Protein AF-0000000084736249 (afdb_homodimer)

InterPro domains:
  IPR002509 NodB homology domain [PF01522] (35-154)
  IPR002509 NodB homology domain [PS51677] (38-233)
  IPR011330 Glycoside hydrolase/deacetylase, beta/alpha-barrel [SSF88713] (31-237)
  IPR050248 Polysaccharide deacetylase, ArnD subfamily [PTHR10587] (30-236)

Radius of gyration: 28.41 Å; Cα contacts (8 Å, |Δi|>4): 1088; chains: 2; bounding box: 61×86×62 Å

Solvent-accessible surface area (backbone atoms only — not comparable to full-atom values): 31658 Å² total; per-residue (Å²): 128,85,69,84,57,65,87,73,36,82,48,26,33,22,77,74,68,65,40,52,62,52,82,54,86,94,37,59,51,51,41,36,56,25,66,42,48,33,29,42,23,35,38,32,32,61,16,36,43,86,83,40,59,64,59,52,50,51,32,56,76,67,72,46,36,32,25,37,22,25,19,18,55,32,31,70,74,26,40,67,44,41,36,47,39,55,74,69,59,30,45,65,26,33,20,32,32,78,58,52,59,45,74,79,45,52,73,67,52,43,47,48,28,49,50,52,16,39,48,40,43,23,70,63,58,71,45,34,46,31,36,28,32,53,36,90,53,30,42,25,41,70,55,37,41,56,34,32,77,67,55,28,34,45,46,63,49,74,41,75,37,56,44,83,32,39,78,72,37,91,91,35,35,65,65,56,25,51,48,43,48,50,52,54,33,47,36,40,66,68,51,75,23,61,76,21,24,35,19,39,46,41,36,38,74,48,72,65,36,43,43,56,51,66,75,42,43,73,57,38,60,72,27,18,89,35,70,33,19,49,49,27,43,63,48,36,35,65,56,37,71,57,64,53,69,70,44,50,38,45,65,62,67,73,46,75,74,74,69,72,62,79,62,77,60,74,68,74,73,72,74,76,71,73,73,78,69,76,70,73,71,64,77,67,66,71,57,54,73,64,44,68,70,53,63,86,106,128,85,69,84,58,66,86,74,35,81,46,28,34,22,76,74,68,66,40,51,61,53,80,54,85,94,36,59,51,50,43,36,56,24,66,42,48,33,30,42,21,36,38,31,33,61,16,37,44,87,82,41,60,67,58,54,50,51,33,56,76,68,72,46,38,31,25,37,22,25,19,17,54,32,31,70,74,26,40,69,42,40,34,47,39,55,74,69,60,30,45,64,27,32,20,30,32,79,59,53,59,45,74,80,45,54,74,69,52,43,49,47,28,49,50,53,17,39,50,40,43,22,71,63,59,71,43,34,47,30,35,28,31,52,36,91,52,29,41,27,40,71,56,38,41,56,35,31,76,68,55,30,33,43,47,63,50,73,41,75,36,58,43,81,32,40,79,72,38,91,90,36,35,66,65,53,26,51,49,42,50,51,52,56,34,48,35,40,65,68,52,76,25,61,76,22,25,35,19,41,46,40,39,37,74,49,68,66,36,43,42,56,52,65,74,42,43,73,58,38,60,72,27,17,88,35,71,33,19,50,48,27,42,61,50,36,35,64,57,38,71,60,64,53,68,68,44,48,38,44,68,62,68,72,50,78,76,76,67,72,62,79,60,78,60,75,68,75,73,72,76,74,73,77,71,79,69,76,72,74,72,66,80,67,66,71,56,55,73,64,47,68,73,57,61,84,108

Secondary structure (DSSP, 8-state):
-----TTT-TT--HHHH---S-SSTTSPPPB-S-SSTTEEEEEEEEE--TTTHHHHHHHHHTT---EEEE-HHHHHH-HHHHHHHHHTT-EEEE--SS---GGGS-HHHHHHHHHHHHHHHHHHHS--BSEE--GGG---HHHHHHHHHTT-EEB--SEE--GGGTTTSTT--HHHHHHHHHHHHHHHHTTTTSS--EEEE-B-SSHHHHHHHHHHHHHHHHH-SEEE-HHHHTT-S--BS--------HHHHHS-S-S-----------------------TTTHHHHHHTTTTT-/-----TTT-TT--HHHH---S-SSTTSPPPB-S-SSTTEEEEEEEEE--TTTHHHHHHHHHTT---EEEE-HHHHHH-HHHHHHHHHTT-EEEE--SS---GGGS-HHHHHHHHHHHHHHHHHHHS--BSEE--GGG---HHHHHHHHHTT-EEB--SEE--GGGTTTSTT--HHHHHHHHHHHHHHHHTTTTSS--EEEE-B-SSHHHHHHHHHHHHHHHHH-SEEE-HHHHTT-S--BS--------HHHHHS-S-S-----------------------TTTHHHHHHTTTTT-

Organism: Rhizopus delemar (strain RA 99-880 / ATCC MYA-4621 / FGSC 9543 / NRRL 43880) (NCBI:txid246409)

Foldseek 3Di:
DDDQPLPPQQFQWCVRPVRFQGPDPLFAGAAAFFQAFLEAAAEAEADDDPVCPVLLVVCLVVVAAAEYAYAQCRCVVCLVSLQSNVVSPHHYAYAFHPQDQLVVDDLVRLLCRRVSSQVSSCVSHVWGFLEHEHRVNGDTNSSRVSSVVVNYHYYHWDAELCQVCAPPPPPHHLVSSLVSLVVVLVCLQPCVRRRTGTYYYFHDPDPRRSVSCVVCVVSNVVSGVYYHYRCVSNVPPDRTDDDDDDDDDPCRVVDDPPPPPPCPVPPPPPPPPPPPPPPPPPPPPVVVVVCVVPVVD/DDPQPLPPQQFQWCVRPVRFQGPDPLFATAAAFFQAFLEAAAEAEADDDPVCPVLLVVCLVVVAAAEYAYAQCRCVVCLVSLQSNVVSPHHYAYAFHPQDQLVVDDLVRLLCRRVSSQVSSCVSHVWGFLEHEHRVNGDTNSSRVSSVVVNYHYYHWDAELCQVCAPPPPPHHLVSSLVSLVVVLVCLQPCVRRRTGTYYYFHDDDPRRSVSCVVCVVSNVVSGVYYHYRCVSNVPPDRTDDDDDDDDDPCRVPPDPPPPPPCPVPPPPPPPPPPPPPPPPPPPPVPVVVCVVPPVD

pLDDT: mean 85.17, std 24.24, range [20.92, 98.88]

Structure (mmCIF, N/CA/C/O backbone):
data_AF-0000000084736249-model_v1
#
loop_
_entity.id
_entity.type
_entity.pdbx_description
1 polymer 'chitin deacetylase'
#
loop_
_atom_site.group_PDB
_atom_site.id
_atom_site.type_symbol
_atom_site.label_atom_id
_atom_site.label_alt_id
_atom_site.label_comp_id
_atom_site.label_asym_id
_atom_site.label_entity_id
_atom_site.label_seq_id
_atom_site.pdbx_PDB_ins_code
_atom_site.Cartn_x
_atom_site.Cartn_y
_atom_site.Cartn_z
_atom_site.occupancy
_atom_site.B_iso_or_equiv
_atom_site.auth_seq_id
_atom_site.auth_comp_id
_atom_site.auth_asym_id
_atom_site.auth_atom_id
_atom_site.pdbx_PDB_model_num
ATOM 1 N N . MET A 1 1 ? -14.055 -45.406 11.875 1 39.44 1 MET A N 1
ATOM 2 C CA . MET A 1 1 ? -13.664 -44.062 11.477 1 39.44 1 MET A CA 1
ATOM 3 C C . MET A 1 1 ? -14.023 -43.781 10.016 1 39.44 1 MET A C 1
ATOM 5 O O . MET A 1 1 ? -13.492 -44.438 9.117 1 39.44 1 MET A O 1
ATOM 9 N N . THR A 1 2 ? -15.234 -43.625 9.719 1 53.84 2 THR A N 1
ATOM 10 C CA . THR A 1 2 ? -15.758 -43.688 8.359 1 53.84 2 THR A CA 1
ATOM 11 C C . THR A 1 2 ? -15 -42.75 7.434 1 53.84 2 THR A C 1
ATOM 13 O O . THR A 1 2 ? -14.773 -41.594 7.777 1 53.84 2 THR A O 1
ATOM 16 N N . GLY A 1 3 ? -14.141 -43.281 6.531 1 75 3 GLY A N 1
ATOM 17 C CA . GLY A 1 3 ? -13.32 -42.594 5.539 1 75 3 GLY A CA 1
ATOM 18 C C . GLY A 1 3 ? -14.07 -41.5 4.781 1 75 3 GLY A C 1
ATOM 19 O O . GLY A 1 3 ? -15.297 -41.406 4.902 1 75 3 GLY A O 1
ATOM 20 N N . TYR A 1 4 ? -13.477 -40.531 4.258 1 81.44 4 TYR A N 1
ATOM 21 C CA . TYR A 1 4 ? -14.078 -39.5 3.445 1 81.44 4 TYR A CA 1
ATOM 22 C C . TYR A 1 4 ? -14.906 -40.094 2.312 1 81.44 4 TYR A C 1
ATOM 24 O O . TYR A 1 4 ? -14.484 -41.031 1.659 1 81.44 4 TYR A O 1
ATOM 32 N N . ASP A 1 5 ? -16.203 -39.625 2.213 1 86.38 5 ASP A N 1
ATOM 33 C CA . ASP A 1 5 ? -17.094 -40.094 1.147 1 86.38 5 ASP A CA 1
ATOM 34 C C . ASP A 1 5 ? -16.703 -39.469 -0.194 1 86.38 5 ASP A C 1
ATOM 36 O O . ASP A 1 5 ? -17.219 -38.438 -0.574 1 86.38 5 ASP A O 1
ATOM 40 N N . THR A 1 6 ? -15.898 -40.125 -0.994 1 87.19 6 THR A N 1
ATOM 41 C CA . THR A 1 6 ? -15.375 -39.625 -2.262 1 87.19 6 THR A CA 1
ATOM 42 C C . THR A 1 6 ? -16.484 -39.562 -3.311 1 87.19 6 THR A C 1
ATOM 44 O O . THR A 1 6 ? -16.422 -38.719 -4.219 1 87.19 6 THR A O 1
ATOM 47 N N . ALA A 1 7 ? -17.453 -40.406 -3.162 1 87.69 7 ALA A N 1
ATOM 48 C CA . ALA A 1 7 ? -18.531 -40.469 -4.145 1 87.69 7 ALA A CA 1
ATOM 49 C C . ALA A 1 7 ? -19.391 -39.188 -4.094 1 87.69 7 ALA A C 1
ATOM 51 O O . ALA A 1 7 ? -19.641 -38.562 -5.121 1 87.69 7 ALA A O 1
ATOM 52 N N . SER A 1 8 ? -19.75 -38.812 -2.975 1 87.56 8 SER A N 1
ATOM 53 C CA . SER A 1 8 ? -20.578 -37.625 -2.822 1 87.56 8 SER A CA 1
ATOM 54 C C . SER A 1 8 ? -19.719 -36.375 -2.674 1 87.56 8 SER A C 1
ATOM 56 O O . SER A 1 8 ? -20.203 -35.25 -2.896 1 87.56 8 SER A O 1
ATOM 58 N N . ASP A 1 9 ? -18.516 -36.5 -2.283 1 89.62 9 ASP A N 1
ATOM 59 C CA . ASP A 1 9 ? -17.531 -35.438 -2.094 1 89.62 9 ASP A CA 1
ATOM 60 C C . ASP A 1 9 ? -18.172 -34.219 -1.431 1 89.62 9 ASP A C 1
ATOM 62 O O . ASP A 1 9 ? -18.156 -33.125 -1.985 1 89.62 9 ASP A O 1
ATOM 66 N N . PRO A 1 10 ? -18.688 -34.406 -0.274 1 87.5 10 PRO A N 1
ATOM 67 C CA . PRO A 1 10 ? -19.5 -33.344 0.33 1 87.5 10 PRO A CA 1
ATOM 68 C C . PRO A 1 10 ? -18.703 -32.062 0.622 1 87.5 10 PRO A C 1
ATOM 70 O O . PRO A 1 10 ? -19.266 -30.984 0.725 1 87.5 10 PRO A O 1
ATOM 73 N N . ALA A 1 11 ? -17.391 -32.156 0.7 1 90.12 11 ALA A N 1
ATOM 74 C CA . ALA A 1 11 ? -16.594 -31.016 1.095 1 90.12 11 ALA A CA 1
ATOM 75 C C . ALA A 1 11 ? -15.789 -30.469 -0.085 1 90.12 11 ALA A C 1
ATOM 77 O O . ALA A 1 11 ? -14.93 -29.609 0.086 1 90.12 11 ALA A O 1
ATOM 78 N N . CYS A 1 12 ? -16.047 -31.062 -1.237 1 92.25 12 CYS A N 1
ATOM 79 C CA . CYS A 1 12 ? -15.297 -30.656 -2.416 1 92.25 12 CYS A CA 1
ATOM 80 C C . CYS A 1 12 ? -13.797 -30.734 -2.15 1 92.25 12 CYS A C 1
ATOM 82 O O . CYS A 1 12 ? -13.102 -29.719 -2.18 1 92.25 12 CYS A O 1
ATOM 84 N N . TRP A 1 13 ? -13.336 -31.891 -1.93 1 91.19 13 TRP A N 1
ATOM 85 C CA . TRP A 1 13 ? -11.938 -32.156 -1.641 1 91.19 13 TRP A CA 1
ATOM 86 C C . TRP A 1 13 ? -11.148 -32.406 -2.928 1 91.19 13 TRP A C 1
ATOM 88 O O . TRP A 1 13 ? -11.266 -33.438 -3.559 1 91.19 13 TRP A O 1
ATOM 98 N N . TRP A 1 14 ? -10.297 -31.5 -3.23 1 92.38 14 TRP A N 1
ATOM 99 C CA . TRP A 1 14 ? -9.594 -31.5 -4.504 1 92.38 14 TRP A CA 1
ATOM 100 C C . TRP A 1 14 ? -8.75 -32.781 -4.652 1 92.38 14 TRP A C 1
ATOM 102 O O . TRP A 1 14 ? -8.766 -33.406 -5.703 1 92.38 14 TRP A O 1
ATOM 112 N N . SER A 1 15 ? -8.125 -33.188 -3.576 1 89.62 15 SER A N 1
ATOM 113 C CA . SER A 1 15 ? -7.234 -34.344 -3.645 1 89.62 15 SER A CA 1
ATOM 114 C C . SER A 1 15 ? -8.008 -35.625 -3.914 1 89.62 15 SER A C 1
ATOM 116 O O . SER A 1 15 ? -7.441 -36.594 -4.387 1 89.62 15 SER A O 1
ATOM 118 N N . SER A 1 16 ? -9.281 -35.531 -3.627 1 88.38 16 SER A N 1
ATOM 119 C CA . SER A 1 16 ? -10.109 -36.719 -3.801 1 88.38 16 SER A CA 1
ATOM 120 C C . SER A 1 16 ? -10.781 -36.719 -5.168 1 88.38 16 SER A C 1
ATOM 122 O O . SER A 1 16 ? -10.805 -37.75 -5.852 1 88.38 16 SER A O 1
ATOM 124 N N . THR A 1 17 ? -11.367 -35.562 -5.605 1 90.62 17 THR A N 1
ATOM 125 C CA . THR A 1 17 ? -12.242 -35.594 -6.77 1 90.62 17 THR A CA 1
ATOM 126 C C . THR A 1 17 ? -11.852 -34.5 -7.762 1 90.62 17 THR A C 1
ATOM 128 O O . THR A 1 17 ? -12.5 -34.312 -8.789 1 90.62 17 THR A O 1
ATOM 131 N N . ASN A 1 18 ? -10.789 -33.719 -7.492 1 91.81 18 ASN A N 1
ATOM 132 C CA . ASN A 1 18 ? -10.383 -32.562 -8.273 1 91.81 18 ASN A CA 1
ATOM 133 C C . ASN A 1 18 ? -11.484 -31.516 -8.328 1 91.81 18 ASN A C 1
ATOM 135 O O . ASN A 1 18 ? -11.641 -30.828 -9.336 1 91.81 18 ASN A O 1
ATOM 139 N N . CYS A 1 19 ? -12.281 -31.594 -7.242 1 91.56 19 CYS A N 1
ATOM 140 C CA . CYS A 1 19 ? -13.344 -30.609 -7.129 1 91.56 19 CYS A CA 1
ATOM 141 C C . CYS A 1 19 ? -12.766 -29.203 -7 1 91.56 19 CYS A C 1
ATOM 143 O O . CYS A 1 19 ? -11.836 -28.969 -6.227 1 91.56 19 CYS A O 1
ATOM 145 N N . LYS A 1 20 ? -13.352 -28.219 -7.82 1 89.5 20 LYS A N 1
ATOM 146 C CA . LYS A 1 20 ? -12.812 -26.859 -7.84 1 89.5 20 LYS A CA 1
ATOM 147 C C . LYS A 1 20 ? -13.875 -25.828 -7.465 1 89.5 20 LYS A C 1
ATOM 149 O O . LYS A 1 20 ? -13.57 -24.656 -7.254 1 89.5 20 LYS A O 1
ATOM 154 N N . THR A 1 21 ? -15.094 -26.203 -7.48 1 91.88 21 THR A N 1
ATOM 155 C CA . THR A 1 21 ? -16.203 -25.328 -7.148 1 91.88 21 THR A CA 1
ATOM 156 C C . THR A 1 21 ? -16.812 -25.719 -5.801 1 91.88 21 THR A C 1
ATOM 158 O O . THR A 1 21 ? -17.375 -26.797 -5.652 1 91.88 21 THR A O 1
ATOM 161 N N . PRO A 1 22 ? -16.781 -24.781 -4.953 1 93.94 22 PRO A N 1
ATOM 162 C CA . PRO A 1 22 ? -17.312 -25.109 -3.621 1 93.94 22 PRO A CA 1
ATOM 163 C C . PRO A 1 22 ? -18.781 -25.484 -3.643 1 93.94 22 PRO A C 1
ATOM 165 O O . PRO A 1 22 ? -19.547 -24.969 -4.477 1 93.94 22 PRO A O 1
ATOM 168 N N . LYS A 1 23 ? -19.141 -26.281 -2.746 1 92.12 23 LYS A N 1
ATOM 169 C CA . LYS A 1 23 ? -20.531 -26.734 -2.611 1 92.12 23 LYS A CA 1
ATOM 170 C C . LYS A 1 23 ? -21.344 -25.781 -1.742 1 92.12 23 LYS A C 1
ATOM 172 O O . LYS A 1 23 ? -22.578 -25.797 -1.774 1 92.12 23 LYS A O 1
ATOM 177 N N . THR A 1 24 ? -20.656 -25.031 -0.973 1 89.12 24 THR A N 1
ATOM 178 C CA . THR A 1 24 ? -21.281 -24.047 -0.092 1 89.12 24 THR A CA 1
ATOM 179 C C . THR A 1 24 ? -21.188 -22.641 -0.68 1 89.12 24 THR A C 1
ATOM 181 O O . THR A 1 24 ? -20.141 -22.266 -1.216 1 89.12 24 THR A O 1
ATOM 184 N N . GLU A 1 25 ? -22.266 -21.875 -0.552 1 90.5 25 GLU A N 1
ATOM 185 C CA . GLU A 1 25 ? -22.281 -20.516 -1.05 1 90.5 25 GLU A CA 1
ATOM 186 C C . GLU A 1 25 ? -21.344 -19.609 -0.236 1 90.5 25 GLU A C 1
ATOM 188 O O . GLU A 1 25 ? -21.109 -19.875 0.945 1 90.5 25 GLU A O 1
ATOM 193 N N . GLY A 1 26 ? -20.844 -18.531 -0.798 1 93.44 26 GLY A N 1
ATOM 194 C CA . GLY A 1 26 ? -20.031 -17.547 -0.094 1 93.44 26 GLY A CA 1
ATOM 195 C C . GLY A 1 26 ? -18.562 -17.938 -0.019 1 93.44 26 GLY A C 1
ATOM 196 O O . GLY A 1 26 ? -17.781 -17.281 0.658 1 93.44 26 GLY A O 1
ATOM 197 N N . ILE A 1 27 ? -18.234 -19.078 -0.621 1 95.44 27 ILE A N 1
ATOM 198 C CA . ILE A 1 27 ? -16.859 -19.562 -0.687 1 95.44 27 ILE A CA 1
ATOM 199 C C . ILE A 1 27 ? -16.297 -19.312 -2.084 1 95.44 27 ILE A C 1
ATOM 201 O O . ILE A 1 27 ? -16.938 -19.625 -3.086 1 95.44 27 ILE A O 1
ATOM 205 N N . ASN A 1 28 ? -15.094 -18.609 -2.102 1 95.5 28 ASN A N 1
ATOM 206 C CA . ASN A 1 28 ? -14.469 -18.344 -3.391 1 95.5 28 ASN A CA 1
ATOM 207 C C . ASN A 1 28 ? -14.148 -19.625 -4.141 1 95.5 28 ASN A C 1
ATOM 209 O O . ASN A 1 28 ? -13.578 -20.562 -3.57 1 95.5 28 ASN A O 1
ATOM 213 N N . ALA A 1 29 ? -14.508 -19.688 -5.379 1 95.94 29 ALA A N 1
ATOM 214 C CA . ALA A 1 29 ? -14.125 -20.828 -6.223 1 95.94 29 ALA A CA 1
ATOM 215 C C . ALA A 1 29 ? -12.648 -20.75 -6.59 1 95.94 29 ALA A C 1
ATOM 217 O O . ALA A 1 29 ? -12.07 -19.672 -6.656 1 95.94 29 ALA A O 1
ATOM 218 N N . ASP A 1 30 ? -12.078 -21.953 -6.891 1 97.44 30 ASP A N 1
ATOM 219 C CA . ASP A 1 30 ? -10.664 -22.031 -7.246 1 97.44 30 ASP A CA 1
ATOM 220 C C . ASP A 1 30 ? -10.438 -21.609 -8.695 1 97.44 30 ASP A C 1
ATOM 222 O O . ASP A 1 30 ? -11.312 -21.797 -9.547 1 97.44 30 ASP A O 1
ATOM 226 N N . ILE A 1 31 ? -9.242 -21 -8.898 1 98.06 31 ILE A N 1
ATOM 227 C CA . ILE A 1 31 ? -8.711 -20.828 -10.25 1 98.06 31 ILE A CA 1
ATOM 228 C C . ILE A 1 31 ? -7.844 -22.031 -10.617 1 98.06 31 ILE A C 1
ATOM 230 O O . ILE A 1 31 ? -7.059 -22.516 -9.789 1 98.06 31 ILE A O 1
ATOM 234 N N . TYR A 1 32 ? -7.977 -22.609 -11.844 1 97.44 32 TYR A N 1
ATOM 235 C CA . TYR A 1 32 ? -7.203 -23.812 -12.125 1 97.44 32 TYR A CA 1
ATOM 236 C C . TYR A 1 32 ? -6.719 -23.828 -13.57 1 97.44 32 TYR A C 1
ATOM 238 O O . TYR A 1 32 ? -5.91 -24.688 -13.953 1 97.44 32 TYR A O 1
ATOM 246 N N . ALA A 1 33 ? -7.219 -22.891 -14.367 1 97.56 33 ALA A N 1
ATOM 247 C CA . ALA A 1 33 ? -6.812 -22.75 -15.758 1 97.56 33 ALA A CA 1
ATOM 248 C C . ALA A 1 33 ? -7.004 -21.328 -16.25 1 97.56 33 ALA A C 1
ATOM 250 O O . ALA A 1 33 ? -7.84 -20.594 -15.719 1 97.56 33 ALA A O 1
ATOM 251 N N . CYS A 1 34 ? -6.168 -21 -17.203 1 97.44 34 CYS A N 1
ATOM 252 C CA . CYS A 1 34 ? -6.34 -19.703 -17.844 1 97.44 34 CYS A CA 1
ATOM 253 C C . CYS A 1 34 ? -7.477 -19.75 -18.859 1 97.44 34 CYS A C 1
ATOM 255 O O . CYS A 1 34 ? -7.562 -20.672 -19.672 1 97.44 34 CYS A O 1
ATOM 257 N N . PRO A 1 35 ? -8.359 -18.75 -18.828 1 96.56 35 PRO A N 1
ATOM 258 C CA . PRO A 1 35 ? -9.461 -18.734 -19.797 1 96.56 35 PRO A CA 1
ATOM 259 C C . PRO A 1 35 ? -9.016 -18.297 -21.188 1 96.56 35 PRO A C 1
ATOM 261 O O . PRO A 1 35 ? -9.695 -18.594 -22.172 1 96.56 35 PRO A O 1
ATOM 264 N N . GLU A 1 36 ? -7.91 -17.594 -21.266 1 94.56 36 GLU A N 1
ATOM 265 C CA . GLU A 1 36 ? -7.422 -17.078 -22.531 1 94.56 36 GLU A CA 1
ATOM 266 C C . GLU A 1 36 ? -6.727 -18.172 -23.344 1 94.56 36 GLU A C 1
ATOM 268 O O . GLU A 1 36 ? -6.016 -19 -22.781 1 94.56 36 GLU A O 1
ATOM 273 N N . PRO A 1 37 ? -6.934 -18.141 -24.641 1 95.38 37 PRO A N 1
ATOM 274 C CA . PRO A 1 37 ? -6.395 -19.234 -25.469 1 95.38 37 PRO A CA 1
ATOM 275 C C . PRO A 1 37 ? -4.883 -19.141 -25.656 1 95.38 37 PRO A C 1
ATOM 277 O O . PRO A 1 37 ? -4.312 -18.047 -25.547 1 95.38 37 PRO A O 1
ATOM 280 N N . ASP A 1 38 ? -4.297 -20.266 -25.875 1 96.75 38 ASP A N 1
ATOM 281 C CA . ASP A 1 38 ? -2.91 -20.359 -26.328 1 96.75 38 ASP A CA 1
ATOM 282 C C . ASP A 1 38 ? -1.956 -19.75 -25.297 1 96.75 38 ASP A C 1
ATOM 284 O O . ASP A 1 38 ? -1.049 -19 -25.672 1 96.75 38 ASP A O 1
ATOM 288 N N . VAL A 1 39 ? -2.346 -20.047 -24 1 97.44 39 VAL A N 1
ATOM 289 C CA . VAL A 1 39 ? -1.54 -19.5 -22.906 1 97.44 39 VAL A CA 1
ATOM 290 C C . VAL A 1 39 ? -0.882 -20.625 -22.125 1 97.44 39 VAL A C 1
ATOM 292 O O . VAL A 1 39 ? -1.535 -21.625 -21.797 1 97.44 39 VAL A O 1
ATOM 295 N N . TRP A 1 40 ? 0.448 -20.562 -21.984 1 98.56 40 TRP A N 1
ATOM 296 C CA . TRP A 1 40 ? 1.153 -21.266 -20.922 1 98.56 40 TRP A CA 1
ATOM 297 C C . TRP A 1 40 ? 1.162 -20.438 -19.641 1 98.56 40 TRP A C 1
ATOM 299 O O . TRP A 1 40 ? 1.891 -19.453 -19.531 1 98.56 40 TRP A O 1
ATOM 309 N N . GLY A 1 41 ? 0.256 -20.797 -18.672 1 98.69 41 GLY A N 1
ATOM 310 C CA . GLY A 1 41 ? 0.277 -20.141 -17.375 1 98.69 41 GLY A CA 1
ATOM 311 C C . GLY A 1 41 ? 1.482 -20.516 -16.547 1 98.69 41 GLY A C 1
ATOM 312 O O . GLY A 1 41 ? 1.569 -21.641 -16.047 1 98.69 41 GLY A O 1
ATOM 313 N N . LEU A 1 42 ? 2.377 -19.578 -16.344 1 98.75 42 LEU A N 1
ATOM 314 C CA . LEU A 1 42 ? 3.686 -19.828 -15.758 1 98.75 42 LEU A CA 1
ATOM 315 C C . LEU A 1 42 ? 3.643 -19.625 -14.242 1 98.75 42 LEU A C 1
ATOM 317 O O . LEU A 1 42 ? 3.334 -18.531 -13.766 1 98.75 42 LEU A O 1
ATOM 321 N N . THR A 1 43 ? 3.904 -20.688 -13.5 1 98.81 43 THR A N 1
ATOM 322 C CA . THR A 1 43 ? 3.896 -20.594 -12.047 1 98.81 43 THR A CA 1
ATOM 323 C C . THR A 1 43 ? 5.094 -21.328 -11.445 1 98.81 43 THR A C 1
ATOM 325 O O . THR A 1 43 ? 5.598 -22.281 -12.039 1 98.81 43 THR A O 1
ATOM 328 N N . PHE A 1 44 ? 5.562 -20.875 -10.312 1 98.56 44 PHE A N 1
ATOM 329 C CA . PHE A 1 44 ? 6.602 -21.547 -9.539 1 98.56 44 PHE A CA 1
ATOM 330 C C . PHE A 1 44 ? 6.223 -21.594 -8.062 1 98.56 44 PHE A C 1
ATOM 332 O O . PHE A 1 44 ? 5.941 -20.562 -7.449 1 98.56 44 PHE A O 1
ATOM 339 N N . ASP A 1 45 ? 6.27 -22.828 -7.516 1 98.5 45 ASP A N 1
ATOM 340 C CA . ASP A 1 45 ? 5.977 -23.031 -6.102 1 98.5 45 ASP A CA 1
ATOM 341 C C . ASP A 1 45 ? 7.258 -23.094 -5.277 1 98.5 45 ASP A C 1
ATOM 343 O O . ASP A 1 45 ? 8.344 -23.297 -5.82 1 98.5 45 ASP A O 1
ATOM 347 N N . ASP A 1 46 ? 7.094 -22.844 -3.979 1 98 46 ASP A N 1
ATOM 348 C CA . ASP A 1 46 ? 8.031 -23.203 -2.922 1 98 46 ASP A CA 1
ATOM 349 C C . ASP A 1 46 ? 9.141 -22.172 -2.785 1 98 46 ASP A C 1
ATOM 351 O O . ASP A 1 46 ? 10.109 -22.375 -2.049 1 98 46 ASP A O 1
ATOM 355 N N . GLY A 1 47 ? 9.023 -21.109 -3.559 1 97 47 GLY A N 1
ATOM 356 C CA . GLY A 1 47 ? 9.977 -20.031 -3.355 1 97 47 GLY A CA 1
ATOM 357 C C . GLY A 1 47 ? 9.648 -19.156 -2.154 1 97 47 GLY A C 1
ATOM 358 O O . GLY A 1 47 ? 8.719 -19.453 -1.406 1 97 47 GLY A O 1
ATOM 359 N N . PRO A 1 48 ? 10.477 -18.109 -1.894 1 95.88 48 PRO A N 1
ATOM 360 C CA . PRO A 1 48 ? 11.758 -17.812 -2.543 1 95.88 48 PRO A CA 1
ATOM 361 C C . PRO A 1 48 ? 12.891 -18.719 -2.051 1 95.88 48 PRO A C 1
ATOM 363 O O . PRO A 1 48 ? 12.797 -19.297 -0.962 1 95.88 48 PRO A O 1
ATOM 366 N N . ASN A 1 49 ? 13.82 -18.859 -2.943 1 89.44 49 ASN A N 1
ATOM 367 C CA . ASN A 1 49 ? 15.023 -19.641 -2.643 1 89.44 49 ASN A CA 1
ATOM 368 C C . ASN A 1 49 ? 16.281 -18.812 -2.838 1 89.44 49 ASN A C 1
ATOM 370 O O . ASN A 1 49 ? 16.391 -18.047 -3.795 1 89.44 49 ASN A O 1
ATOM 374 N N . CYS A 1 50 ? 17.359 -18.938 -1.965 1 76.19 50 CYS A N 1
ATOM 375 C CA . CYS A 1 50 ? 18.531 -18.094 -1.892 1 76.19 50 CYS A CA 1
ATOM 376 C C . CYS A 1 50 ? 19.422 -18.281 -3.119 1 76.19 50 CYS A C 1
ATOM 378 O O . CYS A 1 50 ? 20.172 -17.375 -3.488 1 76.19 50 CYS A O 1
ATOM 380 N N . SER A 1 51 ? 19.344 -19.312 -3.711 1 77.69 51 SER A N 1
ATOM 381 C CA . SER A 1 51 ? 20.281 -19.609 -4.805 1 77.69 51 SER A CA 1
ATOM 382 C C . SER A 1 51 ? 19.688 -19.188 -6.148 1 77.69 51 SER A C 1
ATOM 384 O O . SER A 1 51 ? 20.312 -19.391 -7.191 1 77.69 51 SER A O 1
ATOM 386 N N . HIS A 1 52 ? 18.656 -18.328 -6.133 1 78.69 52 HIS A N 1
ATOM 387 C CA . HIS A 1 52 ? 17.875 -18.281 -7.367 1 78.69 52 HIS A CA 1
ATOM 388 C C . HIS A 1 52 ? 18.031 -16.922 -8.055 1 78.69 52 HIS A C 1
ATOM 390 O O . HIS A 1 52 ? 17.141 -16.5 -8.805 1 78.69 52 HIS A O 1
ATOM 396 N N . ASN A 1 53 ? 19.094 -16.281 -7.801 1 89.06 53 ASN A N 1
ATOM 397 C CA . ASN A 1 53 ? 19.266 -15.008 -8.484 1 89.06 53 ASN A CA 1
ATOM 398 C C . ASN A 1 53 ? 19.375 -15.188 -10 1 89.06 53 ASN A C 1
ATOM 400 O O . ASN A 1 53 ? 18.734 -14.469 -10.766 1 89.06 53 ASN A O 1
ATOM 404 N N . ALA A 1 54 ? 20.141 -16.203 -10.328 1 91.06 54 ALA A N 1
ATOM 405 C CA . ALA A 1 54 ? 20.312 -16.484 -11.75 1 91.06 54 ALA A CA 1
ATOM 406 C C . ALA A 1 54 ? 18.984 -16.812 -12.414 1 91.06 54 ALA A C 1
ATOM 408 O O . ALA A 1 54 ? 18.75 -16.453 -13.57 1 91.06 54 ALA A O 1
ATOM 409 N N . PHE A 1 55 ? 18.156 -17.531 -11.719 1 95.62 55 PHE A N 1
ATOM 410 C CA . PHE A 1 55 ? 16.844 -17.891 -12.242 1 95.62 55 PHE A CA 1
ATOM 411 C C . PHE A 1 55 ? 16.016 -16.641 -12.492 1 95.62 55 PHE A C 1
ATOM 413 O O . PHE A 1 55 ? 15.43 -16.484 -13.57 1 95.62 55 PHE A O 1
ATOM 420 N N . TYR A 1 56 ? 15.938 -15.656 -11.562 1 96.12 56 TYR A N 1
ATOM 421 C CA . TYR A 1 56 ? 15.195 -14.414 -11.727 1 96.12 56 TYR A CA 1
ATOM 422 C C . TYR A 1 56 ? 15.805 -13.555 -12.828 1 96.12 56 TYR A C 1
ATOM 424 O O . TYR A 1 56 ? 15.086 -12.875 -13.562 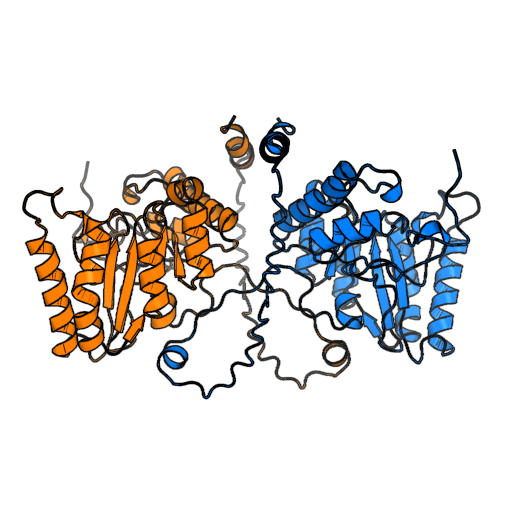1 96.12 56 TYR A O 1
ATOM 432 N N . ASP A 1 57 ? 17.141 -13.547 -12.953 1 95.88 57 ASP A N 1
ATOM 433 C CA . ASP A 1 57 ? 17.797 -12.852 -14.062 1 95.88 57 ASP A CA 1
ATOM 434 C C . ASP A 1 57 ? 17.328 -13.406 -15.406 1 95.88 57 ASP A C 1
ATOM 436 O O . ASP A 1 57 ? 17.078 -12.641 -16.344 1 95.88 57 ASP A O 1
ATOM 440 N N . TYR A 1 58 ? 17.266 -14.719 -15.484 1 96.06 58 TYR A N 1
ATOM 441 C CA . TYR A 1 58 ? 16.812 -15.359 -16.719 1 96.06 58 TYR A CA 1
ATOM 442 C C . TYR A 1 58 ? 15.391 -14.93 -17.062 1 96.06 58 TYR A C 1
ATOM 444 O O . TYR A 1 58 ? 15.109 -14.578 -18.219 1 96.06 58 TYR A O 1
ATOM 452 N N . LEU A 1 59 ? 14.484 -14.977 -16.078 1 97.06 59 LEU A N 1
ATOM 453 C CA . LEU A 1 59 ? 13.109 -14.547 -16.312 1 97.06 59 LEU A CA 1
ATOM 454 C C . LEU A 1 59 ? 13.07 -13.102 -16.781 1 97.06 59 LEU A C 1
ATOM 456 O O . LEU A 1 59 ? 12.344 -12.766 -17.719 1 97.06 59 LEU A O 1
ATOM 460 N N . GLU A 1 60 ? 13.844 -12.234 -16.125 1 94.88 60 GLU A N 1
ATOM 461 C CA . GLU A 1 60 ? 13.898 -10.812 -16.484 1 94.88 60 GLU A CA 1
ATOM 462 C C . GLU A 1 60 ? 14.422 -10.625 -17.906 1 94.88 60 GLU A C 1
ATOM 464 O O . GLU A 1 60 ? 13.836 -9.883 -18.688 1 94.88 60 GLU A O 1
ATOM 469 N N . GLN A 1 61 ? 15.461 -11.305 -18.266 1 95.69 61 GLN A N 1
ATOM 470 C CA . GLN A 1 61 ? 16.078 -11.188 -19.594 1 95.69 61 GLN A CA 1
ATOM 471 C C . GLN A 1 61 ? 15.125 -11.625 -20.688 1 95.69 61 GLN A C 1
ATOM 473 O O . GLN A 1 61 ? 15.156 -11.086 -21.797 1 95.69 61 GLN A O 1
ATOM 478 N N . ASN A 1 62 ? 14.281 -12.555 -20.375 1 96.38 62 ASN A N 1
ATOM 479 C CA . ASN A 1 62 ? 13.344 -13.078 -21.359 1 96.38 62 ASN A CA 1
ATOM 480 C C . ASN A 1 62 ? 11.977 -12.422 -21.234 1 96.38 62 ASN A C 1
ATOM 482 O O . ASN A 1 62 ? 11.008 -12.875 -21.844 1 96.38 62 ASN A O 1
ATOM 486 N N . LYS A 1 63 ? 11.898 -11.398 -20.328 1 93.94 63 LYS A N 1
ATOM 487 C CA . LYS A 1 63 ? 10.688 -10.609 -20.125 1 93.94 63 LYS A CA 1
ATOM 488 C C . LYS A 1 63 ? 9.516 -11.5 -19.703 1 93.94 63 LYS A C 1
ATOM 490 O O . LYS A 1 63 ? 8.391 -11.32 -20.172 1 93.94 63 LYS A O 1
ATOM 495 N N . LEU A 1 64 ? 9.883 -12.469 -18.891 1 96.56 64 LEU A N 1
ATOM 496 C CA . LEU A 1 64 ? 8.883 -13.391 -18.375 1 96.56 64 LEU A CA 1
ATOM 497 C C . LEU A 1 64 ? 8.391 -12.953 -17 1 96.56 64 LEU A C 1
ATOM 499 O O . LEU A 1 64 ? 9.188 -12.578 -16.141 1 96.56 64 LEU A O 1
ATOM 503 N N . LYS A 1 65 ? 7.113 -12.938 -16.844 1 96.5 65 LYS A N 1
ATOM 504 C CA . LYS A 1 65 ? 6.457 -12.773 -15.555 1 96.5 65 LYS A CA 1
ATOM 505 C C . LYS A 1 65 ? 5.715 -14.039 -15.148 1 96.5 65 LYS A C 1
ATOM 507 O O . LYS A 1 65 ? 5.004 -14.641 -15.961 1 96.5 65 LYS A O 1
ATOM 512 N N . ALA A 1 66 ? 5.926 -14.422 -13.938 1 98.5 66 ALA A N 1
ATOM 513 C CA . ALA A 1 66 ? 5.309 -15.641 -13.414 1 98.5 66 ALA A CA 1
ATOM 514 C C . ALA A 1 66 ? 4.508 -15.359 -12.156 1 98.5 66 ALA A C 1
ATOM 516 O O . ALA A 1 66 ? 4.613 -14.273 -11.578 1 98.5 66 ALA A O 1
ATOM 517 N N . SER A 1 67 ? 3.604 -16.234 -11.852 1 98.75 67 SER A N 1
ATOM 518 C CA . SER A 1 67 ? 3.041 -16.266 -10.5 1 98.75 67 SER A CA 1
ATOM 519 C C . SER A 1 67 ? 3.896 -17.109 -9.562 1 98.75 67 SER A C 1
ATOM 521 O O . SER A 1 67 ? 4.082 -18.297 -9.781 1 98.75 67 SER A O 1
ATOM 523 N N . MET A 1 68 ? 4.43 -16.391 -8.578 1 98.69 68 MET A N 1
ATOM 524 C CA . MET A 1 68 ? 5.305 -17.031 -7.594 1 98.69 68 MET A CA 1
ATOM 525 C C . MET A 1 68 ? 4.535 -17.375 -6.324 1 98.69 68 MET A C 1
ATOM 527 O O . MET A 1 68 ? 3.984 -16.484 -5.668 1 98.69 68 MET A O 1
ATOM 531 N N . PHE A 1 69 ? 4.488 -18.656 -5.996 1 98.81 69 PHE A N 1
ATOM 532 C CA . PHE A 1 69 ? 3.84 -19.109 -4.766 1 98.81 69 PHE A CA 1
ATOM 533 C C . PHE A 1 69 ? 4.867 -19.328 -3.662 1 98.81 69 PHE A C 1
ATOM 535 O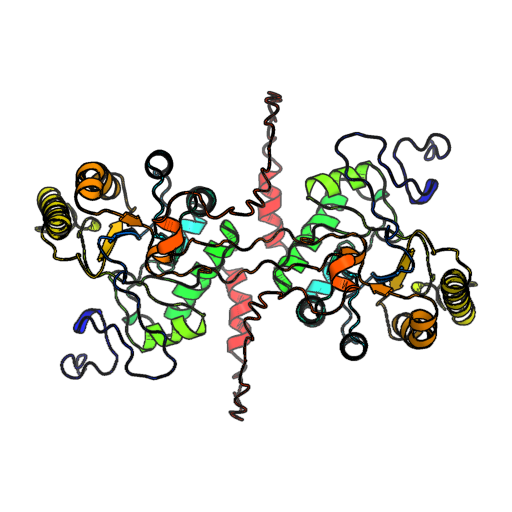 O . PHE A 1 69 ? 5.543 -20.359 -3.631 1 98.81 69 PHE A O 1
ATOM 542 N N . TYR A 1 70 ? 4.926 -18.406 -2.74 1 98.5 70 TYR A N 1
ATOM 543 C CA . TYR A 1 70 ? 5.996 -18.375 -1.75 1 98.5 70 TYR A CA 1
ATOM 544 C C . TYR A 1 70 ? 5.551 -19.016 -0.439 1 98.5 70 TYR A C 1
ATOM 546 O O . TYR A 1 70 ? 4.441 -18.75 0.036 1 98.5 70 TYR A O 1
ATOM 554 N N . ILE A 1 71 ? 6.391 -19.797 0.094 1 98.5 71 ILE A N 1
ATOM 555 C CA . ILE A 1 71 ? 6.242 -20.266 1.465 1 98.5 71 ILE A CA 1
ATOM 556 C C . ILE A 1 71 ? 6.594 -19.156 2.441 1 98.5 71 ILE A C 1
ATOM 558 O O . ILE A 1 71 ? 7.648 -18.516 2.318 1 98.5 71 ILE A O 1
ATOM 562 N N . GLY A 1 72 ? 5.695 -18.953 3.418 1 98.38 72 GLY A N 1
ATOM 563 C CA . GLY A 1 72 ? 5.879 -17.859 4.344 1 98.38 72 GLY A CA 1
ATOM 564 C C . GLY A 1 72 ? 7.207 -17.891 5.07 1 98.38 72 GLY A C 1
ATOM 565 O O . GLY A 1 72 ? 7.906 -16.891 5.156 1 98.38 72 GLY A O 1
ATOM 566 N N . SER A 1 73 ? 7.598 -19.047 5.605 1 97.25 73 SER A N 1
ATOM 567 C CA . SER A 1 73 ? 8.859 -19.172 6.324 1 97.25 73 SER A CA 1
ATOM 568 C C . SER A 1 73 ? 10.047 -18.891 5.41 1 97.25 73 SER A C 1
ATOM 570 O O . SER A 1 73 ? 11.062 -18.344 5.852 1 97.25 73 SER A O 1
ATOM 572 N N . ASN A 1 74 ? 9.938 -19.203 4.121 1 97.5 74 ASN A N 1
ATOM 573 C CA . ASN A 1 74 ? 10.992 -18.891 3.16 1 97.5 74 ASN A CA 1
ATOM 574 C C . ASN A 1 74 ? 11.125 -17.391 2.955 1 97.5 74 ASN A C 1
ATOM 576 O O . ASN A 1 74 ? 12.234 -16.875 2.809 1 97.5 74 ASN A O 1
ATOM 580 N N . VAL A 1 75 ? 10.008 -16.703 2.928 1 97.62 75 VAL A N 1
ATOM 581 C CA . VAL A 1 75 ? 10.016 -15.258 2.748 1 97.62 75 VAL A CA 1
ATOM 582 C C . VAL A 1 75 ? 10.812 -14.602 3.875 1 97.62 75 VAL A C 1
ATOM 584 O O . VAL A 1 75 ? 11.602 -13.688 3.633 1 97.62 75 VAL A O 1
ATOM 587 N N . VAL A 1 76 ? 10.672 -15.109 5.098 1 94.5 76 VAL A N 1
ATOM 588 C CA . VAL A 1 76 ? 11.367 -14.57 6.262 1 94.5 76 VAL A CA 1
ATOM 589 C C . VAL A 1 76 ? 12.852 -14.93 6.184 1 94.5 76 VAL A C 1
ATOM 591 O O . VAL A 1 76 ? 13.711 -14.102 6.496 1 94.5 76 VAL A O 1
ATOM 594 N N . ASN A 1 77 ? 13.117 -16.062 5.688 1 93.5 77 ASN A N 1
ATOM 595 C CA . ASN A 1 77 ? 14.5 -16.547 5.633 1 93.5 77 ASN A CA 1
ATOM 596 C C . ASN A 1 77 ? 15.266 -15.906 4.48 1 93.5 77 ASN A C 1
ATOM 598 O O . ASN A 1 77 ? 16.484 -15.703 4.578 1 93.5 77 ASN A O 1
ATOM 602 N N . TRP A 1 78 ? 14.562 -15.648 3.436 1 93.94 78 TRP A N 1
ATOM 603 C CA . TRP A 1 78 ? 15.203 -15.125 2.236 1 93.94 78 TRP A CA 1
ATOM 604 C C . TRP A 1 78 ? 14.445 -13.906 1.708 1 93.94 78 TRP A C 1
ATOM 606 O O . TRP A 1 78 ? 13.938 -13.922 0.583 1 93.94 78 TRP A O 1
ATOM 616 N N . PRO A 1 79 ? 14.438 -12.844 2.465 1 93.31 79 PRO A N 1
ATOM 617 C CA . PRO A 1 79 ? 13.641 -11.672 2.104 1 93.31 79 PRO A CA 1
ATOM 618 C C . PRO A 1 79 ? 14.102 -11.031 0.796 1 93.31 79 PRO A C 1
ATOM 620 O O . PRO A 1 79 ? 13.281 -10.461 0.066 1 93.31 79 PRO A O 1
ATOM 623 N N . TYR A 1 80 ? 15.375 -11.141 0.46 1 91.12 80 TYR A N 1
ATOM 624 C CA . TYR A 1 80 ? 15.875 -10.562 -0.784 1 91.12 80 TYR A CA 1
ATOM 625 C C . TYR A 1 80 ? 15.219 -11.227 -1.992 1 91.12 80 TYR A C 1
ATOM 627 O O . TYR A 1 80 ? 14.844 -10.547 -2.951 1 91.12 80 TYR A O 1
ATOM 635 N N . GLY A 1 81 ? 15.086 -12.516 -1.929 1 93.25 81 GLY A N 1
ATOM 636 C CA . GLY A 1 81 ? 14.406 -13.234 -2.998 1 93.25 81 GLY A CA 1
ATOM 637 C C . GLY A 1 81 ? 12.953 -12.805 -3.168 1 93.25 81 GLY A C 1
ATOM 638 O O . GLY A 1 81 ? 12.484 -12.633 -4.293 1 93.25 81 GLY A O 1
ATOM 639 N N . ALA A 1 82 ? 12.344 -12.664 -2.086 1 95.5 82 ALA A N 1
ATOM 640 C CA . ALA A 1 82 ? 10.961 -12.203 -2.135 1 95.5 82 ALA A CA 1
ATOM 641 C C . ALA A 1 82 ? 10.867 -10.797 -2.732 1 95.5 82 ALA A C 1
ATOM 643 O O . ALA A 1 82 ? 9.977 -10.523 -3.541 1 95.5 82 ALA A O 1
ATOM 644 N N . MET A 1 83 ? 11.773 -9.945 -2.41 1 92.94 83 MET A N 1
ATOM 645 C CA . MET A 1 83 ? 11.789 -8.586 -2.936 1 92.94 83 MET A CA 1
ATOM 646 C C . MET A 1 83 ? 12.031 -8.586 -4.441 1 92.94 83 MET A C 1
ATOM 648 O O . MET A 1 83 ? 11.461 -7.766 -5.164 1 92.94 83 MET A O 1
ATOM 652 N N . ARG A 1 84 ? 12.82 -9.477 -4.961 1 92.94 84 ARG A N 1
ATOM 653 C CA . ARG A 1 84 ? 13.047 -9.609 -6.398 1 92.94 84 ARG A CA 1
ATOM 654 C C . ARG A 1 84 ? 11.758 -9.984 -7.121 1 92.94 84 ARG A C 1
ATOM 656 O O . ARG A 1 84 ? 11.508 -9.531 -8.234 1 92.94 84 ARG A O 1
ATOM 663 N N . GLY A 1 85 ? 10.961 -10.828 -6.43 1 95.31 85 GLY A N 1
ATOM 664 C CA . GLY A 1 85 ? 9.68 -11.188 -7.02 1 95.31 85 GLY A CA 1
ATOM 665 C C . GLY A 1 85 ? 8.82 -9.992 -7.371 1 95.31 85 GLY A C 1
ATOM 666 O O . GLY A 1 85 ? 8.312 -9.891 -8.492 1 95.31 85 GLY A O 1
ATOM 667 N N . ILE A 1 86 ? 8.75 -9.102 -6.461 1 93.12 86 ILE A N 1
ATOM 668 C CA . ILE A 1 86 ? 7.895 -7.938 -6.672 1 93.12 86 ILE A CA 1
ATOM 669 C C . ILE A 1 86 ? 8.602 -6.941 -7.586 1 93.12 86 ILE A C 1
ATOM 671 O O . ILE A 1 86 ? 7.996 -6.414 -8.523 1 93.12 86 ILE A O 1
ATOM 675 N N . LYS A 1 87 ? 9.883 -6.672 -7.395 1 89.94 87 LYS A N 1
ATOM 676 C CA . LYS A 1 87 ? 10.656 -5.707 -8.172 1 89.94 87 LYS A CA 1
ATOM 677 C C . LYS A 1 87 ? 10.672 -6.078 -9.648 1 89.94 87 LYS A C 1
ATOM 679 O O . LYS A 1 87 ? 10.578 -5.207 -10.516 1 89.94 87 LYS A O 1
ATOM 684 N N . ASP A 1 88 ? 10.758 -7.352 -9.898 1 94.56 88 ASP A N 1
ATOM 685 C CA . ASP A 1 88 ? 10.867 -7.828 -11.273 1 94.56 88 ASP A CA 1
ATOM 686 C C . ASP A 1 88 ? 9.492 -7.953 -11.922 1 94.56 88 ASP A C 1
ATOM 688 O O . ASP A 1 88 ? 9.391 -8.289 -13.102 1 94.56 88 ASP A O 1
ATOM 692 N N . GLY A 1 89 ? 8.422 -7.75 -11.203 1 94.38 89 GLY A N 1
ATOM 693 C CA . GLY A 1 89 ? 7.086 -7.66 -11.781 1 94.38 89 GLY A CA 1
ATOM 694 C C . GLY A 1 89 ? 6.328 -8.969 -11.734 1 94.38 89 GLY A C 1
ATOM 695 O O . GLY A 1 89 ? 5.312 -9.133 -12.414 1 94.38 89 GLY A O 1
ATOM 696 N N . HIS A 1 90 ? 6.77 -9.898 -10.938 1 97.75 90 HIS A N 1
ATOM 697 C CA . HIS A 1 90 ? 6.066 -11.172 -10.82 1 97.75 90 HIS A CA 1
ATOM 698 C C . HIS A 1 90 ? 4.836 -11.047 -9.93 1 97.75 90 HIS A C 1
ATOM 700 O O . HIS A 1 90 ? 4.77 -10.148 -9.086 1 97.75 90 HIS A O 1
ATOM 706 N N . HIS A 1 91 ? 3.857 -11.898 -10.188 1 98.38 91 HIS A N 1
ATOM 707 C CA . HIS A 1 91 ? 2.699 -12.062 -9.32 1 98.38 91 HIS A CA 1
ATOM 708 C C . HIS A 1 91 ? 3.043 -12.922 -8.102 1 98.38 91 HIS A C 1
ATOM 710 O O . HIS A 1 91 ? 3.348 -14.102 -8.234 1 98.38 91 HIS A O 1
ATOM 716 N N . ILE A 1 92 ? 2.975 -12.281 -6.906 1 98.62 92 ILE A N 1
ATOM 717 C CA . ILE A 1 92 ? 3.311 -13.008 -5.688 1 98.62 92 ILE A CA 1
ATOM 718 C C . ILE A 1 92 ? 2.035 -13.539 -5.031 1 98.62 92 ILE A C 1
ATOM 720 O O . ILE A 1 92 ? 1.067 -12.797 -4.859 1 98.62 92 ILE A O 1
ATOM 724 N N . ALA A 1 93 ? 2.021 -14.797 -4.691 1 98.75 93 ALA A N 1
ATOM 725 C CA . ALA A 1 93 ? 0.944 -15.469 -3.975 1 98.75 93 ALA A CA 1
ATOM 726 C C . ALA A 1 93 ? 1.495 -16.328 -2.844 1 98.75 93 ALA A C 1
ATOM 728 O O . ALA A 1 93 ? 2.705 -16.562 -2.762 1 98.75 93 ALA A O 1
ATOM 729 N N . GLY A 1 94 ? 0.598 -16.719 -1.961 1 98.75 94 GLY A N 1
ATOM 730 C CA . GLY A 1 94 ? 1.023 -17.516 -0.818 1 98.75 94 GLY A CA 1
ATOM 731 C C . GLY A 1 94 ? 1.031 -19.016 -1.095 1 98.75 94 GLY A C 1
ATOM 732 O O . GLY A 1 94 ? 0.226 -19.5 -1.887 1 98.75 94 GLY A O 1
ATOM 733 N N . HIS A 1 95 ? 1.908 -19.672 -0.357 1 98.81 95 HIS A N 1
ATOM 734 C CA . HIS A 1 95 ? 2.016 -21.125 -0.451 1 98.81 95 HIS A CA 1
ATOM 735 C C . HIS A 1 95 ? 2.096 -21.766 0.933 1 98.81 95 HIS A C 1
ATOM 737 O O . HIS A 1 95 ? 2.916 -22.656 1.163 1 98.81 95 HIS A O 1
ATOM 743 N N . THR A 1 96 ? 1.345 -21.234 1.839 1 98.44 96 THR A N 1
ATOM 744 C CA . THR A 1 96 ? 1.284 -21.641 3.24 1 98.44 96 THR A CA 1
ATOM 745 C C . THR A 1 96 ? 2.588 -21.297 3.957 1 98.44 96 THR A C 1
ATOM 747 O O . THR A 1 96 ? 3.541 -20.828 3.334 1 98.44 96 THR A O 1
ATOM 750 N N . TRP A 1 97 ? 2.588 -21.5 5.293 1 98.25 97 TRP A N 1
ATOM 751 C CA . TRP A 1 97 ? 3.74 -21.125 6.109 1 98.25 97 TRP A CA 1
ATOM 752 C C . TRP A 1 97 ? 4.789 -22.234 6.109 1 98.25 97 TRP A C 1
ATOM 754 O O . TRP A 1 97 ? 5.98 -21.969 5.941 1 98.25 97 TRP A O 1
ATOM 764 N N . SER A 1 98 ? 4.328 -23.438 6.285 1 96.81 98 SER A N 1
ATOM 765 C CA . SER A 1 98 ? 5.258 -24.547 6.48 1 96.81 98 SER A CA 1
ATOM 766 C C . SER A 1 98 ? 4.977 -25.688 5.508 1 96.81 98 SER A C 1
ATOM 768 O O . SER A 1 98 ? 5.402 -26.812 5.734 1 96.81 98 SER A O 1
ATOM 770 N N . HIS A 1 99 ? 4.18 -25.453 4.484 1 97.06 99 HIS A N 1
ATOM 771 C CA . HIS A 1 99 ? 3.949 -26.391 3.389 1 97.06 99 HIS A CA 1
ATOM 772 C C . HIS A 1 99 ? 3.307 -27.672 3.889 1 97.06 99 HIS A C 1
ATOM 774 O O . HIS A 1 99 ? 3.734 -28.781 3.52 1 97.06 99 HIS A O 1
ATOM 780 N N . GLN A 1 100 ? 2.332 -27.547 4.723 1 95.56 100 GLN A N 1
ATOM 781 C CA . GLN A 1 100 ? 1.605 -28.688 5.277 1 95.56 100 GLN A CA 1
ATOM 782 C C . GLN A 1 100 ? 0.362 -29 4.453 1 95.56 100 GLN A C 1
ATOM 784 O O . GLN A 1 100 ? -0.136 -28.141 3.719 1 95.56 100 GLN A O 1
ATOM 789 N N . LEU A 1 101 ? -0.087 -30.234 4.605 1 97.06 101 LEU A N 1
ATOM 790 C CA . LEU A 1 101 ? -1.384 -30.594 4.047 1 97.06 101 LEU A CA 1
ATOM 791 C C . LEU A 1 101 ? -2.516 -29.953 4.832 1 97.06 101 LEU A C 1
ATOM 793 O O . LEU A 1 101 ? -2.775 -30.328 5.98 1 97.06 101 LEU A O 1
ATOM 797 N N . MET A 1 102 ? -3.203 -29.094 4.18 1 98.06 102 MET A N 1
ATOM 798 C CA . MET A 1 102 ? -4.09 -28.172 4.871 1 98.06 102 MET A CA 1
ATOM 799 C C . MET A 1 102 ? -5.289 -28.891 5.461 1 98.06 102 MET A C 1
ATOM 801 O O . MET A 1 102 ? -5.777 -28.531 6.535 1 98.06 102 MET A O 1
ATOM 805 N N . THR A 1 103 ? -5.797 -29.969 4.82 1 96.69 103 THR A N 1
ATOM 806 C CA . THR A 1 103 ? -7.023 -30.625 5.266 1 96.69 103 THR A CA 1
ATOM 807 C C . THR A 1 103 ? -6.77 -31.438 6.527 1 96.69 103 THR A C 1
ATOM 809 O O . THR A 1 103 ? -7.711 -31.859 7.203 1 96.69 103 THR A O 1
ATOM 812 N N . THR A 1 104 ? -5.492 -31.656 6.867 1 96.5 104 THR A N 1
ATOM 813 C CA . THR A 1 104 ? -5.152 -32.438 8.047 1 96.5 104 THR A CA 1
ATOM 814 C C . THR A 1 104 ? -5.004 -31.531 9.273 1 96.5 104 THR A C 1
ATOM 816 O O . THR A 1 104 ? -4.914 -32.031 10.398 1 96.5 104 THR A O 1
ATOM 819 N N . LEU A 1 105 ? -5.062 -30.281 9.078 1 97.56 105 LEU A N 1
ATOM 820 C CA . LEU A 1 105 ? -4.82 -29.312 10.141 1 97.56 105 LEU A CA 1
ATOM 821 C C . LEU A 1 105 ? -6.129 -28.891 10.805 1 97.56 105 LEU A C 1
ATOM 823 O O . LEU A 1 105 ? -7.199 -29 10.195 1 97.56 105 LEU A O 1
ATOM 827 N N . THR A 1 106 ? -5.992 -28.375 12.047 1 97.69 106 THR A N 1
ATOM 828 C CA . THR A 1 106 ? -7.129 -27.75 12.711 1 97.69 106 THR A CA 1
ATOM 829 C C . THR A 1 106 ? -7.457 -26.406 12.062 1 97.69 106 THR A C 1
ATOM 831 O O . THR A 1 106 ? -6.66 -25.875 11.289 1 97.69 106 THR A O 1
ATOM 834 N N . ASN A 1 107 ? -8.656 -25.938 12.359 1 97.5 107 ASN A N 1
ATOM 835 C CA . ASN A 1 107 ? -9.039 -24.625 11.844 1 97.5 107 ASN A CA 1
ATOM 836 C C . ASN A 1 107 ? -8.039 -23.547 12.242 1 97.5 107 ASN A C 1
ATOM 838 O O . ASN A 1 107 ? -7.676 -22.703 11.422 1 97.5 107 ASN A O 1
ATOM 842 N N . GLN A 1 108 ? -7.57 -23.641 13.477 1 96.94 108 GLN A N 1
ATOM 843 C CA . GLN A 1 108 ? -6.613 -22.656 13.969 1 96.94 108 GLN A CA 1
ATOM 844 C C . GLN A 1 108 ? -5.285 -22.766 13.219 1 96.94 108 GLN A C 1
ATOM 846 O O . GLN A 1 108 ? -4.664 -21.734 12.906 1 96.94 108 GLN A O 1
ATOM 851 N N . GLU A 1 109 ? -4.906 -23.906 12.953 1 97.75 109 GLU A N 1
ATOM 852 C CA . GLU A 1 109 ? -3.654 -24.109 12.234 1 97.75 109 GLU A CA 1
ATOM 853 C C . GLU A 1 109 ? -3.762 -23.641 10.781 1 97.75 109 GLU A C 1
ATOM 855 O O . GLU A 1 109 ? -2.828 -23.047 10.25 1 97.75 109 GLU A O 1
ATOM 860 N N . VAL A 1 110 ? -4.887 -23.969 10.164 1 98.56 110 VAL A N 1
ATOM 861 C CA . VAL A 1 110 ? -5.125 -23.5 8.805 1 98.56 110 VAL A CA 1
ATOM 862 C C . VAL A 1 110 ? -5.059 -21.969 8.758 1 98.56 110 VAL A C 1
ATOM 864 O O . VAL A 1 110 ? -4.387 -21.391 7.898 1 98.56 110 VAL A O 1
ATOM 867 N N . LEU A 1 111 ? -5.762 -21.359 9.695 1 98.31 111 LEU A N 1
ATOM 868 C CA . LEU A 1 111 ? -5.742 -19.906 9.789 1 98.31 111 LEU A CA 1
ATOM 869 C C . LEU A 1 111 ? -4.312 -19.391 9.938 1 98.31 111 LEU A C 1
ATOM 871 O O . LEU A 1 111 ? -3.918 -18.438 9.258 1 98.31 111 LEU A O 1
ATOM 875 N N . ALA A 1 112 ? -3.531 -19.984 10.773 1 97.75 112 ALA A N 1
ATOM 876 C CA . ALA A 1 112 ? -2.158 -19.547 11.023 1 97.75 112 ALA A CA 1
ATOM 877 C C . ALA A 1 112 ? -1.299 -19.703 9.773 1 97.75 112 ALA A C 1
ATOM 879 O O . ALA A 1 112 ? -0.53 -18.797 9.43 1 97.75 112 ALA A O 1
ATOM 880 N N . GLU A 1 113 ? -1.415 -20.844 9.102 1 98.69 113 GLU A N 1
ATOM 881 C CA . GLU A 1 113 ? -0.656 -21.094 7.879 1 98.69 113 GLU A CA 1
ATOM 882 C C . GLU A 1 113 ? -0.903 -20.016 6.84 1 98.69 113 GLU A C 1
ATOM 884 O O . GLU A 1 113 ? 0.023 -19.578 6.145 1 98.69 113 GLU A O 1
ATOM 889 N N . LEU A 1 114 ? -2.125 -19.594 6.758 1 98.81 114 LEU A N 1
ATOM 890 C CA . LEU A 1 114 ? -2.502 -18.625 5.738 1 98.81 114 LEU A CA 1
ATOM 891 C C . LEU A 1 114 ? -2.207 -17.203 6.207 1 98.81 114 LEU A C 1
ATOM 893 O O . LEU A 1 114 ? -1.603 -16.422 5.477 1 98.81 114 LEU A O 1
ATOM 897 N N . TYR A 1 115 ? -2.553 -16.922 7.449 1 97.56 115 TYR A N 1
ATOM 898 C CA . TYR A 1 115 ? -2.461 -15.578 8 1 97.56 115 TYR A CA 1
ATOM 899 C C . TYR A 1 115 ? -1.007 -15.125 8.102 1 97.56 115 TYR A C 1
ATOM 901 O O . TYR A 1 115 ? -0.649 -14.047 7.621 1 97.56 115 TYR A O 1
ATOM 909 N N . TYR A 1 116 ? -0.162 -15.891 8.664 1 96.88 116 TYR A N 1
ATOM 910 C CA . TYR A 1 116 ? 1.223 -15.492 8.891 1 96.88 116 TYR A CA 1
ATOM 911 C C . TYR A 1 116 ? 1.997 -15.438 7.578 1 96.88 116 TYR A C 1
ATOM 913 O O . TYR A 1 116 ? 2.922 -14.641 7.426 1 96.88 116 TYR A O 1
ATOM 921 N N . THR A 1 117 ? 1.574 -16.203 6.645 1 98.62 117 THR A N 1
ATOM 922 C CA . THR A 1 117 ? 2.18 -16.109 5.32 1 98.62 117 THR A CA 1
ATOM 923 C C . THR A 1 117 ? 1.858 -14.758 4.68 1 98.62 117 THR A C 1
ATOM 925 O O . THR A 1 117 ? 2.756 -14.07 4.195 1 98.62 117 THR A O 1
ATOM 928 N N . GLN A 1 118 ? 0.595 -14.383 4.715 1 97.69 118 GLN A N 1
ATOM 929 C CA . GLN A 1 118 ? 0.199 -13.078 4.195 1 97.69 118 GLN A CA 1
ATOM 930 C C . GLN A 1 118 ? 0.97 -11.953 4.879 1 97.69 118 GLN A C 1
ATOM 932 O O . GLN A 1 118 ? 1.452 -11.031 4.219 1 97.69 118 GLN A O 1
ATOM 937 N N . LYS A 1 119 ? 1.152 -12.07 6.148 1 94.44 119 LYS A N 1
ATOM 938 C CA . LYS A 1 119 ? 1.829 -11.031 6.922 1 94.44 119 LYS A CA 1
ATOM 939 C C . LYS A 1 119 ? 3.311 -10.961 6.566 1 94.44 119 LYS A C 1
ATOM 941 O O . LYS A 1 119 ? 3.867 -9.867 6.434 1 94.44 119 LYS A O 1
ATOM 946 N N . ALA A 1 120 ? 3.936 -12.078 6.43 1 95.88 120 ALA A N 1
ATOM 947 C CA . ALA A 1 120 ? 5.352 -12.109 6.078 1 95.88 120 ALA A CA 1
ATOM 948 C C . ALA A 1 120 ? 5.59 -11.5 4.699 1 95.88 120 ALA A C 1
ATOM 950 O O . ALA A 1 120 ? 6.504 -10.688 4.523 1 95.88 120 ALA A O 1
ATOM 951 N N . ILE A 1 121 ? 4.742 -11.875 3.746 1 97.5 121 ILE A N 1
ATOM 952 C CA . ILE A 1 121 ? 4.883 -11.336 2.396 1 97.5 121 ILE A CA 1
ATOM 953 C C . ILE A 1 121 ? 4.672 -9.828 2.414 1 97.5 121 ILE A C 1
ATOM 955 O O . ILE A 1 121 ? 5.441 -9.078 1.812 1 97.5 121 ILE A O 1
ATOM 959 N N . LYS A 1 122 ? 3.662 -9.414 3.133 1 93.62 122 LYS A N 1
ATOM 960 C CA . LYS A 1 122 ? 3.402 -7.98 3.26 1 93.62 122 LYS A CA 1
ATOM 961 C C . LYS A 1 122 ? 4.594 -7.258 3.883 1 93.62 122 LYS A C 1
ATOM 963 O O . LYS A 1 122 ? 5.023 -6.215 3.383 1 93.62 122 LYS A O 1
ATOM 968 N N . TYR A 1 123 ? 5.105 -7.809 4.887 1 88.5 123 TYR A N 1
ATOM 969 C CA . TYR A 1 123 ? 6.195 -7.18 5.621 1 88.5 123 TYR A CA 1
ATOM 970 C C . TYR A 1 123 ? 7.426 -7.012 4.738 1 88.5 123 TYR A C 1
ATOM 972 O O . TYR A 1 123 ? 8.078 -5.969 4.762 1 88.5 123 TYR A O 1
ATOM 980 N N . VAL A 1 124 ? 7.691 -7.949 3.979 1 90.81 124 VAL A N 1
ATOM 981 C CA . VAL A 1 124 ? 8.938 -7.973 3.219 1 90.81 124 VAL A CA 1
ATOM 982 C C . VAL A 1 124 ? 8.75 -7.23 1.897 1 90.81 124 VAL A C 1
ATOM 984 O O . VAL A 1 124 ? 9.648 -6.512 1.452 1 90.81 124 VAL A O 1
ATOM 987 N N . THR A 1 125 ? 7.566 -7.367 1.298 1 93.19 125 THR A N 1
ATOM 988 C CA . THR A 1 125 ? 7.434 -6.914 -0.082 1 93.19 125 THR A CA 1
ATOM 989 C C . THR A 1 125 ? 6.523 -5.691 -0.163 1 93.19 125 THR A C 1
ATOM 991 O O . THR A 1 125 ? 6.484 -5.008 -1.187 1 93.19 125 THR A O 1
ATOM 994 N N . GLY A 1 126 ? 5.742 -5.477 0.818 1 88.06 126 GLY A N 1
ATOM 995 C CA . GLY A 1 126 ? 4.84 -4.336 0.83 1 88.06 126 GLY A CA 1
ATOM 996 C C . GLY A 1 126 ? 3.461 -4.66 0.287 1 88.06 126 GLY A C 1
ATOM 997 O O . GLY A 1 126 ? 2.549 -3.832 0.362 1 88.06 126 GLY A O 1
ATOM 998 N N . VAL A 1 127 ? 3.24 -5.895 -0.192 1 92.88 127 VAL A N 1
ATOM 999 C CA . VAL A 1 127 ? 1.937 -6.227 -0.758 1 92.88 127 VAL A CA 1
ATOM 1000 C C . VAL A 1 127 ? 1.334 -7.414 -0.009 1 92.88 127 VAL A C 1
ATOM 1002 O O . VAL A 1 127 ? 2.062 -8.258 0.517 1 92.88 127 VAL A O 1
ATOM 1005 N N . THR A 1 128 ? 0.035 -7.438 0.058 1 95.31 128 THR A N 1
ATOM 1006 C CA . THR A 1 128 ? -0.742 -8.516 0.659 1 95.31 128 THR A CA 1
ATOM 1007 C C . THR A 1 128 ? -1.444 -9.336 -0.415 1 95.31 128 THR A C 1
ATOM 1009 O O . THR A 1 128 ? -2.416 -8.883 -1.021 1 95.31 128 THR A O 1
ATOM 1012 N N . PRO A 1 129 ? -1.005 -10.555 -0.588 1 98.25 129 PRO A N 1
ATOM 1013 C CA . PRO A 1 129 ? -1.587 -11.359 -1.662 1 98.25 129 PRO A CA 1
ATOM 1014 C C . PRO A 1 129 ? -3.059 -11.695 -1.42 1 98.25 129 PRO A C 1
ATOM 1016 O O . PRO A 1 129 ? -3.455 -11.961 -0.282 1 98.25 129 PRO A O 1
ATOM 1019 N N . LYS A 1 130 ? -3.814 -11.695 -2.492 1 98.56 130 LYS A N 1
ATOM 1020 C CA . LYS A 1 130 ? -5.203 -12.141 -2.455 1 98.56 130 LYS A CA 1
ATOM 1021 C C . LYS A 1 130 ? -5.332 -13.578 -2.951 1 98.56 130 LYS A C 1
ATOM 1023 O O . LYS A 1 130 ? -6.434 -14.141 -2.969 1 98.56 130 LYS A O 1
ATOM 1028 N N . TYR A 1 131 ? -4.211 -14.18 -3.307 1 98.88 131 TYR A N 1
ATOM 1029 C CA . TYR A 1 131 ? -4.227 -15.531 -3.863 1 98.88 131 TYR A CA 1
ATOM 1030 C C . TYR A 1 131 ? -3.205 -16.422 -3.164 1 98.88 131 TYR A C 1
ATOM 1032 O O . TYR A 1 131 ? -2.244 -15.922 -2.572 1 98.88 131 TYR A O 1
ATOM 1040 N N . TRP A 1 132 ? -3.465 -17.672 -3.242 1 98.88 132 TRP A N 1
ATOM 1041 C CA . TRP A 1 132 ? -2.629 -18.672 -2.576 1 98.88 132 TRP A CA 1
ATOM 1042 C C . TRP A 1 132 ? -2.785 -20.031 -3.232 1 98.88 132 TRP A C 1
ATOM 1044 O O . TRP A 1 132 ? -3.641 -20.219 -4.102 1 98.88 132 TRP A O 1
ATOM 1054 N N . ARG A 1 133 ? -1.825 -20.938 -2.914 1 98.88 133 ARG A N 1
ATOM 1055 C CA . ARG A 1 133 ? -1.899 -22.312 -3.375 1 98.88 133 ARG A CA 1
ATOM 1056 C C . ARG A 1 133 ? -1.604 -23.281 -2.238 1 98.88 133 ARG A C 1
ATOM 1058 O O . ARG A 1 133 ? -0.592 -23.156 -1.547 1 98.88 133 ARG A O 1
ATOM 1065 N N . PRO A 1 134 ? -2.543 -24.266 -2.049 1 98.62 134 PRO A N 1
ATOM 1066 C CA . PRO A 1 134 ? -2.266 -25.281 -1.021 1 98.62 134 PRO A CA 1
ATOM 1067 C C . PRO A 1 134 ? -1.165 -26.25 -1.432 1 98.62 134 PRO A C 1
ATOM 1069 O O . PRO A 1 134 ? -1.08 -26.641 -2.6 1 98.62 134 PRO A O 1
ATOM 1072 N N . ALA A 1 135 ? -0.382 -26.578 -0.432 1 97.12 135 ALA A N 1
ATOM 1073 C CA . ALA A 1 135 ? 0.624 -27.609 -0.682 1 97.12 135 ALA A CA 1
ATOM 1074 C C . ALA A 1 135 ? -0.02 -28.891 -1.208 1 97.12 135 ALA A C 1
ATOM 1076 O O . ALA A 1 135 ? -1.027 -29.359 -0.668 1 97.12 135 ALA A O 1
ATOM 1077 N N . GLN A 1 136 ? 0.525 -29.359 -2.359 1 94.94 136 GLN A N 1
ATOM 1078 C CA . GLN A 1 136 ? 0.088 -30.578 -3.012 1 94.94 136 GLN A CA 1
ATOM 1079 C C . GLN A 1 136 ? -1.364 -30.469 -3.469 1 94.94 136 GLN A C 1
ATOM 1081 O O . GLN A 1 136 ? -2.025 -31.5 -3.691 1 94.94 136 GLN A O 1
ATOM 1086 N N . GLY A 1 137 ? -1.874 -29.266 -3.52 1 97.06 137 GLY A N 1
ATOM 1087 C CA . GLY A 1 137 ? -3.252 -29.047 -3.93 1 97.06 137 GLY A CA 1
ATOM 1088 C C . GLY A 1 137 ? -4.258 -29.438 -2.865 1 97.06 137 GLY A C 1
ATOM 1089 O O . GLY A 1 137 ? -5.465 -29.484 -3.127 1 97.06 137 GLY A O 1
ATOM 1090 N N . ASP A 1 138 ? -3.877 -29.703 -1.641 1 96.88 138 ASP A N 1
ATOM 1091 C CA . ASP A 1 138 ? -4.73 -30.25 -0.587 1 96.88 138 ASP A CA 1
ATOM 1092 C C . ASP A 1 138 ? -5.668 -29.172 -0.036 1 96.88 138 ASP A C 1
ATOM 1094 O O . ASP A 1 138 ? -5.305 -28.438 0.884 1 96.88 138 ASP A O 1
ATOM 1098 N N . ILE A 1 139 ? -6.914 -29.203 -0.504 1 97.5 139 ILE A N 1
ATOM 1099 C CA . ILE A 1 139 ? -7.875 -28.172 -0.132 1 97.5 139 ILE A CA 1
ATOM 1100 C C . ILE A 1 139 ? -9.289 -28.734 -0.193 1 97.5 139 ILE A C 1
ATOM 1102 O O . ILE A 1 139 ? -9.617 -29.516 -1.094 1 97.5 139 ILE A O 1
ATOM 1106 N N . ASP A 1 140 ? -10.102 -28.422 0.791 1 96.38 140 ASP A N 1
ATOM 1107 C CA . ASP A 1 140 ? -11.531 -28.703 0.829 1 96.38 140 ASP A CA 1
ATOM 1108 C C . ASP A 1 140 ? -12.328 -27.469 1.212 1 96.38 140 ASP A C 1
ATOM 1110 O O . ASP A 1 140 ? -11.758 -26.391 1.387 1 96.38 140 ASP A O 1
ATOM 1114 N N . ASP A 1 141 ? -13.609 -27.562 1.259 1 96.69 141 ASP A N 1
ATOM 1115 C CA . ASP A 1 141 ? -14.453 -26.391 1.459 1 96.69 141 ASP A CA 1
ATOM 1116 C C . ASP A 1 141 ? -14.188 -25.75 2.82 1 96.69 141 ASP A C 1
ATOM 1118 O O . ASP A 1 141 ? -14.328 -24.531 2.98 1 96.69 141 ASP A O 1
ATOM 1122 N N . ARG A 1 142 ? -13.852 -26.594 3.828 1 95.75 142 ARG A N 1
ATOM 1123 C CA . ARG A 1 142 ? -13.477 -26.031 5.121 1 95.75 142 ARG A CA 1
ATOM 1124 C C . ARG A 1 142 ? -12.266 -25.109 4.988 1 95.75 142 ARG A C 1
ATOM 1126 O O . ARG A 1 142 ? -12.281 -23.984 5.488 1 95.75 142 ARG A O 1
ATOM 1133 N N . VAL A 1 143 ? -11.273 -25.578 4.301 1 98.06 143 VAL A N 1
ATOM 1134 C CA . VAL A 1 143 ? -10.047 -24.812 4.094 1 98.06 143 VAL A CA 1
ATOM 1135 C C . VAL A 1 143 ? -10.352 -23.594 3.221 1 98.06 143 VAL A C 1
ATOM 1137 O O . VAL A 1 143 ? -9.914 -22.484 3.523 1 98.06 143 VAL A O 1
ATOM 1140 N N . ARG A 1 144 ? -11.164 -23.766 2.193 1 97.88 144 ARG A N 1
ATOM 1141 C CA . ARG A 1 144 ? -11.555 -22.672 1.318 1 97.88 144 ARG A CA 1
ATOM 1142 C C . ARG A 1 144 ? -12.273 -21.578 2.104 1 97.88 144 ARG A C 1
ATOM 1144 O O . ARG A 1 144 ? -12.078 -20.391 1.848 1 97.88 144 ARG A O 1
ATOM 1151 N N . TRP A 1 145 ? -13.125 -22 2.975 1 97.31 145 TRP A N 1
ATOM 1152 C CA . TRP A 1 145 ? -13.898 -21.031 3.74 1 97.31 145 TRP A CA 1
ATOM 1153 C C . TRP A 1 145 ? -12.984 -20.141 4.574 1 97.31 145 TRP A C 1
ATOM 1155 O O . TRP A 1 145 ? -13.133 -18.906 4.578 1 97.31 145 TRP A O 1
ATOM 1165 N N . ILE A 1 146 ? -12.062 -20.75 5.23 1 97.81 146 ILE A N 1
ATOM 1166 C CA . ILE A 1 146 ? -11.125 -20 6.051 1 97.81 146 ILE A CA 1
ATOM 1167 C C . ILE A 1 146 ? -10.312 -19.047 5.164 1 97.81 146 ILE A C 1
ATOM 1169 O O . ILE A 1 146 ? -10.125 -17.875 5.5 1 97.81 146 ILE A O 1
ATOM 1173 N N . ALA A 1 147 ? -9.852 -19.531 4.031 1 98.69 147 ALA A N 1
ATOM 1174 C CA . ALA A 1 147 ? -9.117 -18.703 3.082 1 98.69 147 ALA A CA 1
ATOM 1175 C C . ALA A 1 147 ? -9.969 -17.531 2.609 1 98.69 147 ALA A C 1
ATOM 1177 O O . ALA A 1 147 ? -9.484 -16.391 2.523 1 98.69 147 ALA A O 1
ATOM 1178 N N . THR A 1 148 ? -11.227 -17.797 2.33 1 98.12 148 THR A N 1
ATOM 1179 C CA . THR A 1 148 ? -12.148 -16.766 1.866 1 98.12 148 THR A CA 1
ATOM 1180 C C . THR A 1 148 ? -12.281 -15.648 2.9 1 98.12 148 THR A C 1
ATOM 1182 O O . THR A 1 148 ? -12.297 -14.469 2.549 1 98.12 148 THR A O 1
ATOM 1185 N N . GLN A 1 149 ? -12.312 -16 4.168 1 96.12 149 GLN A N 1
ATOM 1186 C CA . GLN A 1 149 ? -12.43 -15.023 5.238 1 96.12 149 GLN A CA 1
ATOM 1187 C C . GLN A 1 149 ? -11.188 -14.133 5.305 1 96.12 149 GLN A C 1
ATOM 1189 O O . GLN A 1 149 ? -11.242 -13.008 5.805 1 96.12 149 GLN A O 1
ATOM 1194 N N . LEU A 1 150 ? -10.133 -14.648 4.836 1 96.81 150 LEU A N 1
ATOM 1195 C CA . LEU A 1 150 ? -8.891 -13.898 4.797 1 96.81 150 LEU A CA 1
ATOM 1196 C C . LEU A 1 150 ? -8.719 -13.195 3.453 1 96.81 150 LEU A C 1
ATOM 1198 O O . LEU A 1 150 ? -7.625 -12.719 3.133 1 96.81 150 LEU A O 1
ATOM 1202 N N . ASN A 1 151 ? -9.742 -13.219 2.615 1 97.12 151 ASN A N 1
ATOM 1203 C CA . ASN A 1 151 ? -9.75 -12.602 1.293 1 97.12 151 ASN A CA 1
ATOM 1204 C C . ASN A 1 151 ? -8.797 -13.32 0.338 1 97.12 151 ASN A C 1
ATOM 1206 O O . ASN A 1 151 ? -8.133 -12.68 -0.478 1 97.12 151 ASN A O 1
ATOM 1210 N N . LEU A 1 152 ? -8.711 -14.625 0.54 1 98.56 152 LEU A N 1
ATOM 1211 C CA . LEU A 1 152 ? -7.82 -15.43 -0.292 1 98.56 152 LEU A CA 1
ATOM 1212 C C . LEU A 1 152 ? -8.617 -16.328 -1.23 1 98.56 152 LEU A C 1
ATOM 1214 O O . LEU A 1 152 ? -9.641 -16.891 -0.834 1 98.56 152 LEU A O 1
ATOM 1218 N N . THR A 1 153 ? -8.109 -16.422 -2.426 1 98.69 153 THR A N 1
ATOM 1219 C CA . THR A 1 153 ? -8.602 -17.344 -3.434 1 98.69 153 THR A CA 1
ATOM 1220 C C . THR A 1 153 ? -7.504 -18.312 -3.865 1 98.69 153 THR A C 1
ATOM 1222 O O . THR A 1 153 ? -6.371 -17.906 -4.121 1 98.69 153 THR A O 1
ATOM 1225 N N . ALA A 1 154 ? -7.844 -19.594 -3.984 1 98.69 154 ALA A N 1
ATOM 1226 C CA . ALA A 1 154 ? -6.848 -20.594 -4.355 1 98.69 154 ALA A CA 1
ATOM 1227 C C . ALA A 1 154 ? -6.641 -20.641 -5.867 1 98.69 154 ALA A C 1
ATOM 1229 O O . ALA A 1 154 ? -7.605 -20.547 -6.633 1 98.69 154 ALA A O 1
ATOM 1230 N N . ILE A 1 155 ? -5.332 -20.719 -6.219 1 98.75 155 ILE A N 1
ATOM 1231 C CA . ILE A 1 155 ? -4.938 -21 -7.594 1 98.75 155 ILE A CA 1
ATOM 1232 C C . ILE A 1 155 ? -4.32 -22.391 -7.672 1 98.75 155 ILE A C 1
ATOM 1234 O O . ILE A 1 155 ? -3.258 -22.641 -7.094 1 98.75 155 ILE A O 1
ATOM 1238 N N . LEU A 1 156 ? -5 -23.234 -8.359 1 98.38 156 LEU A N 1
ATOM 1239 C CA . LEU A 1 156 ? -4.504 -24.594 -8.602 1 98.38 156 LEU A CA 1
ATOM 1240 C C . LEU A 1 156 ? -3.848 -24.688 -9.977 1 98.38 156 LEU A C 1
ATOM 1242 O O . LEU A 1 156 ? -3.043 -23.828 -10.344 1 98.38 156 LEU A O 1
ATOM 1246 N N . TRP A 1 157 ? -4.035 -25.891 -10.609 1 98.31 157 TRP A N 1
ATOM 1247 C CA . TRP A 1 157 ? -3.438 -26.125 -11.914 1 98.31 157 TRP A CA 1
ATOM 1248 C C . TRP A 1 157 ? -4.227 -27.172 -12.695 1 98.31 157 TRP A C 1
ATOM 1250 O O . TRP A 1 157 ? -5.059 -27.891 -12.125 1 98.31 157 TRP A O 1
ATOM 1260 N N . ASN A 1 158 ? -4.023 -27.172 -14.023 1 97.38 158 ASN A N 1
ATOM 1261 C CA . ASN A 1 158 ? -4.566 -28.266 -14.812 1 97.38 158 ASN A CA 1
ATOM 1262 C C . ASN A 1 158 ? -3.461 -29.078 -15.469 1 97.38 158 ASN A C 1
ATOM 1264 O O . ASN A 1 158 ? -3.725 -30.141 -16.047 1 97.38 158 ASN A O 1
ATOM 1268 N N . LEU A 1 159 ? -2.193 -28.703 -15.367 1 98.31 159 LEU A N 1
ATOM 1269 C CA . LEU A 1 159 ? -1.045 -29.5 -15.789 1 98.31 159 LEU A CA 1
ATOM 1270 C C . LEU A 1 159 ? 0.019 -29.531 -14.703 1 98.31 159 LEU A C 1
ATOM 1272 O O . LEU A 1 159 ? 0.391 -28.5 -14.148 1 98.31 159 LEU A O 1
ATOM 1276 N N . ASP A 1 160 ? 0.484 -30.75 -14.383 1 98.19 160 ASP A N 1
ATOM 1277 C CA . ASP A 1 160 ? 1.493 -30.969 -13.352 1 98.19 160 ASP A CA 1
ATOM 1278 C C . ASP A 1 160 ? 2.756 -31.594 -13.938 1 98.19 160 ASP A C 1
ATOM 1280 O O . ASP A 1 160 ? 2.732 -32.75 -14.398 1 98.19 160 ASP A O 1
ATOM 1284 N N . THR A 1 161 ? 3.893 -30.906 -13.781 1 98.5 161 THR A N 1
ATOM 1285 C CA . THR A 1 161 ? 5.133 -31.406 -14.359 1 98.5 161 THR A CA 1
ATOM 1286 C C . THR A 1 161 ? 5.738 -32.5 -13.492 1 98.5 161 THR A C 1
ATOM 1288 O O . THR A 1 161 ? 6.586 -33.281 -13.953 1 98.5 161 THR A O 1
ATOM 1291 N N . ASP A 1 162 ? 5.352 -32.531 -12.234 1 97.88 162 ASP A N 1
ATOM 1292 C CA . ASP A 1 162 ? 5.918 -33.406 -11.227 1 97.88 162 ASP A CA 1
ATOM 1293 C C . ASP A 1 162 ? 7.414 -33.156 -11.062 1 97.88 162 ASP A C 1
ATOM 1295 O O . ASP A 1 162 ? 8.164 -34.094 -10.742 1 97.88 162 ASP A O 1
ATOM 1299 N N . ASP A 1 163 ? 7.82 -31.969 -11.305 1 98.06 163 ASP A N 1
ATOM 1300 C CA . ASP A 1 163 ? 9.25 -31.672 -11.312 1 98.06 163 ASP A CA 1
ATOM 1301 C C . ASP A 1 163 ? 9.859 -31.859 -9.922 1 98.06 163 ASP A C 1
ATOM 1303 O O . ASP A 1 163 ? 11.016 -32.25 -9.789 1 98.06 163 ASP A O 1
ATOM 1307 N N . TRP A 1 164 ? 9.141 -31.656 -8.906 1 96.81 164 TRP A N 1
ATOM 1308 C CA . TRP A 1 164 ? 9.617 -31.781 -7.535 1 96.81 164 TRP A CA 1
ATOM 1309 C C . TRP A 1 164 ? 9.977 -33.219 -7.215 1 96.81 164 TRP A C 1
ATOM 1311 O O . TRP A 1 164 ? 10.797 -33.5 -6.324 1 96.81 164 TRP A O 1
ATOM 1321 N N . ALA A 1 165 ? 9.461 -34.125 -7.914 1 96.56 165 ALA A N 1
ATOM 1322 C CA . ALA A 1 165 ? 9.539 -35.531 -7.566 1 96.56 165 ALA A CA 1
ATOM 1323 C C . ALA A 1 165 ? 10.742 -36.219 -8.234 1 96.56 165 ALA A C 1
ATOM 1325 O O . ALA A 1 165 ? 11.117 -37.312 -7.883 1 96.56 165 ALA A O 1
ATOM 1326 N N . ALA A 1 166 ? 11.32 -35.5 -9.18 1 96.38 166 ALA A N 1
ATOM 1327 C CA . ALA A 1 166 ? 12.438 -36.094 -9.914 1 96.38 166 ALA A CA 1
ATOM 1328 C C . ALA A 1 166 ? 13.57 -36.5 -8.969 1 96.38 166 ALA A C 1
ATOM 1330 O O . ALA A 1 166 ? 14.078 -35.656 -8.219 1 96.38 166 ALA A O 1
ATOM 1331 N N . GLY A 1 167 ? 13.867 -37.75 -8.953 1 92.62 167 GLY A N 1
ATOM 1332 C CA . GLY A 1 167 ? 14.969 -38.25 -8.148 1 92.62 167 GLY A CA 1
ATOM 1333 C C . GLY A 1 167 ? 14.602 -38.438 -6.691 1 92.62 167 GLY A C 1
ATOM 1334 O O . GLY A 1 167 ? 15.414 -38.938 -5.906 1 92.62 167 GLY A O 1
ATOM 1335 N N . THR A 1 168 ? 13.406 -38.031 -6.246 1 92.38 168 THR A N 1
ATOM 1336 C CA . THR A 1 168 ? 13.023 -38.156 -4.844 1 92.38 168 THR A CA 1
ATOM 1337 C C . THR A 1 168 ? 11.867 -39.156 -4.68 1 92.38 168 THR A C 1
ATOM 1339 O O . THR A 1 168 ? 11.742 -39.812 -3.643 1 92.38 168 THR A O 1
ATOM 1342 N N . THR A 1 169 ? 10.992 -39.219 -5.629 1 92.69 169 THR A N 1
ATOM 1343 C CA . THR A 1 169 ? 9.891 -40.188 -5.656 1 92.69 169 THR A CA 1
ATOM 1344 C C . THR A 1 169 ? 10.227 -41.375 -6.547 1 92.69 169 THR A C 1
ATOM 1346 O O . THR A 1 169 ? 10.625 -41.188 -7.703 1 92.69 169 THR A O 1
ATOM 1349 N N . PRO A 1 170 ? 10.094 -42.531 -6.008 1 94.38 170 PRO A N 1
ATOM 1350 C CA . PRO A 1 170 ? 10.414 -43.719 -6.82 1 94.38 170 PRO A CA 1
ATOM 1351 C C . PRO A 1 170 ? 9.664 -43.719 -8.148 1 94.38 170 PRO A C 1
ATOM 1353 O O . PRO A 1 170 ? 8.445 -43.5 -8.18 1 94.38 170 PRO A O 1
ATOM 1356 N N . GLY A 1 171 ? 10.422 -43.875 -9.164 1 93.88 171 GLY A N 1
ATOM 1357 C CA . GLY A 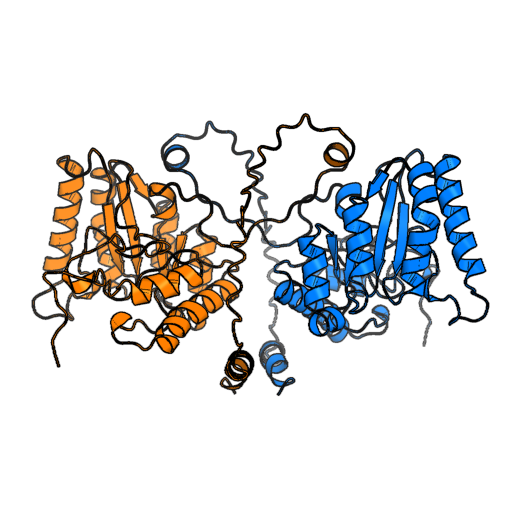1 171 ? 9.805 -44.031 -10.477 1 93.88 171 GL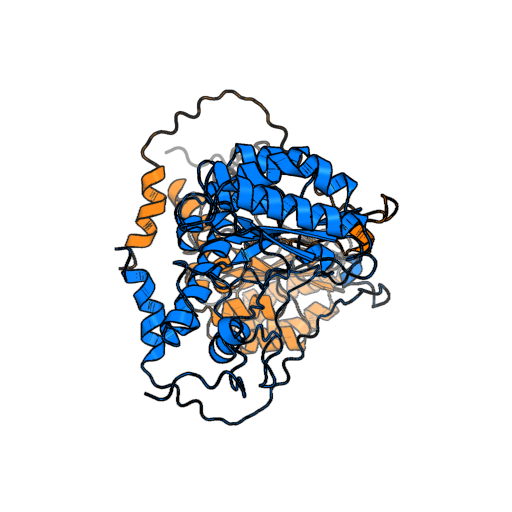Y A CA 1
ATOM 1358 C C . GLY A 1 171 ? 9.742 -42.719 -11.25 1 93.88 171 GLY A C 1
ATOM 1359 O O . GLY A 1 171 ? 9.5 -42.719 -12.453 1 93.88 171 GLY A O 1
ATOM 1360 N N . ILE A 1 172 ? 9.875 -41.656 -10.641 1 96.44 172 ILE A N 1
ATOM 1361 C CA . ILE A 1 172 ? 9.875 -40.375 -11.32 1 96.44 172 ILE A CA 1
ATOM 1362 C C . ILE A 1 172 ? 11.312 -39.875 -11.492 1 96.44 172 ILE A C 1
ATOM 1364 O O . ILE A 1 172 ? 11.984 -39.562 -10.508 1 96.44 172 ILE A O 1
ATOM 1368 N N . THR A 1 173 ? 11.805 -39.844 -12.68 1 96.94 173 THR A N 1
ATOM 1369 C CA . THR A 1 173 ? 13.164 -39.438 -13.016 1 96.94 173 THR A CA 1
ATOM 1370 C C . THR A 1 173 ? 13.156 -38.094 -13.734 1 96.94 173 THR A C 1
ATOM 1372 O O . THR A 1 173 ? 12.094 -37.562 -14.031 1 96.94 173 THR A O 1
ATOM 1375 N N . ALA A 1 174 ? 14.359 -37.594 -13.961 1 97.44 174 ALA A N 1
ATOM 1376 C CA . ALA A 1 174 ? 14.484 -36.406 -14.766 1 97.44 174 ALA A CA 1
ATOM 1377 C C . ALA A 1 174 ? 13.867 -36.594 -16.141 1 97.44 174 ALA A C 1
ATOM 1379 O O . ALA A 1 174 ? 13.25 -35.656 -16.688 1 97.44 174 ALA A O 1
ATOM 1380 N N . GLU A 1 175 ? 14.039 -37.75 -16.672 1 97.5 175 GLU A N 1
ATOM 1381 C CA . GLU A 1 175 ? 13.477 -38.062 -17.984 1 97.5 175 GLU A CA 1
ATOM 1382 C C . GLU A 1 175 ? 11.953 -38.062 -17.938 1 97.5 175 GLU A C 1
ATOM 1384 O O . GLU A 1 175 ? 11.305 -37.594 -18.891 1 97.5 175 GLU A O 1
ATOM 1389 N N . THR A 1 176 ? 11.398 -38.625 -16.875 1 98 176 THR A N 1
ATOM 1390 C CA . THR A 1 176 ? 9.945 -38.594 -16.703 1 98 176 THR A CA 1
ATOM 1391 C C . THR A 1 176 ? 9.414 -37.156 -16.719 1 98 176 THR A C 1
ATOM 1393 O O . THR A 1 176 ? 8.43 -36.875 -17.391 1 98 176 THR A O 1
ATOM 1396 N N . VAL A 1 177 ? 10.07 -36.281 -16.047 1 98.56 177 VAL A N 1
ATOM 1397 C CA . VAL A 1 177 ? 9.664 -34.906 -15.938 1 98.56 177 VAL A CA 1
ATOM 1398 C C . VAL A 1 177 ? 9.828 -34.219 -17.297 1 98.56 177 VAL A C 1
ATOM 1400 O O . VAL A 1 177 ? 8.938 -33.469 -17.734 1 98.56 177 VAL A O 1
ATOM 1403 N N . SER A 1 178 ? 10.93 -34.438 -17.938 1 98.5 178 SER A N 1
ATOM 1404 C CA . SER A 1 178 ? 11.148 -33.875 -19.266 1 98.5 178 SER A CA 1
ATOM 1405 C C . SER A 1 178 ? 10.062 -34.312 -20.234 1 98.5 178 SER A C 1
ATOM 1407 O O . SER A 1 178 ? 9.602 -33.5 -21.062 1 98.5 178 SER A O 1
ATOM 1409 N N . GLN A 1 179 ? 9.68 -35.562 -20.156 1 98.44 179 GLN A N 1
ATOM 1410 C CA . GLN A 1 179 ? 8.609 -36.062 -21.016 1 98.44 179 GLN A CA 1
ATOM 1411 C C . GLN A 1 179 ? 7.297 -35.344 -20.719 1 98.44 179 GLN A C 1
ATOM 1413 O O . GLN A 1 179 ? 6.523 -35.031 -21.625 1 98.44 179 GLN A O 1
ATOM 1418 N N . ASN A 1 180 ? 6.992 -35.094 -19.438 1 98.56 180 ASN A N 1
ATOM 1419 C CA . ASN A 1 180 ? 5.805 -34.312 -19.109 1 98.56 180 ASN A CA 1
ATOM 1420 C C . ASN A 1 180 ? 5.836 -32.938 -19.766 1 98.56 180 ASN A C 1
ATOM 1422 O O . ASN A 1 180 ? 4.844 -32.5 -20.359 1 98.56 180 ASN A O 1
ATOM 1426 N N . TYR A 1 181 ? 6.973 -32.219 -19.672 1 98.69 181 TYR A N 1
ATOM 1427 C CA . TYR A 1 181 ? 7.133 -30.953 -20.359 1 98.69 181 TYR A CA 1
ATOM 1428 C C . TYR A 1 181 ? 6.852 -31.078 -21.844 1 98.69 181 TYR A C 1
ATOM 1430 O O . TYR A 1 181 ? 6.102 -30.281 -22.406 1 98.69 181 TYR A O 1
ATOM 1438 N N . GLU A 1 182 ? 7.449 -32.062 -22.469 1 98.62 182 GLU A N 1
ATOM 1439 C CA . GLU A 1 182 ? 7.293 -32.25 -23.906 1 98.62 182 GLU A CA 1
ATOM 1440 C C . GLU A 1 182 ? 5.836 -32.531 -24.281 1 98.62 182 GLU A C 1
ATOM 1442 O O . GLU A 1 182 ? 5.344 -32.031 -25.281 1 98.62 182 GLU A O 1
ATOM 1447 N N . ASP A 1 183 ? 5.191 -33.312 -23.484 1 98.75 183 ASP A N 1
ATOM 1448 C CA . ASP A 1 183 ? 3.779 -33.594 -23.719 1 98.75 183 ASP A CA 1
ATOM 1449 C C . ASP A 1 183 ? 2.947 -32.312 -23.656 1 98.75 183 ASP A C 1
ATOM 1451 O O . ASP A 1 183 ? 2.07 -32.094 -24.484 1 98.75 183 ASP A O 1
ATOM 1455 N N . TYR A 1 184 ? 3.213 -31.516 -22.688 1 98.62 184 TYR A N 1
ATOM 1456 C CA . TYR A 1 184 ? 2.461 -30.266 -22.531 1 98.62 184 TYR A CA 1
ATOM 1457 C C . TYR A 1 184 ? 2.791 -29.281 -23.641 1 98.62 184 TYR A C 1
ATOM 1459 O O . TYR A 1 184 ? 1.927 -28.516 -24.078 1 98.62 184 TYR A O 1
ATOM 1467 N N . ILE A 1 185 ? 4.062 -29.234 -24.094 1 98.62 185 ILE A N 1
ATOM 1468 C CA . ILE A 1 185 ? 4.453 -28.422 -25.25 1 98.62 185 ILE A CA 1
ATOM 1469 C C . ILE A 1 185 ? 3.674 -28.875 -26.484 1 98.62 185 ILE A C 1
ATOM 1471 O O . ILE A 1 185 ? 3.131 -28.047 -27.219 1 98.62 185 ILE A O 1
ATOM 1475 N N . LYS A 1 186 ? 3.566 -30.188 -26.656 1 98.56 186 LYS A N 1
ATOM 1476 C CA . LYS A 1 186 ? 2.814 -30.75 -27.766 1 98.56 186 LYS A CA 1
ATOM 1477 C C . LYS A 1 186 ? 1.346 -30.328 -27.703 1 98.56 186 LYS A C 1
ATOM 1479 O O . LYS A 1 186 ? 0.721 -30.078 -28.734 1 98.56 186 LYS A O 1
ATOM 1484 N N . MET A 1 187 ? 0.771 -30.25 -26.547 1 98.19 187 MET A N 1
ATOM 1485 C CA . MET A 1 187 ? -0.616 -29.828 -26.359 1 98.19 187 MET A CA 1
ATOM 1486 C C . MET A 1 187 ? -0.828 -28.406 -26.875 1 98.19 187 MET A C 1
ATOM 1488 O O . MET A 1 187 ? -1.907 -28.078 -27.359 1 98.19 187 MET A O 1
ATOM 1492 N N . GLY A 1 188 ? 0.174 -27.609 -26.75 1 97.06 188 GLY A N 1
ATOM 1493 C CA . GLY A 1 188 ? 0.098 -26.25 -27.281 1 97.06 188 GLY A CA 1
ATOM 1494 C C . GLY A 1 188 ? 0.077 -26.188 -28.797 1 97.06 188 GLY A C 1
ATOM 1495 O O . GLY A 1 188 ? -0.5 -25.281 -29.375 1 97.06 188 GLY A O 1
ATOM 1496 N N . SER A 1 189 ? 0.675 -27.172 -29.438 1 96.44 189 SER A N 1
ATOM 1497 C CA . SER A 1 189 ? 0.842 -27.172 -30.891 1 96.44 189 SER A CA 1
ATOM 1498 C C . SER A 1 189 ? -0.282 -27.938 -31.578 1 96.44 189 SER A C 1
ATOM 1500 O O . SER A 1 189 ? -0.545 -27.734 -32.75 1 96.44 189 SER A O 1
ATOM 1502 N N . ASN A 1 190 ? -0.958 -28.703 -30.766 1 97.31 190 ASN A N 1
ATOM 1503 C CA . ASN A 1 190 ? -1.916 -29.578 -31.438 1 97.31 190 ASN A CA 1
ATOM 1504 C C . ASN A 1 190 ? -3.346 -29.078 -31.266 1 97.31 190 ASN A C 1
ATOM 1506 O O . ASN A 1 190 ? -4.301 -29.797 -31.562 1 97.31 190 ASN A O 1
ATOM 1510 N N . GLY A 1 191 ? -3.561 -27.953 -30.734 1 95.62 191 GLY A N 1
ATOM 1511 C CA . GLY A 1 191 ? -4.875 -27.344 -30.672 1 95.62 191 GLY A CA 1
ATOM 1512 C C . GLY A 1 191 ? -5.578 -27.578 -29.344 1 95.62 191 GLY A C 1
ATOM 1513 O O . GLY A 1 191 ? -6.668 -27.047 -29.109 1 95.62 191 GLY A O 1
ATOM 1514 N N . THR A 1 192 ? -4.992 -28.375 -28.406 1 97.12 192 THR A N 1
ATOM 1515 C CA . THR A 1 192 ? -5.578 -28.672 -27.109 1 97.12 192 THR A CA 1
ATOM 1516 C C . THR A 1 192 ? -5.938 -27.391 -26.359 1 97.12 192 THR A C 1
ATOM 1518 O O . THR A 1 192 ? -6.961 -27.328 -25.688 1 97.12 192 THR A O 1
ATOM 1521 N N . PHE A 1 193 ? -5.16 -26.359 -26.562 1 97.19 193 PHE A N 1
ATOM 1522 C CA . PHE A 1 193 ? -5.352 -25.109 -25.828 1 97.19 193 PHE A CA 1
ATOM 1523 C C . PHE A 1 193 ? -5.676 -23.969 -26.781 1 97.19 193 PHE A C 1
ATOM 1525 O O . PHE A 1 193 ? -5.332 -22.812 -26.5 1 97.19 193 PHE A O 1
ATOM 1532 N N . ALA A 1 194 ? -6.379 -24.312 -27.844 1 94.62 194 ALA A N 1
ATOM 1533 C CA . ALA A 1 194 ? -6.766 -23.312 -28.844 1 94.62 194 ALA A CA 1
ATOM 1534 C C . ALA A 1 194 ? -7.84 -22.375 -28.297 1 94.62 194 ALA A C 1
ATOM 1536 O O . ALA A 1 194 ? -7.949 -21.234 -28.734 1 94.62 194 ALA A O 1
ATOM 1537 N N . ASN A 1 195 ? -8.648 -22.859 -27.375 1 94.44 195 ASN A N 1
ATOM 1538 C CA . ASN A 1 195 ? -9.773 -22.062 -26.891 1 94.44 195 ASN A CA 1
ATOM 1539 C C . ASN A 1 195 ? -9.648 -21.75 -25.406 1 94.44 195 ASN A C 1
ATOM 1541 O O . ASN A 1 195 ? -10.57 -21.219 -24.797 1 94.44 195 ASN A O 1
ATOM 1545 N N . SER A 1 196 ? -8.633 -22.141 -24.797 1 94.75 196 SER A N 1
ATOM 1546 C CA . SER A 1 196 ? -8.289 -21.875 -23.406 1 94.75 196 SER A CA 1
ATOM 1547 C C . SER A 1 196 ? -6.789 -21.984 -23.172 1 94.75 196 SER A C 1
ATOM 1549 O O . SER A 1 196 ? -6.031 -22.266 -24.109 1 94.75 196 SER A O 1
ATOM 1551 N N . GLY A 1 197 ? -6.355 -21.625 -22.031 1 96.38 197 GLY A N 1
ATOM 1552 C CA . GLY A 1 197 ? -4.973 -21.828 -21.625 1 96.38 197 GLY A CA 1
ATOM 1553 C C . GLY A 1 197 ? -4.832 -22.781 -20.453 1 96.38 197 GLY A C 1
ATOM 1554 O O . GLY A 1 197 ? -5.762 -23.531 -20.141 1 96.38 197 GLY A O 1
ATOM 1555 N N . ASN A 1 198 ? -3.627 -22.859 -20.016 1 98.12 198 ASN A N 1
ATOM 1556 C CA . ASN A 1 198 ? -3.334 -23.75 -18.906 1 98.12 198 ASN A CA 1
ATOM 1557 C C . ASN A 1 198 ? -2.619 -23.016 -17.766 1 98.12 198 ASN A C 1
ATOM 1559 O O . ASN A 1 198 ? -2.268 -21.844 -17.922 1 98.12 198 ASN A O 1
ATOM 1563 N N . ILE A 1 199 ? -2.648 -23.594 -16.641 1 98.69 199 ILE A N 1
ATOM 1564 C CA . ILE A 1 199 ? -1.76 -23.297 -15.516 1 98.69 199 ILE A CA 1
ATOM 1565 C C . ILE A 1 199 ? -0.871 -24.5 -15.234 1 98.69 199 ILE A C 1
ATOM 1567 O O . ILE A 1 199 ? -1.367 -25.578 -14.898 1 98.69 199 ILE A O 1
ATOM 1571 N N . VAL A 1 200 ? 0.425 -24.297 -15.398 1 98.88 200 VAL A N 1
ATOM 1572 C CA . VAL A 1 200 ? 1.367 -25.406 -15.258 1 98.88 200 VAL A CA 1
ATOM 1573 C C . VAL A 1 200 ? 2.053 -25.344 -13.898 1 98.88 200 VAL A C 1
ATOM 1575 O O . VAL A 1 200 ? 2.639 -24.312 -13.547 1 98.88 200 VAL A O 1
ATOM 1578 N N . LEU A 1 201 ? 1.947 -26.438 -13.172 1 98.75 201 LEU A N 1
ATOM 1579 C CA . LEU A 1 201 ? 2.602 -26.516 -11.875 1 98.75 201 LEU A CA 1
ATOM 1580 C C . LEU A 1 201 ? 4.086 -26.828 -12.031 1 98.75 201 LEU A C 1
ATOM 1582 O O . LEU A 1 201 ? 4.453 -27.875 -12.586 1 98.75 201 LEU A O 1
ATOM 1586 N N . THR A 1 202 ? 4.938 -25.906 -11.664 1 98.5 202 THR A N 1
ATOM 1587 C CA . THR A 1 202 ? 6.387 -26.047 -11.586 1 98.5 202 THR A CA 1
ATOM 1588 C C . THR A 1 202 ? 6.914 -25.484 -10.266 1 98.5 202 THR A C 1
ATOM 1590 O O . THR A 1 202 ? 6.145 -24.984 -9.445 1 98.5 202 THR A O 1
ATOM 1593 N N . HIS A 1 203 ? 8.297 -25.75 -9.984 1 98 203 HIS A N 1
ATOM 1594 C CA . HIS A 1 203 ? 8.789 -25.391 -8.656 1 98 203 HIS A CA 1
ATOM 1595 C C . HIS A 1 203 ? 10.117 -24.656 -8.742 1 98 203 HIS A C 1
ATOM 1597 O O . HIS A 1 203 ? 10.914 -24.891 -9.656 1 98 203 HIS A O 1
ATOM 1603 N N . GLU A 1 204 ? 10.203 -23.766 -7.766 1 96.88 204 GLU A N 1
ATOM 1604 C CA . GLU A 1 204 ? 11.477 -23.125 -7.434 1 96.88 204 GLU A CA 1
ATOM 1605 C C . GLU A 1 204 ? 12.078 -23.719 -6.164 1 96.88 204 GLU A C 1
ATOM 1607 O O . GLU A 1 204 ? 12.242 -23.016 -5.164 1 96.88 204 GLU A O 1
ATOM 1612 N N . ILE A 1 205 ? 12.445 -24.938 -6.203 1 94.56 205 ILE A N 1
ATOM 1613 C CA . ILE A 1 205 ? 12.977 -25.641 -5.039 1 94.56 205 ILE A CA 1
ATOM 1614 C C . ILE A 1 205 ? 14.5 -25.609 -5.062 1 94.56 205 ILE A C 1
ATOM 1616 O O . ILE A 1 205 ? 15.141 -25.281 -4.059 1 94.56 205 ILE A O 1
ATOM 1620 N N . ASN A 1 206 ? 15.078 -25.984 -6.141 1 92.5 206 ASN A N 1
ATOM 1621 C CA . ASN A 1 206 ? 16.516 -26.109 -6.352 1 92.5 206 ASN A CA 1
ATOM 1622 C C . ASN A 1 206 ? 16.891 -25.969 -7.824 1 92.5 206 ASN A C 1
ATOM 1624 O O . ASN A 1 206 ? 16.016 -25.703 -8.656 1 92.5 206 ASN A O 1
ATOM 1628 N N . ASN A 1 207 ? 18.141 -26.125 -8.141 1 93.12 207 ASN A N 1
ATOM 1629 C CA . ASN A 1 207 ? 18.609 -25.922 -9.508 1 93.12 207 ASN A CA 1
ATOM 1630 C C . ASN A 1 207 ? 17.953 -26.906 -10.484 1 93.12 207 ASN A C 1
ATOM 1632 O O . ASN A 1 207 ? 17.703 -26.547 -11.641 1 93.12 207 ASN A O 1
ATOM 1636 N N . MET A 1 208 ? 17.672 -28.047 -10.031 1 94.44 208 MET A N 1
ATOM 1637 C CA . MET A 1 208 ? 17.094 -29.047 -10.914 1 94.44 208 MET A CA 1
ATOM 1638 C C . MET A 1 208 ? 15.68 -28.641 -11.344 1 94.44 208 MET A C 1
ATOM 1640 O O . MET A 1 208 ? 15.383 -28.609 -12.539 1 94.44 208 MET A O 1
ATOM 1644 N N . THR A 1 209 ? 14.82 -28.328 -10.406 1 96.12 209 THR A N 1
ATOM 1645 C CA . THR A 1 209 ? 13.445 -27.953 -10.734 1 96.12 209 THR A CA 1
ATOM 1646 C C . THR A 1 209 ? 13.414 -26.719 -11.625 1 96.12 209 THR A C 1
ATOM 1648 O O . THR A 1 209 ? 12.68 -26.688 -12.617 1 96.12 209 THR A O 1
ATOM 1651 N N . MET A 1 210 ? 14.227 -25.703 -11.359 1 95.56 210 MET A N 1
ATOM 1652 C CA . MET A 1 210 ? 14.281 -24.516 -12.195 1 95.56 210 MET A CA 1
ATOM 1653 C C . MET A 1 210 ? 14.883 -24.828 -13.562 1 95.56 210 MET A C 1
ATOM 1655 O O . MET A 1 210 ? 14.438 -24.297 -14.578 1 95.56 210 MET A O 1
ATOM 1659 N N . GLY A 1 211 ? 15.844 -25.703 -13.547 1 96.25 211 GLY A N 1
ATOM 1660 C CA . GLY A 1 211 ? 16.516 -26.109 -14.773 1 96.25 211 GLY A CA 1
ATOM 1661 C C . GLY A 1 211 ? 15.578 -26.766 -15.773 1 96.25 211 GLY A C 1
ATOM 1662 O O . GLY A 1 211 ? 15.742 -26.609 -16.984 1 96.25 211 GLY A O 1
ATOM 1663 N N . PHE A 1 212 ? 14.578 -27.562 -15.305 1 97.94 212 PHE A N 1
ATOM 1664 C CA . PHE A 1 212 ? 13.617 -28.188 -16.203 1 97.94 212 PHE A CA 1
ATOM 1665 C C . PHE A 1 212 ? 12.906 -27.141 -17.047 1 97.94 212 PHE A C 1
ATOM 1667 O O . PHE A 1 212 ? 12.75 -27.328 -18.266 1 97.94 212 PHE A O 1
ATOM 1674 N N . PHE A 1 213 ? 12.469 -26.062 -16.469 1 98.25 213 PHE A N 1
ATOM 1675 C CA . PHE A 1 213 ? 11.805 -25 -17.219 1 98.25 213 PHE A CA 1
ATOM 1676 C C . PHE A 1 213 ? 12.758 -24.359 -18.219 1 98.25 213 PHE A C 1
ATOM 1678 O O . PHE A 1 213 ? 12.414 -24.188 -19.391 1 98.25 213 PHE A O 1
ATOM 1685 N N . LEU A 1 214 ? 13.977 -24 -17.734 1 97.38 214 LEU A N 1
ATOM 1686 C CA . LEU A 1 214 ? 14.945 -23.328 -18.594 1 97.38 214 LEU A CA 1
ATOM 1687 C C . LEU A 1 214 ? 15.25 -24.172 -19.828 1 97.38 214 LEU A C 1
ATOM 1689 O O . LEU A 1 214 ? 15.336 -23.641 -20.938 1 97.38 214 LEU A O 1
ATOM 1693 N N . ASP A 1 215 ? 15.344 -25.438 -19.625 1 98.19 215 ASP A N 1
ATOM 1694 C CA . ASP A 1 215 ? 15.703 -26.359 -20.688 1 98.19 215 ASP A CA 1
ATOM 1695 C C . ASP A 1 215 ? 14.602 -26.438 -21.734 1 98.19 215 ASP A C 1
ATOM 1697 O O . ASP A 1 215 ? 14.859 -26.828 -22.891 1 98.19 215 ASP A O 1
ATOM 1701 N N . HIS A 1 216 ? 13.375 -26.109 -21.391 1 98.62 216 HIS A N 1
ATOM 1702 C CA . HIS A 1 216 ? 12.25 -26.359 -22.281 1 98.62 216 HIS A CA 1
ATOM 1703 C C . HIS A 1 216 ? 11.625 -25.047 -22.75 1 98.62 216 HIS A C 1
ATOM 1705 O O . HIS A 1 216 ? 10.711 -25.047 -23.578 1 98.62 216 HIS A O 1
ATOM 1711 N N . TYR A 1 217 ? 12.086 -23.859 -22.281 1 98.62 217 TYR A N 1
ATOM 1712 C CA . TYR A 1 217 ? 11.422 -22.578 -22.531 1 98.62 217 TYR A CA 1
ATOM 1713 C C . TYR A 1 217 ? 11.375 -22.266 -24.016 1 98.62 217 TYR A C 1
ATOM 1715 O O . TYR A 1 217 ? 10.367 -21.766 -24.531 1 98.62 217 TYR A O 1
ATOM 1723 N N . GLU A 1 218 ? 12.461 -22.531 -24.75 1 98.19 218 GLU A N 1
ATOM 1724 C CA . GLU A 1 218 ? 12.492 -22.219 -26.172 1 98.19 218 GLU A CA 1
ATOM 1725 C C . GLU A 1 218 ? 11.375 -22.938 -26.922 1 98.19 218 GLU A C 1
ATOM 1727 O O . GLU A 1 218 ? 10.727 -22.359 -27.797 1 98.19 218 GLU A O 1
ATOM 1732 N N . GLU A 1 219 ? 11.117 -24.188 -26.578 1 98.56 219 GLU A N 1
ATOM 1733 C CA . GLU A 1 219 ? 10.055 -24.938 -27.234 1 98.56 219 GLU A CA 1
ATOM 1734 C C . GLU A 1 219 ? 8.68 -24.5 -26.734 1 98.56 219 GLU A C 1
ATOM 1736 O O . GLU A 1 219 ? 7.711 -24.516 -27.5 1 98.56 219 GLU A O 1
ATOM 1741 N N . ILE A 1 220 ? 8.609 -24.109 -25.453 1 98.62 220 ILE A N 1
ATOM 1742 C CA . ILE A 1 220 ? 7.355 -23.609 -24.891 1 98.62 220 ILE A CA 1
ATOM 1743 C C . ILE A 1 220 ? 6.898 -22.375 -25.641 1 98.62 220 ILE A C 1
ATOM 1745 O O . ILE A 1 220 ? 5.746 -22.297 -26.078 1 98.62 220 ILE A O 1
ATOM 1749 N N . LYS A 1 221 ? 7.805 -21.406 -25.828 1 97.5 221 LYS A N 1
ATOM 1750 C CA . LYS A 1 221 ? 7.414 -20.141 -26.438 1 97.5 221 LYS A CA 1
ATOM 1751 C C . LYS A 1 221 ? 7.066 -20.328 -27.906 1 97.5 221 LYS A C 1
ATOM 1753 O O . LYS A 1 221 ? 6.395 -19.484 -28.5 1 97.5 221 LYS A O 1
ATOM 1758 N N . LYS A 1 222 ? 7.523 -21.422 -28.578 1 97.56 222 LYS A N 1
ATOM 1759 C CA . LYS A 1 222 ? 7.133 -21.734 -29.953 1 97.56 222 LYS A CA 1
ATOM 1760 C C . LYS A 1 222 ? 5.738 -22.359 -30 1 97.56 222 LYS A C 1
ATOM 1762 O O . LYS A 1 222 ? 4.98 -22.125 -30.953 1 97.56 222 LYS A O 1
ATOM 1767 N N . ALA A 1 223 ? 5.387 -23.125 -28.984 1 98.12 223 ALA A N 1
ATOM 1768 C CA . ALA A 1 223 ? 4.145 -23.891 -28.953 1 98.12 223 ALA A CA 1
ATOM 1769 C C . ALA A 1 223 ? 2.982 -23.031 -28.453 1 98.12 223 ALA A C 1
ATOM 1771 O O . ALA A 1 223 ? 1.829 -23.266 -28.828 1 98.12 223 ALA A O 1
ATOM 1772 N N . TYR A 1 224 ? 3.209 -22.141 -27.594 1 97.94 224 TYR A N 1
ATOM 1773 C CA . TYR A 1 224 ? 2.213 -21.25 -27.016 1 97.94 224 TYR A CA 1
ATOM 1774 C C . TYR A 1 224 ? 2.496 -19.797 -27.406 1 97.94 224 TYR A C 1
ATOM 1776 O O . TYR A 1 224 ? 3.609 -19.297 -27.219 1 97.94 224 TYR A O 1
ATOM 1784 N N . THR A 1 225 ? 1.449 -19.078 -27.891 1 96.19 225 THR A N 1
ATOM 1785 C CA . THR A 1 225 ? 1.624 -17.688 -28.312 1 96.19 225 THR A CA 1
ATOM 1786 C C . THR A 1 225 ? 1.955 -16.797 -27.109 1 96.19 225 THR A C 1
ATOM 1788 O O . THR A 1 225 ? 2.662 -15.805 -27.25 1 96.19 225 THR A O 1
ATOM 1791 N N . HIS A 1 226 ? 1.44 -17.234 -25.938 1 95.75 226 HIS A N 1
ATOM 1792 C CA . HIS A 1 226 ? 1.635 -16.406 -24.75 1 95.75 226 HIS A CA 1
ATOM 1793 C C . HIS A 1 226 ? 2.098 -17.25 -23.562 1 95.75 226 HIS A C 1
ATOM 1795 O O . HIS A 1 226 ? 1.522 -18.297 -23.281 1 95.75 226 HIS A O 1
ATOM 1801 N N . VAL A 1 227 ? 3.18 -16.812 -22.906 1 98.06 227 VAL A N 1
ATOM 1802 C CA . VAL A 1 227 ? 3.619 -17.312 -21.609 1 98.06 227 VAL A CA 1
ATOM 1803 C C . VAL A 1 227 ? 3.447 -16.234 -20.562 1 98.06 227 VAL A C 1
ATOM 1805 O O . VAL A 1 227 ? 4.176 -15.234 -20.562 1 98.06 227 VAL A O 1
ATOM 1808 N N . LEU A 1 228 ? 2.447 -16.453 -19.641 1 97.75 228 LEU A N 1
ATOM 1809 C CA . LEU A 1 228 ? 2.012 -15.359 -18.781 1 97.75 228 LEU A CA 1
ATOM 1810 C C . LEU A 1 228 ? 1.861 -15.82 -17.344 1 97.75 228 LEU A C 1
ATOM 1812 O O . LEU A 1 228 ? 1.646 -17.016 -17.094 1 97.75 228 LEU A O 1
ATOM 1816 N N . ASP A 1 229 ? 1.972 -14.859 -16.438 1 98.12 229 ASP A N 1
ATOM 1817 C CA . ASP A 1 229 ? 1.538 -15.117 -15.062 1 98.12 229 ASP A CA 1
ATOM 1818 C C . ASP A 1 229 ? 0.024 -15.297 -14.992 1 98.12 229 ASP A C 1
ATOM 1820 O O . ASP A 1 229 ? -0.699 -14.906 -15.906 1 98.12 229 ASP A O 1
ATOM 1824 N N . VAL A 1 230 ? -0.405 -15.836 -13.883 1 98.69 230 VAL A N 1
ATOM 1825 C CA . VAL A 1 230 ? -1.81 -16.219 -13.75 1 98.69 230 VAL A CA 1
ATOM 1826 C C . VAL A 1 230 ? -2.666 -14.961 -13.578 1 98.69 230 VAL A C 1
ATOM 1828 O O . VAL A 1 230 ? -3.793 -14.898 -14.07 1 98.69 230 VAL A O 1
ATOM 1831 N N . ALA A 1 231 ? -2.188 -13.969 -12.844 1 98.25 231 ALA A N 1
ATOM 1832 C CA . ALA A 1 231 ? -2.973 -12.75 -12.695 1 98.25 231 ALA A CA 1
ATOM 1833 C C . ALA A 1 231 ? -3.348 -12.172 -14.055 1 98.25 231 ALA A C 1
ATOM 1835 O O . ALA A 1 231 ? -4.508 -11.82 -14.297 1 98.25 231 ALA A O 1
ATOM 1836 N N . THR A 1 232 ? -2.426 -12.148 -15 1 96.81 232 THR A N 1
ATOM 1837 C CA . THR A 1 232 ? -2.633 -11.562 -16.312 1 96.81 232 THR A CA 1
ATOM 1838 C C . THR A 1 232 ? -3.561 -12.43 -17.156 1 96.81 232 THR A C 1
ATOM 1840 O O . THR A 1 232 ? -4.504 -11.93 -17.766 1 96.81 232 THR A O 1
ATOM 1843 N N . CYS A 1 233 ? -3.357 -13.727 -17.156 1 95.94 233 CYS A N 1
ATOM 1844 C CA . CYS A 1 233 ? -4.188 -14.555 -18.031 1 95.94 233 CYS A CA 1
ATOM 1845 C C . CYS A 1 233 ? -5.602 -14.688 -17.484 1 95.94 233 CYS A C 1
ATOM 1847 O O . CYS A 1 233 ? -6.523 -15.062 -18.203 1 95.94 233 CYS A O 1
ATOM 1849 N N . MET A 1 234 ? -5.758 -14.344 -16.203 1 97.75 234 MET A N 1
ATOM 1850 C CA . MET A 1 234 ? -7.078 -14.336 -15.578 1 97.75 234 MET A CA 1
ATOM 1851 C C . MET A 1 234 ? -7.688 -12.938 -15.609 1 97.75 234 MET A C 1
ATOM 1853 O O . MET A 1 234 ? -8.797 -12.727 -15.133 1 97.75 234 MET A O 1
ATOM 1857 N N . ASN A 1 235 ? -6.992 -11.984 -16.125 1 96.06 235 ASN A N 1
ATOM 1858 C CA . ASN A 1 235 ? -7.406 -10.586 -16.172 1 96.06 235 ASN A CA 1
ATOM 1859 C C . ASN A 1 235 ? -7.617 -10.008 -14.781 1 96.06 235 ASN A C 1
ATOM 1861 O O . ASN A 1 235 ? -8.539 -9.227 -14.555 1 96.06 235 ASN A O 1
ATOM 1865 N N . ILE A 1 236 ? -6.844 -10.484 -13.875 1 96.31 236 ILE A N 1
ATOM 1866 C CA . ILE A 1 236 ? -6.816 -9.922 -12.531 1 96.31 236 ILE A CA 1
ATOM 1867 C C . ILE A 1 236 ? -5.859 -8.734 -12.484 1 96.31 236 ILE A C 1
ATOM 1869 O O . ILE A 1 236 ? -4.648 -8.906 -12.352 1 96.31 236 ILE A O 1
ATOM 1873 N N . THR A 1 237 ? -6.379 -7.559 -12.438 1 94.12 237 THR A N 1
ATOM 1874 C CA . THR A 1 237 ? -5.535 -6.375 -12.539 1 94.12 237 THR A CA 1
ATOM 1875 C C . THR A 1 237 ? -5.059 -5.926 -11.164 1 94.12 237 THR A C 1
ATOM 1877 O O . THR A 1 237 ? -4.059 -5.215 -11.047 1 94.12 237 THR A O 1
ATOM 1880 N N . ASN A 1 238 ? -5.816 -6.27 -10.039 1 94.81 238 ASN A N 1
ATOM 1881 C CA . ASN A 1 238 ? -5.465 -5.91 -8.672 1 94.81 238 ASN A CA 1
ATOM 1882 C C . ASN A 1 238 ? -5.34 -7.145 -7.785 1 94.81 238 ASN A C 1
ATOM 1884 O O . ASN A 1 238 ? -6.215 -7.414 -6.961 1 94.81 238 ASN A O 1
ATOM 1888 N N . PRO A 1 239 ? -4.207 -7.859 -7.875 1 97.06 239 PRO A N 1
ATOM 1889 C CA . PRO A 1 239 ? -4.078 -9.117 -7.129 1 97.06 239 PRO A CA 1
ATOM 1890 C C . PRO A 1 239 ? -3.629 -8.906 -5.688 1 97.06 239 PRO A C 1
ATOM 1892 O O . PRO A 1 239 ? -3.414 -9.875 -4.957 1 97.06 239 PRO A O 1
ATOM 1895 N N . TYR A 1 240 ? -3.523 -7.672 -5.238 1 96.25 240 TYR A N 1
ATOM 1896 C CA . TYR A 1 240 ? -3.121 -7.359 -3.871 1 96.25 240 TYR A CA 1
ATOM 1897 C C . TYR A 1 240 ? -4.145 -6.453 -3.195 1 96.25 240 TYR A C 1
ATOM 1899 O O . TYR A 1 240 ? -4.965 -5.824 -3.865 1 96.25 240 TYR A O 1
ATOM 1907 N N . VAL A 1 241 ? -4.051 -6.43 -1.894 1 92.56 241 VAL A N 1
ATOM 1908 C CA . VAL A 1 241 ? -5.043 -5.715 -1.095 1 92.56 241 VAL A CA 1
ATOM 1909 C C . VAL A 1 241 ? -4.781 -4.211 -1.171 1 92.56 241 VAL A C 1
ATOM 1911 O O . VAL A 1 241 ? -5.719 -3.412 -1.161 1 92.56 241 VAL A O 1
ATOM 1914 N N . GLU A 1 242 ? -3.5 -3.852 -1.237 1 87.12 242 GLU A N 1
ATOM 1915 C CA . GLU A 1 242 ? -3.109 -2.447 -1.149 1 87.12 242 GLU A CA 1
ATOM 1916 C C . GLU A 1 242 ? -3.625 -1.654 -2.348 1 87.12 242 GLU A C 1
ATOM 1918 O O . GLU A 1 242 ? -3.578 -2.133 -3.482 1 87.12 242 GLU A O 1
ATOM 1923 N N . THR A 1 243 ? -4.16 -0.596 -2.092 1 86.69 243 THR A N 1
ATOM 1924 C CA . THR A 1 243 ? -4.594 0.374 -3.092 1 86.69 243 THR A CA 1
ATOM 1925 C C . THR A 1 243 ? -3.926 1.727 -2.857 1 86.69 243 THR A C 1
ATOM 1927 O O . THR A 1 243 ? -3.523 2.039 -1.735 1 86.69 243 THR A O 1
ATOM 1930 N N . THR A 1 244 ? -3.676 2.441 -3.941 1 86.19 244 THR A N 1
ATOM 1931 C CA . THR A 1 244 ? -3.145 3.795 -3.832 1 86.19 244 THR A CA 1
ATOM 1932 C C . THR A 1 244 ? -4.227 4.762 -3.357 1 86.19 244 THR A C 1
ATOM 1934 O O . THR A 1 244 ? -5.336 4.77 -3.891 1 86.19 244 THR A O 1
ATOM 1937 N N . VAL A 1 245 ? -3.906 5.461 -2.273 1 79.75 245 VAL A N 1
ATOM 1938 C CA . VAL A 1 245 ? -4.762 6.562 -1.843 1 79.75 245 VAL A CA 1
ATOM 1939 C C . VAL A 1 245 ? -4.363 7.844 -2.574 1 79.75 245 VAL A C 1
ATOM 1941 O O . VAL A 1 245 ? -3.219 8.289 -2.48 1 79.75 245 VAL A O 1
ATOM 1944 N N . THR A 1 246 ? -5.258 8.359 -3.365 1 84.56 246 THR A N 1
ATOM 1945 C CA . THR A 1 246 ? -4.965 9.57 -4.125 1 84.56 246 THR A CA 1
ATOM 1946 C C . THR A 1 246 ? -5.809 10.742 -3.621 1 84.56 246 THR A C 1
ATOM 1948 O O . THR A 1 246 ? -6.855 10.539 -3.004 1 84.56 246 THR A O 1
ATOM 1951 N N . PHE A 1 247 ? -5.328 11.953 -3.742 1 91.12 247 PHE A N 1
ATOM 1952 C CA . PHE A 1 247 ? -6.016 13.219 -3.498 1 91.12 247 PHE A CA 1
ATOM 1953 C C . PHE A 1 247 ? -6.254 13.969 -4.805 1 91.12 247 PHE A C 1
ATOM 1955 O O . PHE A 1 247 ? -5.488 13.82 -5.758 1 91.12 247 PHE A O 1
ATOM 1962 N N . PRO A 1 248 ? -7.359 14.711 -4.91 1 87.62 248 PRO A N 1
ATOM 1963 C CA . PRO A 1 248 ? -7.598 15.5 -6.121 1 87.62 248 PRO A CA 1
ATOM 1964 C C . PRO A 1 248 ? -6.625 16.672 -6.266 1 87.62 248 PRO A C 1
ATOM 1966 O O . PRO A 1 248 ? -6.074 17.141 -5.27 1 87.62 248 PRO A O 1
ATOM 1969 N N . THR A 1 249 ? -6.328 17.016 -7.543 1 87.62 249 THR A N 1
ATOM 1970 C CA . THR A 1 249 ? -5.727 18.328 -7.766 1 87.62 249 THR A CA 1
ATOM 1971 C C . THR A 1 249 ? -6.676 19.438 -7.332 1 87.62 249 THR A C 1
ATOM 1973 O O . THR A 1 249 ? -7.867 19.203 -7.109 1 87.62 249 THR A O 1
ATOM 1976 N N . PHE A 1 250 ? -6.059 20.609 -7.164 1 90.81 250 PHE A N 1
ATOM 1977 C CA . PHE A 1 250 ? -6.898 21.75 -6.836 1 90.81 250 PHE A CA 1
ATOM 1978 C C . PHE A 1 250 ? -8.008 21.922 -7.863 1 90.81 250 PHE A C 1
ATOM 1980 O O . PHE A 1 250 ? -9.18 22.078 -7.504 1 90.81 250 PHE A O 1
ATOM 1987 N N . GLU A 1 251 ? -7.66 21.875 -9.156 1 86.5 251 GLU A N 1
ATOM 1988 C CA . GLU A 1 251 ? -8.641 22.031 -10.234 1 86.5 251 GLU A CA 1
ATOM 1989 C C . GLU A 1 251 ? -9.75 20.984 -10.125 1 86.5 251 GLU A C 1
ATOM 1991 O O . GLU A 1 251 ? -10.922 21.297 -10.297 1 86.5 251 GLU A O 1
ATOM 1996 N N . GLN A 1 252 ? -9.383 19.719 -9.828 1 82.5 252 GLN A N 1
ATOM 1997 C CA . GLN A 1 252 ? -10.367 18.656 -9.664 1 82.5 252 GLN A CA 1
ATOM 1998 C C . GLN A 1 252 ? -11.273 18.922 -8.461 1 82.5 252 GLN A C 1
ATOM 2000 O O . GLN A 1 252 ? -12.469 18.625 -8.508 1 82.5 252 GLN A O 1
ATOM 2005 N N . ALA A 1 253 ? -10.688 19.531 -7.438 1 84.69 253 ALA A N 1
ATOM 2006 C CA . ALA A 1 253 ? -11.406 19.766 -6.191 1 84.69 253 ALA A CA 1
ATOM 2007 C C . ALA A 1 253 ? -12.422 20.891 -6.344 1 84.69 253 ALA A C 1
ATOM 2009 O O . ALA A 1 253 ? -13.5 20.859 -5.738 1 84.69 253 ALA A O 1
ATOM 2010 N N . ILE A 1 254 ? -12.086 21.969 -7.156 1 84.81 254 ILE A N 1
ATOM 2011 C CA . ILE A 1 254 ? -12.961 23.125 -7.215 1 84.81 254 ILE A CA 1
ATOM 2012 C C . ILE A 1 254 ? -13.922 23 -8.398 1 84.81 254 ILE A C 1
ATOM 2014 O O . ILE A 1 254 ? -14.883 23.766 -8.516 1 84.81 254 ILE A O 1
ATOM 2018 N N . GLY A 1 255 ? -13.414 22.297 -9.602 1 71 255 GLY A N 1
ATOM 2019 C CA . GLY A 1 255 ? -14.227 22.109 -10.797 1 71 255 GLY A CA 1
ATOM 2020 C C . GLY A 1 255 ? -15.305 21.047 -10.625 1 71 255 GLY A C 1
ATOM 2021 O O . GLY A 1 255 ? -15.164 20.141 -9.812 1 71 255 GLY A O 1
ATOM 2022 N N . GLY A 1 256 ? -16.578 21.25 -10.609 1 47.31 256 GLY A N 1
ATOM 2023 C CA . GLY A 1 256 ? -17.672 20.312 -10.766 1 47.31 256 GLY A CA 1
ATOM 2024 C C . GLY A 1 256 ? -17.281 19.047 -11.492 1 47.31 256 GLY A C 1
ATOM 2025 O O . GLY A 1 256 ? -16.219 18.984 -12.125 1 47.31 256 GLY A O 1
ATOM 2026 N N . ALA A 1 257 ? -18.234 17.938 -11.562 1 38.12 257 ALA A N 1
ATOM 2027 C CA . ALA A 1 257 ? -18.297 16.516 -11.906 1 38.12 257 ALA A CA 1
ATOM 2028 C C . ALA A 1 257 ? -17.797 16.281 -13.328 1 38.12 257 ALA A C 1
ATOM 2030 O O . ALA A 1 257 ? -17.859 15.156 -13.836 1 38.12 257 ALA A O 1
ATOM 2031 N N . SER A 1 258 ? -17.516 17.266 -14.281 1 31.62 258 SER A N 1
ATOM 2032 C CA . SER A 1 258 ? -17.625 16.438 -15.484 1 31.62 258 SER A CA 1
ATOM 2033 C C . SER A 1 258 ? -16.5 15.406 -15.555 1 31.62 258 SER A C 1
ATOM 2035 O O . SER A 1 258 ? -16.25 14.82 -16.609 1 31.62 258 SER A O 1
ATOM 2037 N N . ALA A 1 259 ? -15.344 15.68 -15.133 1 34.16 259 ALA A N 1
ATOM 2038 C CA . ALA A 1 259 ? -14.477 14.523 -15.375 1 34.16 259 ALA A CA 1
ATOM 2039 C C . ALA A 1 259 ? -15.109 13.242 -14.852 1 34.16 259 ALA A C 1
ATOM 2041 O O . ALA A 1 259 ? -15.664 13.219 -13.75 1 34.16 259 ALA A O 1
ATOM 2042 N N . THR A 1 260 ? -15.516 12.367 -15.789 1 26.86 260 THR A N 1
ATOM 2043 C CA . THR A 1 260 ? -15.766 10.945 -15.586 1 26.86 260 THR A CA 1
ATOM 2044 C C . THR A 1 260 ? -14.719 10.336 -14.648 1 26.86 260 THR A C 1
ATOM 2046 O O . THR A 1 260 ? -13.539 10.25 -15 1 26.86 260 THR A O 1
ATOM 2049 N N . ALA A 1 261 ? -14.398 10.82 -13.625 1 31.22 261 ALA A N 1
ATOM 2050 C CA . ALA A 1 261 ? -13.75 9.797 -12.805 1 31.22 261 ALA A CA 1
ATOM 2051 C C . ALA A 1 261 ? -14.312 8.414 -13.117 1 31.22 261 ALA A C 1
ATOM 2053 O O . ALA A 1 261 ? -15.523 8.195 -13.031 1 31.22 261 ALA A O 1
ATOM 2054 N N . SER A 1 262 ? -13.75 7.785 -14.172 1 26.94 262 SER A N 1
ATOM 2055 C CA . SER A 1 262 ? -13.969 6.359 -13.945 1 26.94 262 SER A CA 1
ATOM 2056 C C . SER A 1 262 ? -13.828 6 -12.469 1 26.94 262 SER A C 1
ATOM 2058 O O . SER A 1 262 ? -12.742 6.109 -11.906 1 26.94 262 SER A O 1
ATOM 2060 N N . ASN A 1 263 ? -14.633 6.516 -11.727 1 29.03 263 ASN A N 1
ATOM 2061 C CA . ASN A 1 263 ? -14.969 6.012 -10.398 1 29.03 263 ASN A CA 1
ATOM 2062 C C . ASN A 1 263 ? -14.797 4.496 -10.32 1 29.03 263 ASN A C 1
ATOM 2064 O O . ASN A 1 263 ? -15.688 3.746 -10.734 1 29.03 263 ASN A O 1
ATOM 2068 N N . GLY A 1 264 ? -13.688 3.93 -10.82 1 26.58 264 GLY A N 1
ATOM 2069 C CA . GLY A 1 264 ? -13.797 2.607 -10.227 1 26.58 264 GLY A CA 1
ATOM 2070 C C . GLY A 1 264 ? -14.031 2.645 -8.734 1 26.58 264 GLY A C 1
ATOM 2071 O O . GLY A 1 264 ? -13.102 2.854 -7.953 1 26.58 264 GLY A O 1
ATOM 2072 N N . SER A 1 265 ? -14.969 3.449 -8.391 1 27.33 265 SER A N 1
ATOM 2073 C CA . SER A 1 265 ? -15.578 3.316 -7.07 1 27.33 265 SER A CA 1
ATOM 2074 C C . SER A 1 265 ? -15.82 1.853 -6.719 1 27.33 265 SER A C 1
ATOM 2076 O O . SER A 1 265 ? -16.672 1.196 -7.32 1 27.33 265 SER A O 1
ATOM 2078 N N . SER A 1 266 ? -14.805 1.052 -6.684 1 27.02 266 SER A N 1
ATOM 2079 C CA . SER A 1 266 ? -15.289 -0.151 -6.016 1 27.02 266 SER A CA 1
ATOM 2080 C C . SER A 1 266 ? -16.047 0.196 -4.734 1 27.02 266 SER A C 1
ATOM 2082 O O . SER A 1 266 ? -15.492 0.828 -3.832 1 27.02 266 SER A O 1
ATOM 2084 N N . THR A 1 267 ? -17.266 0.617 -4.934 1 25.59 267 THR A N 1
ATOM 2085 C CA . THR A 1 267 ? -18.266 0.5 -3.881 1 25.59 267 THR A CA 1
ATOM 2086 C C . THR A 1 267 ? -18.094 -0.802 -3.107 1 25.59 267 THR A C 1
ATOM 2088 O O . THR A 1 267 ? -18.234 -1.89 -3.67 1 25.59 267 THR A O 1
ATOM 2091 N N . LEU A 1 268 ? -17.219 -0.813 -2.258 1 23.34 268 LEU A N 1
ATOM 2092 C CA . LEU A 1 268 ? -17.375 -1.897 -1.295 1 23.34 268 LEU A CA 1
ATOM 2093 C C . LEU A 1 268 ? -18.75 -1.85 -0.65 1 23.34 268 LEU A C 1
ATOM 2095 O O . LEU A 1 268 ? -19.094 -0.885 0.042 1 23.34 268 LEU A O 1
ATOM 2099 N N . SER A 1 269 ? -19.797 -2.1 -1.476 1 23.73 269 SER A N 1
ATOM 2100 C CA . SER A 1 269 ? -21.062 -2.43 -0.83 1 23.73 269 SER A CA 1
ATOM 2101 C C . SER A 1 269 ? -20.859 -3.439 0.296 1 23.73 269 SER A C 1
ATOM 2103 O O . SER A 1 269 ? -20.547 -4.602 0.044 1 23.73 269 SER A O 1
ATOM 2105 N N . VAL A 1 270 ? -20.359 -3.012 1.349 1 22.88 270 VAL A N 1
ATOM 2106 C CA . VAL A 1 270 ? -20.578 -3.854 2.52 1 22.88 270 VAL A CA 1
ATOM 2107 C C . VAL A 1 270 ? -22.078 -3.906 2.844 1 22.88 270 VAL A C 1
ATOM 2109 O O . VAL A 1 270 ? -22.688 -2.879 3.143 1 22.88 270 VAL A O 1
ATOM 2112 N N . ALA A 1 271 ? -22.828 -4.652 2.121 1 22.58 271 ALA A N 1
ATOM 2113 C CA . ALA A 1 271 ? -24.109 -5.055 2.699 1 22.58 271 ALA A CA 1
ATOM 2114 C C . ALA A 1 271 ? -23.953 -5.48 4.156 1 22.58 271 ALA A C 1
ATOM 2116 O O . ALA A 1 271 ? -23.219 -6.426 4.453 1 22.58 271 ALA A O 1
ATOM 2117 N N . ALA A 1 272 ? -24.203 -4.492 5.008 1 25.5 272 ALA A N 1
ATOM 2118 C CA . ALA A 1 272 ? -24.438 -4.797 6.418 1 25.5 272 ALA A CA 1
ATOM 2119 C C . ALA A 1 272 ? -25.594 -5.777 6.574 1 25.5 272 ALA A C 1
ATOM 2121 O O . ALA A 1 272 ? -26.766 -5.418 6.371 1 25.5 272 ALA A O 1
ATOM 2122 N N . LYS A 1 273 ? -25.547 -6.973 6.066 1 24.45 273 LYS A N 1
ATOM 2123 C CA . LYS A 1 273 ? -26.5 -7.895 6.68 1 24.45 273 LYS A CA 1
ATOM 2124 C C . LYS A 1 273 ? -26.422 -7.828 8.203 1 24.45 273 LYS A C 1
ATOM 2126 O O . LYS A 1 273 ? -25.344 -8.008 8.781 1 24.45 273 LYS A O 1
ATOM 2131 N N . SER A 1 274 ? -27.344 -7.098 8.836 1 22.53 274 SER A N 1
ATOM 2132 C CA . SER A 1 274 ? -27.672 -7.098 10.258 1 22.53 274 SER A CA 1
ATOM 2133 C C . SER A 1 274 ? -27.812 -8.523 10.789 1 22.53 274 SER A C 1
ATOM 2135 O O . SER A 1 274 ? -28.875 -8.898 11.273 1 22.53 274 SER A O 1
ATOM 2137 N N . ALA A 1 275 ? -27.375 -9.555 10.25 1 26.91 275 ALA A N 1
ATOM 2138 C CA . ALA A 1 275 ? -27.656 -10.672 11.148 1 26.91 275 ALA A CA 1
ATOM 2139 C C . ALA A 1 275 ? -27.172 -10.391 12.562 1 26.91 275 ALA A C 1
ATOM 2141 O O . ALA A 1 275 ? -26.031 -9.961 12.75 1 26.91 275 ALA A O 1
ATOM 2142 N N . GLY A 1 276 ? -28.047 -9.961 13.531 1 26.39 276 GLY A N 1
ATOM 2143 C CA . GLY A 1 276 ? -28.016 -9.922 14.984 1 26.39 276 GLY A CA 1
ATOM 2144 C C . GLY A 1 276 ? -27.25 -11.078 15.594 1 26.39 276 GLY A C 1
ATOM 2145 O O . GLY A 1 276 ? -27.781 -11.836 16.406 1 26.39 276 GLY A O 1
ATOM 2146 N N . ALA A 1 277 ? -26.5 -11.891 14.836 1 25.02 277 ALA A N 1
ATOM 2147 C CA . ALA A 1 277 ? -25.953 -12.914 15.719 1 25.02 277 ALA A CA 1
ATOM 2148 C C . ALA A 1 277 ? -25.047 -12.297 16.781 1 25.02 277 ALA A C 1
ATOM 2150 O O . ALA A 1 277 ? -24.188 -11.469 16.453 1 25.02 277 ALA A O 1
ATOM 2151 N N . THR A 1 278 ? -25.453 -12.211 18 1 24.92 278 THR A N 1
ATOM 2152 C CA . THR A 1 278 ? -24.688 -12.062 19.234 1 24.92 278 THR A CA 1
ATOM 2153 C C . THR A 1 278 ? -23.375 -12.836 19.156 1 24.92 278 THR A C 1
ATOM 2155 O O . THR A 1 278 ? -23.375 -14.062 19.078 1 24.92 278 THR A O 1
ATOM 2158 N N . ILE A 1 279 ? -22.578 -12.367 18.328 1 27.34 279 ILE A N 1
ATOM 2159 C CA . ILE A 1 279 ? -21.297 -13.031 18.516 1 27.34 279 ILE A CA 1
ATOM 2160 C C . ILE A 1 279 ? -20.859 -12.914 19.969 1 27.34 279 ILE A C 1
ATOM 2162 O O . ILE A 1 279 ? -20.688 -11.805 20.484 1 27.34 279 ILE A O 1
ATOM 2166 N N . GLN A 1 280 ? -21.297 -13.852 20.734 1 23.64 280 GLN A N 1
ATOM 2167 C CA . GLN A 1 280 ? -20.641 -14.055 22.016 1 23.64 280 GLN A CA 1
ATOM 2168 C C . GLN A 1 280 ? -19.141 -14.188 21.844 1 23.64 280 GLN A C 1
ATOM 2170 O O . GLN A 1 280 ? -18.656 -15.141 21.234 1 23.64 280 GLN A O 1
ATOM 2175 N N . LEU A 1 281 ? -18.578 -13.016 21.594 1 27 281 LEU A N 1
ATOM 2176 C CA . LEU A 1 281 ? -17.125 -12.984 21.688 1 27 281 LEU A CA 1
ATOM 2177 C C . LEU A 1 281 ? -16.641 -13.727 22.938 1 27 281 LEU A C 1
ATOM 2179 O O . LEU A 1 281 ? -16.984 -13.352 24.062 1 27 281 LEU A O 1
ATOM 2183 N N . ASN A 1 282 ? -16.625 -15 22.719 1 25.98 282 ASN A N 1
ATOM 2184 C CA . ASN A 1 282 ? -15.891 -15.625 23.812 1 25.98 282 ASN A CA 1
ATOM 2185 C C . ASN A 1 282 ? -14.547 -14.938 24.047 1 25.98 282 ASN A C 1
ATOM 2187 O O . ASN A 1 282 ? -13.938 -14.422 23.094 1 25.98 282 ASN A O 1
ATOM 2191 N N . GLY A 1 283 ? -14.25 -14.375 25.25 1 26.2 283 GLY A N 1
ATOM 2192 C CA . GLY A 1 283 ? -13.133 -13.695 25.875 1 26.2 283 GLY A CA 1
ATOM 2193 C C . GLY A 1 283 ? -11.781 -14.211 25.422 1 26.2 283 GLY A C 1
ATOM 2194 O O . GLY A 1 283 ? -10.75 -13.586 25.688 1 26.2 283 GLY A O 1
ATOM 2195 N N . SER A 1 284 ? -11.719 -15.469 25.016 1 25.83 284 SER A N 1
ATOM 2196 C CA . SER A 1 284 ? -10.383 -16.062 24.969 1 25.83 284 SER A CA 1
ATOM 2197 C C . SER A 1 284 ? -9.617 -15.609 23.734 1 25.83 284 SER A C 1
ATOM 2199 O O . SER A 1 284 ? -8.406 -15.812 23.641 1 25.83 284 SER A O 1
ATOM 2201 N N . LEU A 1 285 ? -10.289 -15.281 22.625 1 28.2 285 LEU A N 1
ATOM 2202 C CA . LEU A 1 285 ? -9.508 -15.219 21.391 1 28.2 285 LEU A CA 1
ATOM 2203 C C . LEU A 1 285 ? -8.734 -13.898 21.312 1 28.2 285 LEU A C 1
ATOM 2205 O O . LEU A 1 285 ? -7.988 -13.68 20.359 1 28.2 285 LEU A O 1
ATOM 2209 N N . LEU A 1 286 ? -9.164 -12.898 22.062 1 28.41 286 LEU A N 1
ATOM 2210 C CA . LEU A 1 286 ? -8.398 -11.656 22.047 1 28.41 286 LEU A CA 1
ATOM 2211 C C . LEU A 1 286 ? -6.957 -11.898 22.484 1 28.41 286 LEU A C 1
ATOM 2213 O O . LEU A 1 286 ? -6.066 -11.109 22.172 1 28.41 286 LEU A O 1
ATOM 2217 N N . VAL A 1 287 ? -6.734 -12.93 23.375 1 27.61 287 VAL A N 1
ATOM 2218 C CA . VAL A 1 287 ? -5.422 -13.062 24 1 27.61 287 VAL A CA 1
ATOM 2219 C C . VAL A 1 287 ? -4.402 -13.508 22.953 1 27.61 287 VAL A C 1
ATOM 2221 O O . VAL A 1 287 ? -3.195 -13.312 23.141 1 27.61 287 VAL A O 1
ATOM 2224 N N . ALA A 1 288 ? -4.863 -14.281 21.969 1 26.52 288 ALA A N 1
ATOM 2225 C CA . ALA A 1 288 ? -3.816 -14.93 21.172 1 26.52 288 ALA A CA 1
ATOM 2226 C C . ALA A 1 288 ? -3.111 -13.93 20.266 1 26.52 288 ALA A C 1
ATOM 2228 O O . ALA A 1 288 ? -2.012 -14.188 19.781 1 26.52 288 ALA A O 1
ATOM 2229 N N . ALA A 1 289 ? -3.803 -12.914 19.734 1 29.28 289 ALA A N 1
ATOM 2230 C CA . ALA A 1 289 ? -3.102 -12.016 18.828 1 29.28 289 ALA A CA 1
ATOM 2231 C C . ALA A 1 289 ? -1.928 -11.328 19.531 1 29.28 289 ALA A C 1
ATOM 2233 O O . ALA A 1 289 ? -0.934 -10.984 18.891 1 29.28 289 ALA A O 1
ATOM 2234 N N . LEU A 1 290 ? -2.016 -11.062 20.828 1 28.56 290 LEU A N 1
ATOM 2235 C CA . LEU A 1 290 ? -0.9 -10.461 21.547 1 28.56 290 LEU A CA 1
ATOM 2236 C C . LEU A 1 290 ? 0.238 -11.461 21.719 1 28.56 290 LEU A C 1
ATOM 2238 O O . LEU A 1 290 ? 1.397 -11.07 21.875 1 28.56 290 LEU A O 1
ATOM 2242 N N . MET A 1 291 ? -0.064 -12.789 21.844 1 29.59 291 MET A N 1
ATOM 2243 C CA . MET A 1 291 ? 1.002 -13.703 22.234 1 29.59 291 MET A CA 1
ATOM 2244 C C . MET A 1 291 ? 1.961 -13.961 21.078 1 29.59 291 MET A C 1
ATOM 2246 O O . MET A 1 291 ? 3.074 -14.445 21.297 1 29.59 291 MET A O 1
ATOM 2250 N N . GLY A 1 292 ? 1.463 -14.055 19.891 1 28.56 292 GLY A N 1
ATOM 2251 C CA . GLY A 1 292 ? 2.438 -14.492 18.891 1 28.56 292 GLY A CA 1
ATOM 2252 C C . GLY A 1 292 ? 3.625 -13.555 18.781 1 28.56 292 GLY A C 1
ATOM 2253 O O . GLY A 1 292 ? 4.578 -13.836 18.047 1 28.56 292 GLY A O 1
ATOM 2254 N N . LEU A 1 293 ? 3.467 -12.336 19.25 1 27.73 293 LEU A N 1
ATOM 2255 C CA . LEU A 1 293 ? 4.684 -11.539 19.219 1 27.73 293 LEU A CA 1
ATOM 2256 C C . LEU A 1 293 ? 5.707 -12.07 20.219 1 27.73 293 LEU A C 1
ATOM 2258 O O . LEU A 1 293 ? 6.871 -11.664 20.203 1 27.73 293 LEU A O 1
ATOM 2262 N N . LEU A 1 294 ? 5.238 -12.898 21.234 1 26.39 294 LEU A N 1
ATOM 2263 C CA . LEU A 1 294 ? 6.195 -13.289 22.266 1 26.39 294 LEU A CA 1
ATOM 2264 C C . LEU A 1 294 ? 7.098 -14.414 21.766 1 26.39 294 LEU A C 1
ATOM 2266 O O . LEU A 1 294 ? 8.039 -14.812 22.469 1 26.39 294 LEU A O 1
ATOM 2270 N N . VAL A 1 295 ? 6.672 -15.266 20.922 1 25.56 295 VAL A N 1
ATOM 2271 C CA . VAL A 1 295 ? 7.539 -16.438 20.766 1 25.56 295 VAL A CA 1
ATOM 2272 C C . VAL A 1 295 ? 8.875 -16.016 20.156 1 25.56 295 VAL A C 1
ATOM 2274 O O . VAL A 1 295 ? 9.852 -16.766 20.203 1 25.56 295 VAL A O 1
ATOM 2277 N N . PHE A 1 296 ? 9.117 -15.047 19.297 1 23.66 296 PHE A N 1
ATOM 2278 C CA . PHE A 1 296 ? 10.516 -14.969 18.875 1 23.66 296 PHE A CA 1
ATOM 2279 C C . PHE A 1 296 ? 11.352 -14.25 19.922 1 23.66 296 PHE A C 1
ATOM 2281 O O . PHE A 1 296 ? 11.672 -13.07 19.766 1 23.66 296 PHE A O 1
ATOM 2288 N N . ALA A 1 297 ? 10.922 -14.211 21.25 1 20.92 297 ALA A N 1
ATOM 2289 C CA . ALA A 1 297 ? 12.055 -14.016 22.141 1 20.92 297 ALA A CA 1
ATOM 2290 C C . ALA A 1 297 ? 12.773 -15.328 22.422 1 20.92 297 ALA A C 1
ATOM 2292 O O . ALA A 1 297 ? 12.125 -16.344 22.688 1 20.92 297 ALA A O 1
ATOM 2293 N N . MET B 1 1 ? 29.469 29.609 25.078 1 38.94 1 MET B N 1
ATOM 2294 C CA . MET B 1 1 ? 28.578 28.766 24.281 1 38.94 1 MET B CA 1
ATOM 2295 C C . MET B 1 1 ? 27.906 29.562 23.172 1 38.94 1 MET B C 1
ATOM 2297 O O . MET B 1 1 ? 27.125 30.469 23.469 1 38.94 1 MET B O 1
ATOM 2301 N N . THR B 1 2 ? 28.594 29.922 22.203 1 53.38 2 THR B N 1
ATOM 2302 C CA . THR B 1 2 ? 28.172 30.953 21.25 1 53.38 2 THR B CA 1
ATOM 2303 C C . THR B 1 2 ? 26.797 30.641 20.688 1 53.38 2 THR B C 1
ATOM 2305 O O . THR B 1 2 ? 26.516 29.516 20.266 1 53.38 2 THR B O 1
ATOM 2308 N N . GLY B 1 3 ? 25.719 31.359 21.125 1 74.31 3 GLY B N 1
ATOM 2309 C CA . GLY B 1 3 ? 24.328 31.266 20.719 1 74.31 3 GLY B CA 1
ATOM 2310 C C . GLY B 1 3 ? 24.141 31.141 19.219 1 74.31 3 GLY B C 1
ATOM 2311 O O . GLY B 1 3 ? 25.094 31.297 18.453 1 74.31 3 GLY B O 1
ATOM 2312 N N . TYR B 1 4 ? 23.125 30.578 18.734 1 81.06 4 TYR B N 1
ATOM 2313 C CA . TYR B 1 4 ? 22.797 30.469 17.312 1 81.06 4 TYR B CA 1
ATOM 2314 C C . TYR B 1 4 ? 22.875 31.812 16.625 1 81.06 4 TYR B C 1
ATOM 2316 O O . TYR B 1 4 ? 22.406 32.812 17.172 1 81.06 4 TYR B O 1
ATOM 2324 N N . ASP B 1 5 ? 23.656 31.875 15.508 1 85.75 5 ASP B N 1
ATOM 2325 C CA . ASP B 1 5 ? 23.781 33.125 14.734 1 85.75 5 ASP B CA 1
ATOM 2326 C C . ASP B 1 5 ? 22.5 33.375 13.945 1 85.75 5 ASP B C 1
ATOM 2328 O O . ASP B 1 5 ? 22.391 33 12.781 1 85.75 5 ASP B O 1
ATOM 2332 N N . THR B 1 6 ? 21.594 34.188 14.445 1 86.81 6 THR B N 1
ATOM 2333 C CA . THR B 1 6 ? 20.297 34.469 13.844 1 86.81 6 THR B CA 1
ATOM 2334 C C . THR B 1 6 ? 20.453 35.344 12.609 1 86.81 6 THR B C 1
ATOM 2336 O O . THR B 1 6 ? 19.656 35.281 11.68 1 86.81 6 THR B O 1
ATOM 2339 N N . ALA B 1 7 ? 21.484 36.125 12.617 1 87.44 7 ALA B N 1
ATOM 2340 C CA . ALA B 1 7 ? 21.703 37.062 11.516 1 87.44 7 ALA B CA 1
ATOM 2341 C C . ALA B 1 7 ? 22.047 36.312 10.227 1 87.44 7 ALA B C 1
ATOM 2343 O O . ALA B 1 7 ? 21.438 36.531 9.188 1 87.44 7 ALA B O 1
ATOM 2344 N N . SER B 1 8 ? 22.906 35.438 10.297 1 87 8 SER B N 1
ATOM 2345 C CA . SER B 1 8 ? 23.312 34.688 9.117 1 87 8 SER B CA 1
ATOM 2346 C C . SER B 1 8 ? 22.453 33.438 8.93 1 87 8 SER B C 1
ATOM 2348 O O . SER B 1 8 ? 22.391 32.875 7.84 1 87 8 SER B O 1
ATOM 2350 N N . ASP B 1 9 ? 21.828 32.969 9.945 1 89.06 9 ASP B N 1
ATOM 2351 C CA . ASP B 1 9 ? 20.938 31.812 9.977 1 89.06 9 ASP B CA 1
ATOM 2352 C C . ASP B 1 9 ? 21.516 30.672 9.141 1 89.06 9 ASP B C 1
ATOM 2354 O O . ASP B 1 9 ? 20.859 30.203 8.203 1 89.06 9 ASP B O 1
ATOM 2358 N N . PRO B 1 10 ? 22.641 30.203 9.492 1 87.12 10 PRO B N 1
ATOM 2359 C CA . PRO B 1 10 ? 23.344 29.25 8.617 1 87.12 10 PRO B CA 1
ATOM 2360 C C . PRO B 1 10 ? 22.594 27.922 8.469 1 87.12 10 PRO B C 1
ATOM 2362 O O . PRO B 1 10 ? 22.781 27.203 7.48 1 87.12 10 PRO B O 1
ATOM 2365 N N . ALA B 1 11 ? 21.703 27.625 9.383 1 89.81 11 ALA B N 1
ATOM 2366 C CA . ALA B 1 11 ? 21.047 26.312 9.359 1 89.81 11 ALA B CA 1
ATOM 2367 C C . ALA B 1 11 ? 19.578 26.438 8.953 1 89.81 11 ALA B C 1
ATOM 2369 O O . ALA B 1 11 ? 18.828 25.469 9.023 1 89.81 11 ALA B O 1
ATOM 2370 N N . CYS B 1 12 ? 19.219 27.656 8.594 1 91.75 12 CYS B N 1
ATOM 2371 C CA . CYS B 1 12 ? 17.812 27.906 8.242 1 91.75 12 CYS B CA 1
ATOM 2372 C C . CYS B 1 12 ? 16.891 27.406 9.344 1 91.75 12 CYS B C 1
ATOM 2374 O O . CYS B 1 12 ? 16.094 26.5 9.133 1 91.75 12 CYS B O 1
ATOM 2376 N N . TRP B 1 13 ? 16.984 28 10.461 1 90.88 13 TRP B N 1
ATOM 2377 C CA . TRP B 1 13 ? 16.203 27.672 11.641 1 90.88 13 TRP B CA 1
ATOM 2378 C C . TRP B 1 13 ? 14.883 28.438 11.648 1 90.88 13 TRP B C 1
ATOM 2380 O O . TRP B 1 13 ? 14.859 29.641 11.922 1 90.88 13 TRP B O 1
ATOM 2390 N N . TRP B 1 14 ? 13.812 27.734 11.477 1 92.12 14 TRP B N 1
ATOM 2391 C CA . TRP B 1 14 ? 12.5 28.359 11.312 1 92.12 14 TRP B CA 1
ATOM 2392 C C . TRP B 1 14 ? 12.117 29.172 12.547 1 92.12 14 TRP B C 1
ATOM 2394 O O . TRP B 1 14 ? 11.656 30.312 12.43 1 92.12 14 TRP B O 1
ATOM 2404 N N . SER B 1 15 ? 12.438 28.641 13.695 1 89.19 15 SER B N 1
ATOM 2405 C CA . SER B 1 15 ? 12.039 29.312 14.93 1 89.19 15 SER B CA 1
ATOM 2406 C C . SER B 1 15 ? 12.789 30.625 15.109 1 89.19 15 SER B C 1
ATOM 2408 O O . SER B 1 15 ? 12.336 31.516 15.844 1 89.19 15 SER B O 1
ATOM 2410 N N . SER B 1 16 ? 13.891 30.719 14.414 1 87.81 16 SER B N 1
ATOM 2411 C CA . SER B 1 16 ? 14.711 31.906 14.555 1 87.81 16 SER B CA 1
ATOM 2412 C C . SER B 1 16 ? 14.375 32.938 13.484 1 87.81 16 SER B C 1
ATOM 2414 O O . SER B 1 16 ? 14.242 34.125 13.781 1 87.81 16 SER B O 1
ATOM 2416 N N . THR B 1 17 ? 14.227 32.5 12.188 1 90.19 17 THR B N 1
ATOM 2417 C CA . THR B 1 17 ? 14.164 33.469 11.094 1 90.19 17 THR B CA 1
ATOM 2418 C C . THR B 1 17 ? 12.969 33.188 10.188 1 90.19 17 THR B C 1
ATOM 2420 O O . THR B 1 17 ? 12.773 33.875 9.18 1 90.19 17 THR B O 1
ATOM 2423 N N . ASN B 1 18 ? 12.148 32.188 10.5 1 91.62 18 ASN B N 1
ATOM 2424 C CA . ASN B 1 18 ? 11.062 31.703 9.656 1 91.62 18 ASN B CA 1
ATOM 2425 C C . ASN B 1 18 ? 11.57 31.234 8.297 1 91.62 18 ASN B C 1
ATOM 2427 O O . ASN B 1 18 ? 10.883 31.406 7.285 1 91.62 18 ASN B O 1
ATOM 2431 N N . CYS B 1 19 ? 12.852 30.812 8.383 1 91.31 19 CYS B N 1
ATOM 2432 C CA . CYS B 1 19 ? 13.445 30.281 7.164 1 91.31 19 CYS B CA 1
ATOM 2433 C C . CYS B 1 19 ? 12.734 29.016 6.707 1 91.31 19 CYS B C 1
ATOM 2435 O O . CYS B 1 19 ? 12.461 28.125 7.516 1 91.31 19 CYS B O 1
ATOM 2437 N N . LYS B 1 20 ? 12.398 28.953 5.34 1 89.12 20 LYS B N 1
ATOM 2438 C CA . LYS B 1 20 ? 11.633 27.828 4.82 1 89.12 20 LYS B CA 1
ATOM 2439 C C . LYS B 1 20 ? 12.391 27.109 3.709 1 89.12 20 LYS B C 1
ATOM 2441 O O . LYS B 1 20 ? 11.992 26.031 3.273 1 89.12 20 LYS B O 1
ATOM 2446 N N . THR B 1 21 ? 13.375 27.719 3.182 1 91.69 21 THR B N 1
ATOM 2447 C CA . THR B 1 21 ? 14.18 27.141 2.105 1 91.69 21 THR B CA 1
ATOM 2448 C C . THR B 1 21 ? 15.562 26.734 2.619 1 91.69 21 THR B C 1
ATOM 2450 O O . THR B 1 21 ? 16.344 27.594 3.031 1 91.69 21 THR B O 1
ATOM 2453 N N . PRO B 1 22 ? 15.82 25.516 2.463 1 93.69 22 PRO B N 1
ATOM 2454 C CA . PRO B 1 22 ? 17.109 25.062 2.98 1 93.69 22 PRO B CA 1
ATOM 2455 C C . PRO B 1 22 ? 18.297 25.719 2.287 1 93.69 22 PRO B C 1
ATOM 2457 O O . PRO B 1 22 ? 18.219 26.062 1.105 1 93.69 22 PRO B O 1
ATOM 2460 N N . LYS B 1 23 ? 19.328 25.844 2.996 1 91.88 23 LYS B N 1
ATOM 2461 C CA . LYS B 1 23 ? 20.547 26.453 2.488 1 91.88 23 LYS B CA 1
ATOM 2462 C C . LYS B 1 23 ? 21.438 25.406 1.812 1 91.88 23 LYS B C 1
ATOM 2464 O O . LYS B 1 23 ? 22.328 25.766 1.041 1 91.88 23 LYS B O 1
ATOM 2469 N N . THR B 1 24 ? 21.203 24.219 2.127 1 88.94 24 THR B N 1
ATOM 2470 C CA . THR B 1 24 ? 21.953 23.109 1.554 1 88.94 24 THR B CA 1
ATOM 2471 C C . THR B 1 24 ? 21.156 22.406 0.462 1 88.94 24 THR B C 1
ATOM 2473 O O . THR B 1 24 ? 19.953 22.188 0.613 1 88.94 24 THR B O 1
ATOM 2476 N N . GLU B 1 25 ? 21.828 22.031 -0.613 1 90.38 25 GLU B N 1
ATOM 2477 C CA . GLU B 1 25 ? 21.188 21.328 -1.711 1 90.38 25 GLU B CA 1
ATOM 2478 C C . GLU B 1 25 ? 20.75 19.922 -1.29 1 90.38 25 GLU B C 1
ATOM 2480 O O . GLU B 1 25 ? 21.375 19.312 -0.406 1 90.38 25 GLU B O 1
ATOM 2485 N N . GLY B 1 26 ? 19.75 19.328 -1.932 1 93.38 26 GLY B N 1
ATOM 2486 C CA . GLY B 1 26 ? 19.328 17.953 -1.691 1 93.38 26 GLY B CA 1
ATOM 2487 C C . GLY B 1 26 ? 18.391 17.828 -0.503 1 93.38 26 GLY B C 1
ATOM 2488 O O . GLY B 1 26 ? 18.062 16.703 -0.094 1 93.38 26 GLY B O 1
ATOM 2489 N N . ILE B 1 27 ? 18.078 18.969 0.11 1 95.38 27 ILE B N 1
ATOM 2490 C CA . ILE B 1 27 ? 17.141 19 1.229 1 95.38 27 ILE B CA 1
ATOM 2491 C C . ILE B 1 27 ? 15.797 19.547 0.757 1 95.38 27 ILE B C 1
ATOM 2493 O O . ILE B 1 27 ? 15.742 20.562 0.065 1 95.38 27 ILE B O 1
ATOM 2497 N N . ASN B 1 28 ? 14.703 18.734 1.065 1 95.44 28 ASN B N 1
ATOM 2498 C CA . ASN B 1 28 ? 13.375 19.172 0.667 1 95.44 28 ASN B CA 1
ATOM 2499 C C . ASN B 1 28 ? 13.008 20.5 1.303 1 95.44 28 ASN B C 1
ATOM 2501 O O . ASN B 1 28 ? 13.18 20.703 2.508 1 95.44 28 ASN B O 1
ATOM 2505 N N . ALA B 1 29 ? 12.531 21.406 0.523 1 95.88 29 ALA B N 1
ATOM 2506 C CA . ALA B 1 29 ? 12.023 22.672 1.055 1 95.88 29 ALA B CA 1
ATOM 2507 C C . ALA B 1 29 ? 10.688 22.469 1.758 1 95.88 29 ALA B C 1
ATOM 2509 O O . ALA B 1 29 ? 9.93 21.562 1.418 1 95.88 29 ALA B O 1
ATOM 2510 N N . ASP B 1 30 ? 10.391 23.406 2.699 1 97.44 30 ASP B N 1
ATOM 2511 C CA . ASP B 1 30 ? 9.141 23.312 3.451 1 97.44 30 ASP B CA 1
ATOM 2512 C C . ASP B 1 30 ? 7.965 23.844 2.629 1 97.44 30 ASP B C 1
ATOM 2514 O O . ASP B 1 30 ? 8.133 24.734 1.799 1 97.44 30 ASP B O 1
ATOM 2518 N N . ILE B 1 31 ? 6.801 23.219 2.908 1 98 31 ILE B N 1
ATOM 2519 C CA . ILE B 1 31 ? 5.527 23.781 2.486 1 98 31 ILE B CA 1
ATOM 2520 C C . ILE B 1 31 ? 4.969 24.672 3.592 1 98 31 ILE B C 1
ATOM 2522 O O . ILE B 1 31 ? 5.016 24.328 4.77 1 98 31 ILE B O 1
ATOM 2526 N N . TYR B 1 32 ? 4.465 25.906 3.271 1 97.5 32 TYR B N 1
ATOM 2527 C CA . TYR B 1 32 ? 4.035 26.781 4.363 1 97.5 32 TYR B CA 1
ATOM 2528 C C . TYR B 1 32 ? 2.783 27.562 3.979 1 97.5 32 TYR B C 1
ATOM 2530 O O . TYR B 1 32 ? 2.172 28.219 4.82 1 97.5 32 TYR B O 1
ATOM 2538 N N . ALA B 1 33 ? 2.418 27.484 2.699 1 97.56 33 ALA B N 1
ATOM 2539 C CA . ALA B 1 33 ? 1.216 28.141 2.199 1 97.56 33 ALA B CA 1
ATOM 2540 C C . ALA B 1 33 ? 0.678 27.438 0.958 1 97.56 33 ALA B C 1
ATOM 2542 O O . ALA B 1 33 ? 1.432 26.781 0.234 1 97.56 33 ALA B O 1
ATOM 2543 N N . CYS B 1 34 ? -0.622 27.562 0.812 1 97.44 34 CYS B N 1
ATOM 2544 C CA . CYS B 1 34 ? -1.239 27.062 -0.408 1 97.44 34 CYS B CA 1
ATOM 2545 C C . CYS B 1 34 ? -1.007 28.016 -1.574 1 97.44 34 CYS B C 1
ATOM 2547 O O . CYS B 1 34 ? -1.197 29.219 -1.44 1 97.44 34 CYS B O 1
ATOM 2549 N N . PRO B 1 35 ? -0.598 27.469 -2.717 1 96.56 35 PRO B N 1
ATOM 2550 C CA . PRO B 1 35 ? -0.379 28.344 -3.871 1 96.56 35 PRO B CA 1
ATOM 2551 C C . PRO B 1 35 ? -1.682 28.766 -4.543 1 96.56 35 PRO B C 1
ATOM 2553 O O . PRO B 1 35 ? -1.713 29.781 -5.254 1 96.56 35 PRO B O 1
ATOM 2556 N N . GLU B 1 36 ? -2.736 28.016 -4.324 1 94.62 36 GLU B N 1
ATOM 2557 C CA . GLU B 1 36 ? -4.023 28.297 -4.953 1 94.62 36 GLU B CA 1
ATOM 2558 C C . GLU B 1 36 ? -4.75 29.438 -4.234 1 94.62 36 GLU B C 1
ATOM 2560 O O . GLU B 1 36 ? -4.711 29.516 -3.004 1 94.62 36 GLU B O 1
ATOM 2565 N N . PRO B 1 37 ? -5.406 30.266 -5.012 1 95.44 37 PRO B N 1
ATOM 2566 C CA . PRO B 1 37 ? -6.031 31.453 -4.41 1 95.44 37 PRO B CA 1
ATOM 2567 C C . PRO B 1 37 ? -7.293 31.109 -3.619 1 95.44 37 PRO B C 1
ATOM 2569 O O . PRO B 1 37 ? -7.938 30.094 -3.889 1 95.44 37 PRO B O 1
ATOM 2572 N N . ASP B 1 38 ? -7.57 31.922 -2.658 1 96.75 38 ASP B N 1
ATOM 2573 C CA . ASP B 1 38 ? -8.844 31.922 -1.953 1 96.75 38 ASP B CA 1
ATOM 2574 C C . ASP B 1 38 ? -9.086 30.594 -1.248 1 96.75 38 ASP B C 1
ATOM 2576 O O . ASP B 1 38 ? -10.188 30.031 -1.322 1 96.75 38 ASP B O 1
ATOM 2580 N N . VAL B 1 39 ? -7.918 30.094 -0.685 1 97.44 39 VAL B N 1
ATOM 2581 C CA . VAL B 1 39 ? -7.988 28.812 0.001 1 97.44 39 VAL B CA 1
ATOM 2582 C C . VAL B 1 39 ? -7.695 29 1.488 1 97.44 39 VAL B C 1
ATOM 2584 O O . VAL B 1 39 ? -6.746 29.688 1.857 1 97.44 39 VAL B O 1
ATOM 2587 N N . TRP B 1 40 ? -8.609 28.516 2.346 1 98.56 40 TRP B N 1
ATOM 2588 C CA . TRP B 1 40 ? -8.281 28.203 3.73 1 98.56 40 TRP B CA 1
ATOM 2589 C C . TRP B 1 40 ? -7.711 26.781 3.842 1 98.56 40 TRP B C 1
ATOM 2591 O O . TRP B 1 40 ? -8.445 25.797 3.73 1 98.56 40 TRP B O 1
ATOM 2601 N N . GLY B 1 41 ? -6.348 26.703 3.971 1 98.69 41 GLY B N 1
ATOM 2602 C CA . GLY B 1 41 ? -5.73 25.406 4.203 1 98.69 41 GLY B CA 1
ATOM 2603 C C . GLY B 1 41 ? -6.004 24.859 5.59 1 98.69 41 GLY B C 1
ATOM 2604 O O . GLY B 1 41 ? -5.461 25.344 6.582 1 98.69 41 GLY B O 1
ATOM 2605 N N . LEU B 1 42 ? -6.797 23.797 5.656 1 98.81 42 LEU B N 1
ATOM 2606 C CA . LEU B 1 42 ? -7.336 23.281 6.902 1 98.81 42 LEU B CA 1
ATOM 2607 C C . LEU B 1 42 ? -6.422 22.203 7.48 1 98.81 42 LEU B C 1
ATOM 2609 O O . LEU B 1 42 ? -6.188 21.172 6.84 1 98.81 42 LEU B O 1
ATOM 2613 N N . THR B 1 43 ? -5.871 22.469 8.648 1 98.81 43 THR B N 1
ATOM 2614 C CA . THR B 1 43 ? -4.992 21.5 9.289 1 98.81 43 THR B CA 1
ATOM 2615 C C . THR B 1 43 ? -5.32 21.359 10.773 1 98.81 43 THR B C 1
ATOM 2617 O O . THR B 1 43 ? -5.805 22.297 11.398 1 98.81 43 THR B O 1
ATOM 2620 N N . PHE B 1 44 ? -5.074 20.203 11.336 1 98.56 44 PHE B N 1
ATOM 2621 C CA . PHE B 1 44 ? -5.188 19.938 12.766 1 98.56 44 PHE B CA 1
ATOM 2622 C C . PHE B 1 44 ? -3.98 19.172 13.273 1 98.56 44 PHE B C 1
ATOM 2624 O O . PHE B 1 44 ? -3.662 18.094 12.758 1 98.56 44 PHE B O 1
ATOM 2631 N N . ASP B 1 45 ? -3.355 19.719 14.312 1 98.5 45 ASP B N 1
ATOM 2632 C CA . ASP B 1 45 ? -2.207 19.078 14.945 1 98.5 45 ASP B CA 1
ATOM 2633 C C . ASP B 1 45 ? -2.631 18.281 16.172 1 98.5 45 ASP B C 1
ATOM 2635 O O . ASP B 1 45 ? -3.711 18.516 16.734 1 98.5 45 ASP B O 1
ATOM 2639 N N . ASP B 1 46 ? -1.772 17.328 16.562 1 97.94 46 ASP B N 1
ATOM 2640 C CA . ASP B 1 46 ? -1.717 16.703 17.875 1 97.94 46 ASP B CA 1
ATOM 2641 C C . ASP B 1 46 ? -2.727 15.562 18 1 97.94 46 ASP B C 1
ATOM 2643 O O . ASP B 1 46 ? -2.938 15.016 19.078 1 97.94 46 ASP B O 1
ATOM 2647 N N . GLY B 1 47 ? -3.393 15.289 16.891 1 97 47 GLY B N 1
ATOM 2648 C CA . GLY B 1 47 ? -4.258 14.117 16.906 1 97 47 GLY B CA 1
ATOM 2649 C C . GLY B 1 47 ? -3.504 12.812 16.734 1 97 47 GLY B C 1
ATOM 2650 O O . GLY B 1 47 ? -2.271 12.805 16.703 1 97 47 GLY B O 1
ATOM 2651 N N . PRO B 1 48 ? -4.227 11.656 16.719 1 95.94 48 PRO B N 1
ATOM 2652 C CA . PRO B 1 48 ? -5.656 11.523 17.031 1 95.94 48 PRO B CA 1
ATOM 2653 C C . PRO B 1 48 ? -5.949 11.586 18.531 1 95.94 48 PRO B C 1
ATOM 2655 O O . PRO B 1 48 ? -5.059 11.352 19.344 1 95.94 48 PRO B O 1
ATOM 2658 N N . ASN B 1 49 ? -7.156 12.023 18.766 1 89.44 49 ASN B N 1
ATOM 2659 C CA . ASN B 1 49 ? -7.652 12.086 20.141 1 89.44 49 ASN B CA 1
ATOM 2660 C C . ASN B 1 49 ? -8.93 11.273 20.312 1 89.44 49 ASN B C 1
ATOM 2662 O O . ASN B 1 49 ? -9.797 11.281 19.438 1 89.44 49 ASN B O 1
ATOM 2666 N N . CYS B 1 50 ? -9.141 10.555 21.453 1 75.88 50 CYS B N 1
ATOM 2667 C CA . CYS B 1 50 ? -10.195 9.578 21.688 1 75.88 50 CYS B CA 1
ATOM 2668 C C . CYS B 1 50 ? -11.555 10.25 21.766 1 75.88 50 CYS B C 1
ATOM 2670 O O . CYS B 1 50 ? -12.586 9.617 21.5 1 75.88 50 CYS B O 1
ATOM 2672 N N . SER B 1 51 ? -11.609 11.406 22.094 1 77.31 51 SER B N 1
ATOM 2673 C CA . SER B 1 51 ? -12.891 12.062 22.328 1 77.31 51 SER B CA 1
ATOM 2674 C C . SER B 1 51 ? -13.414 12.727 21.062 1 77.31 51 SER B C 1
ATOM 2676 O O . SER B 1 51 ? -14.477 13.344 21.062 1 77.31 51 SER B O 1
ATOM 2678 N N . HIS B 1 52 ? -12.836 12.359 19.906 1 77.38 52 HIS B N 1
ATOM 2679 C CA . HIS B 1 52 ? -13.047 13.297 18.812 1 77.38 52 HIS B CA 1
ATOM 2680 C C . HIS B 1 52 ? -13.93 12.688 17.734 1 77.38 52 HIS B C 1
ATOM 2682 O O . HIS B 1 52 ? -13.836 13.055 16.562 1 77.38 52 HIS B O 1
ATOM 2688 N N . ASN B 1 53 ? -14.734 11.773 18.125 1 88.75 53 ASN B N 1
ATOM 2689 C CA . ASN B 1 53 ? -15.617 11.219 17.109 1 88.75 53 ASN B CA 1
ATOM 2690 C C . ASN B 1 53 ? -16.594 12.266 16.562 1 88.75 53 ASN B C 1
ATOM 2692 O O . ASN B 1 53 ? -16.781 12.367 15.352 1 88.75 53 ASN B O 1
ATOM 2696 N N . ALA B 1 54 ? -17.078 13.023 17.516 1 91 54 ALA B N 1
ATOM 2697 C CA . ALA B 1 54 ? -18.016 14.07 17.109 1 91 54 ALA B CA 1
ATOM 2698 C C . ALA B 1 54 ? -17.359 15.062 16.156 1 91 54 ALA B C 1
ATOM 2700 O O . ALA B 1 54 ? -18 15.578 15.234 1 91 54 ALA B O 1
ATOM 2701 N N . PHE B 1 55 ? -16.141 15.367 16.422 1 95.5 55 PHE B N 1
ATOM 2702 C CA . PHE B 1 55 ? -15.398 16.297 15.586 1 95.5 55 PHE B CA 1
ATOM 2703 C C . PHE B 1 55 ? -15.266 15.75 14.164 1 95.5 55 PHE B C 1
ATOM 2705 O O . PHE B 1 55 ? -15.539 16.453 13.195 1 95.5 55 PHE B O 1
ATOM 2712 N N . TYR B 1 56 ? -14.898 14.461 13.953 1 96.06 56 TYR B N 1
ATOM 2713 C CA . TYR B 1 56 ? -14.781 13.82 12.648 1 96.06 56 TYR B CA 1
ATOM 2714 C C . TYR B 1 56 ? -16.141 13.719 11.961 1 96.06 56 TYR B C 1
ATOM 2716 O O . TYR B 1 56 ? -16.234 13.859 10.742 1 96.06 56 TYR B O 1
ATOM 2724 N N . ASP B 1 57 ? -17.203 13.461 12.727 1 95.88 57 ASP B N 1
ATOM 2725 C CA . ASP B 1 57 ? -18.562 13.469 12.18 1 95.88 57 ASP B CA 1
ATOM 2726 C C . ASP B 1 57 ? -18.906 14.828 11.578 1 95.88 57 ASP B C 1
ATOM 2728 O O . ASP B 1 57 ? -19.484 14.914 10.5 1 95.88 57 ASP B O 1
ATOM 2732 N N . TYR B 1 58 ? -18.562 15.859 12.32 1 96 58 TYR B N 1
ATOM 2733 C CA . TYR B 1 58 ? -18.812 17.219 11.844 1 96 58 TYR B CA 1
ATOM 2734 C C . TYR B 1 58 ? -18.094 17.469 10.523 1 96 58 TYR B C 1
ATOM 2736 O O . TYR B 1 58 ? -18.688 18 9.586 1 96 58 TYR B O 1
ATOM 2744 N N . LEU B 1 59 ? -16.797 17.141 10.477 1 97.06 59 LEU B N 1
ATOM 2745 C CA . LEU B 1 59 ? -16.031 17.312 9.242 1 97.06 59 LEU B CA 1
ATOM 2746 C C . LEU B 1 59 ? -16.672 16.547 8.094 1 97.06 59 LEU B C 1
ATOM 2748 O O . LEU B 1 59 ? -16.812 17.078 6.984 1 97.06 59 LEU B O 1
ATOM 2752 N N . GLU B 1 60 ? -17.078 15.297 8.352 1 94.88 60 GLU B N 1
ATOM 2753 C CA . GLU B 1 60 ? -17.719 14.461 7.336 1 94.88 60 GLU B CA 1
ATOM 2754 C C . GLU B 1 60 ? -19.031 15.07 6.859 1 94.88 60 GLU B C 1
ATOM 2756 O O . GLU B 1 60 ? -19.281 15.164 5.652 1 94.88 60 GLU B O 1
ATOM 2761 N N . GLN B 1 61 ? -19.844 15.531 7.738 1 95.69 61 GLN B N 1
ATOM 2762 C CA . GLN B 1 61 ? -21.141 16.109 7.422 1 95.69 61 GLN B CA 1
ATOM 2763 C C . GLN B 1 61 ? -21 17.359 6.562 1 95.69 61 GLN B C 1
ATOM 2765 O O . GLN B 1 61 ? -21.859 17.641 5.719 1 95.69 61 GLN B O 1
ATOM 2770 N N . ASN B 1 62 ? -19.953 18.062 6.781 1 96.44 62 ASN B N 1
ATOM 2771 C CA . ASN B 1 62 ? -19.719 19.312 6.043 1 96.44 62 ASN B CA 1
ATOM 2772 C C . ASN B 1 62 ? -18.812 19.094 4.848 1 96.44 62 ASN B C 1
ATOM 2774 O O . ASN B 1 62 ? -18.344 20.047 4.227 1 96.44 62 ASN B O 1
ATOM 2778 N N . LYS B 1 63 ? -18.453 17.781 4.602 1 94 63 LYS B N 1
ATOM 2779 C CA . LYS B 1 63 ? -17.641 17.391 3.459 1 94 63 LYS B CA 1
ATOM 2780 C C . LYS B 1 63 ? -16.281 18.078 3.484 1 94 63 LYS B C 1
ATOM 2782 O O . LYS B 1 63 ? -15.781 18.516 2.449 1 94 63 LYS B O 1
ATOM 2787 N N . LEU B 1 64 ? -15.797 18.188 4.703 1 96.56 64 LEU B N 1
ATOM 2788 C CA . LEU B 1 64 ? -14.492 18.812 4.895 1 96.56 64 LEU B CA 1
ATOM 2789 C C . LEU B 1 64 ? -13.391 17.766 4.98 1 96.56 64 LEU B C 1
ATOM 2791 O O . LEU B 1 64 ? -13.547 16.75 5.66 1 96.56 64 LEU B O 1
ATOM 2795 N N . LYS B 1 65 ? -12.352 17.984 4.25 1 96.44 65 LYS B N 1
ATOM 2796 C CA . LYS B 1 65 ? -11.109 17.219 4.367 1 96.44 65 LYS B CA 1
ATOM 2797 C C . LYS B 1 65 ? -9.977 18.094 4.883 1 96.44 65 LYS B C 1
ATOM 2799 O O . LYS B 1 65 ? -9.789 19.234 4.418 1 96.44 65 LYS B O 1
ATOM 2804 N N . ALA B 1 66 ? -9.281 17.578 5.836 1 98.44 66 ALA B N 1
ATOM 2805 C CA . ALA B 1 66 ? -8.188 18.312 6.457 1 98.44 66 ALA B CA 1
ATOM 2806 C C . ALA B 1 66 ? -6.883 17.531 6.383 1 98.44 66 ALA B C 1
ATOM 2808 O O . ALA B 1 66 ? -6.891 16.344 6.059 1 98.44 66 ALA B O 1
ATOM 2809 N N . SER B 1 67 ? -5.797 18.219 6.516 1 98.75 67 SER B N 1
ATOM 2810 C CA . SER B 1 67 ? -4.539 17.547 6.824 1 98.75 67 SER B CA 1
ATOM 2811 C C . SER B 1 67 ? -4.367 17.359 8.328 1 98.75 67 SER B C 1
ATOM 2813 O O . SER B 1 67 ? -4.324 18.344 9.078 1 98.75 67 SER B O 1
ATOM 2815 N N . MET B 1 68 ? -4.34 16.094 8.695 1 98.62 68 MET B N 1
ATOM 2816 C CA . MET B 1 68 ? -4.215 15.719 10.102 1 98.62 68 MET B CA 1
ATOM 2817 C C . MET B 1 68 ? -2.768 15.375 10.445 1 98.62 68 MET B C 1
ATOM 2819 O O . MET B 1 68 ? -2.188 14.453 9.875 1 98.62 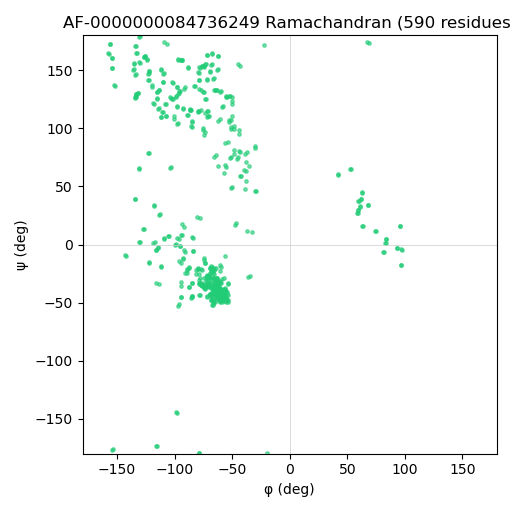68 MET B O 1
ATOM 2823 N N . PHE B 1 69 ? -2.188 16.156 11.375 1 98.81 69 PHE B N 1
ATOM 2824 C CA . PHE B 1 69 ? -0.832 15.883 11.836 1 98.81 69 PHE B CA 1
ATOM 2825 C C . PHE B 1 69 ? -0.849 15.094 13.141 1 98.81 69 PHE B C 1
ATOM 2827 O O . PHE B 1 69 ? -1.052 15.664 14.211 1 98.81 69 PHE B O 1
ATOM 2834 N N . TYR B 1 70 ? -0.564 13.828 13.055 1 98.5 70 TYR B N 1
ATOM 2835 C CA . TYR B 1 70 ? -0.755 12.906 14.172 1 98.5 70 TYR B CA 1
ATOM 2836 C C . TYR B 1 70 ? 0.553 12.68 14.922 1 98.5 70 TYR B C 1
ATOM 2838 O O . TYR B 1 70 ? 1.601 12.477 14.297 1 98.5 70 TYR B O 1
ATOM 2846 N N . ILE B 1 71 ? 0.466 12.711 16.188 1 98.5 71 ILE B N 1
ATOM 2847 C CA . ILE B 1 71 ? 1.548 12.25 17.047 1 98.5 71 ILE B CA 1
ATOM 2848 C C . ILE B 1 71 ? 1.597 10.727 17.047 1 98.5 71 ILE B C 1
ATOM 2850 O O . ILE B 1 71 ? 0.575 10.062 17.25 1 98.5 71 ILE B O 1
ATOM 2854 N N . GLY B 1 72 ? 2.814 10.203 16.844 1 98.38 72 GLY B N 1
ATOM 2855 C CA . GLY B 1 72 ? 2.963 8.766 16.719 1 98.38 72 GLY B CA 1
ATOM 2856 C C . GLY B 1 72 ? 2.441 8 17.922 1 98.38 72 GLY B C 1
ATOM 2857 O O . GLY B 1 72 ? 1.712 7.016 17.766 1 98.38 72 GLY B O 1
ATOM 2858 N N . SER B 1 73 ? 2.795 8.414 19.109 1 97.38 73 SER B N 1
ATOM 2859 C CA . SER B 1 73 ? 2.34 7.73 20.328 1 97.38 73 SER B CA 1
ATOM 2860 C C . SER B 1 73 ? 0.82 7.785 20.438 1 97.38 73 SER B C 1
ATOM 2862 O O . SER B 1 73 ? 0.2 6.844 20.938 1 97.38 73 SER B O 1
ATOM 2864 N N . ASN B 1 74 ? 0.182 8.859 19.969 1 97.5 74 ASN B N 1
ATOM 2865 C CA . ASN B 1 74 ? -1.274 8.945 19.969 1 97.5 74 ASN B CA 1
ATOM 2866 C C . ASN B 1 74 ? -1.898 7.926 19.016 1 9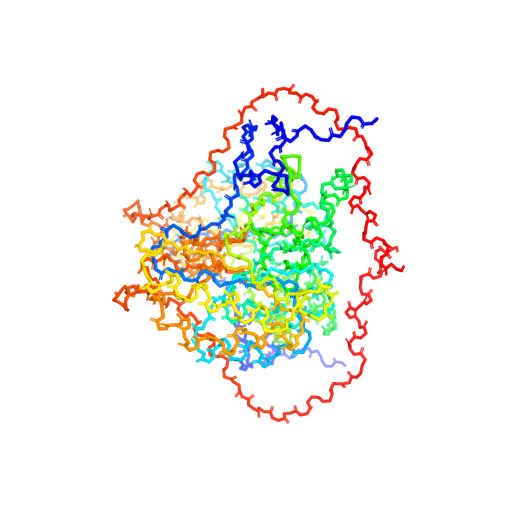7.5 74 ASN B C 1
ATOM 2868 O O . ASN B 1 74 ? -2.945 7.348 19.328 1 97.5 74 ASN B O 1
ATOM 2872 N N . VAL B 1 75 ? -1.273 7.727 17.891 1 97.69 75 VAL B N 1
ATOM 2873 C CA . VAL B 1 75 ? -1.771 6.766 16.906 1 97.69 75 VAL B CA 1
ATOM 2874 C C . VAL B 1 75 ? -1.832 5.375 17.531 1 97.69 75 VAL B C 1
ATOM 2876 O O . VAL B 1 75 ? -2.809 4.645 17.344 1 97.69 75 VAL B O 1
ATOM 2879 N N . VAL B 1 76 ? -0.826 5.027 18.344 1 94.56 76 VAL B N 1
ATOM 2880 C CA . VAL B 1 76 ? -0.762 3.729 19.016 1 94.56 76 VAL B CA 1
ATOM 2881 C C . VAL B 1 76 ? -1.815 3.658 20.109 1 94.56 76 VAL B C 1
ATOM 2883 O O . VAL B 1 76 ? -2.477 2.631 20.281 1 94.56 76 VAL B O 1
ATOM 2886 N N . ASN B 1 77 ? -2.021 4.727 20.734 1 93.5 77 ASN B N 1
ATOM 2887 C CA . ASN B 1 77 ? -2.949 4.766 21.859 1 93.5 77 ASN B CA 1
ATOM 2888 C C . ASN B 1 77 ? -4.398 4.812 21.391 1 93.5 77 ASN B C 1
ATOM 2890 O O . ASN B 1 77 ? -5.293 4.289 22.062 1 93.5 77 ASN B O 1
ATOM 2894 N N . TRP B 1 78 ? -4.594 5.453 20.312 1 94 78 TRP B N 1
ATOM 2895 C CA . TRP B 1 78 ? -5.949 5.645 19.797 1 94 78 TRP B CA 1
ATOM 2896 C C . TRP B 1 78 ? -6.039 5.27 18.328 1 94 78 TRP B C 1
ATOM 2898 O O . TRP B 1 78 ? -6.359 6.113 17.484 1 94 78 TRP B O 1
ATOM 2908 N N . PRO B 1 79 ? -5.836 4.02 18.031 1 93.12 79 PRO B N 1
ATOM 2909 C CA . PRO B 1 79 ? -5.781 3.578 16.625 1 93.12 79 PRO B CA 1
ATOM 2910 C C . PRO B 1 79 ? -7.098 3.799 15.891 1 93.12 79 PRO B C 1
ATOM 2912 O O . PRO B 1 79 ? -7.094 4.047 14.68 1 93.12 79 PRO B O 1
ATOM 2915 N N . TYR B 1 80 ? -8.219 3.777 16.594 1 91 80 TYR B N 1
ATOM 2916 C CA . TYR B 1 80 ? -9.516 3.994 15.945 1 91 80 TYR B CA 1
ATOM 2917 C C . TYR B 1 80 ? -9.602 5.402 15.367 1 91 80 TYR B C 1
ATOM 2919 O O . TYR B 1 80 ? -10.102 5.598 14.258 1 91 80 TYR B O 1
ATOM 2927 N N . GLY B 1 81 ? -9.117 6.344 16.125 1 93.25 81 GLY B N 1
ATOM 2928 C CA . GLY B 1 81 ? -9.094 7.711 15.625 1 93.25 81 GLY B CA 1
ATOM 2929 C C . GLY B 1 81 ? -8.234 7.875 14.383 1 93.25 81 GLY B C 1
ATOM 2930 O O . GLY B 1 81 ? -8.633 8.57 13.438 1 93.25 81 GLY B O 1
ATOM 2931 N N . ALA B 1 82 ? -7.16 7.246 14.43 1 95.38 82 ALA B N 1
ATOM 2932 C CA . ALA B 1 82 ? -6.285 7.293 13.258 1 95.38 82 ALA B CA 1
ATOM 2933 C C . ALA B 1 82 ? -6.957 6.652 12.047 1 95.38 82 ALA B C 1
ATOM 2935 O O . ALA B 1 82 ? -6.875 7.18 10.93 1 95.38 82 ALA B O 1
ATOM 2936 N N . MET B 1 83 ? -7.652 5.59 12.242 1 92.88 83 MET B N 1
ATOM 2937 C CA . MET B 1 83 ? -8.344 4.902 11.156 1 92.88 83 MET B CA 1
ATOM 2938 C C . MET B 1 83 ? -9.461 5.777 10.578 1 92.88 83 MET B C 1
ATOM 2940 O O . MET B 1 83 ? -9.695 5.77 9.375 1 92.88 83 MET B O 1
ATOM 2944 N N . ARG B 1 84 ? -10.133 6.562 11.375 1 92.88 84 ARG B N 1
ATOM 2945 C CA . ARG B 1 84 ? -11.156 7.492 10.906 1 92.88 84 ARG B CA 1
ATOM 2946 C C . ARG B 1 84 ? -10.555 8.547 9.984 1 92.88 84 ARG B C 1
ATOM 2948 O O . ARG B 1 84 ? -11.188 8.969 9.016 1 92.88 84 ARG B O 1
ATOM 2955 N N . GLY B 1 85 ? -9.32 8.938 10.352 1 95.38 85 GLY B N 1
ATOM 2956 C CA . GLY B 1 85 ? -8.648 9.906 9.508 1 95.38 85 GLY B CA 1
ATOM 2957 C C . GLY B 1 85 ? -8.539 9.461 8.062 1 95.38 85 GLY B C 1
ATOM 2958 O O . GLY B 1 85 ? -8.883 10.211 7.145 1 95.38 85 GLY B O 1
ATOM 2959 N N . ILE B 1 86 ? -8.148 8.266 7.895 1 93.12 86 ILE B N 1
ATOM 2960 C CA . ILE B 1 86 ? -7.949 7.754 6.539 1 93.12 86 ILE B CA 1
ATOM 2961 C C . ILE B 1 86 ? -9.297 7.398 5.922 1 93.12 86 ILE B C 1
ATOM 2963 O O . ILE B 1 86 ? -9.57 7.746 4.77 1 93.12 86 ILE B O 1
ATOM 2967 N N . LYS B 1 87 ? -10.188 6.754 6.641 1 90 87 LYS B N 1
ATOM 2968 C CA . LYS B 1 87 ? -11.492 6.32 6.152 1 90 87 LYS B CA 1
ATOM 2969 C C . LYS B 1 87 ? -12.328 7.512 5.676 1 90 87 LYS B C 1
ATOM 2971 O O . LYS B 1 87 ? -13.016 7.426 4.66 1 90 87 LYS B O 1
ATOM 2976 N N . ASP B 1 88 ? -12.219 8.578 6.402 1 94.56 88 ASP B N 1
ATOM 2977 C CA . ASP B 1 88 ? -13.023 9.758 6.105 1 94.56 88 ASP B CA 1
ATOM 2978 C C . ASP B 1 88 ? -12.375 10.609 5.016 1 94.56 88 ASP B C 1
ATOM 2980 O O . ASP B 1 88 ? -12.945 11.617 4.59 1 94.56 88 ASP B O 1
ATOM 2984 N N . GLY B 1 89 ? -11.188 10.289 4.566 1 94.31 89 GLY B N 1
ATOM 2985 C CA . GLY B 1 89 ? -10.586 10.93 3.406 1 94.31 89 GLY B CA 1
ATOM 2986 C C . GLY B 1 89 ? -9.648 12.07 3.771 1 94.31 89 GLY B C 1
ATOM 2987 O O . GLY B 1 89 ? -9.281 12.875 2.914 1 94.31 89 GLY B O 1
ATOM 2988 N N . HIS B 1 90 ? -9.242 12.148 5.008 1 97.75 90 HIS B N 1
ATOM 2989 C CA . HIS B 1 90 ? -8.312 13.195 5.422 1 97.75 90 HIS B CA 1
ATOM 2990 C C . HIS B 1 90 ? -6.883 12.859 5.004 1 97.75 90 HIS B C 1
ATOM 2992 O O . HIS B 1 90 ? -6.547 11.688 4.82 1 97.75 90 HIS B O 1
ATOM 2998 N N . HIS B 1 91 ? -6.098 13.906 4.789 1 98.31 91 HIS B N 1
ATOM 2999 C CA . HIS B 1 91 ? -4.656 13.789 4.594 1 98.31 91 HIS B CA 1
ATOM 3000 C C . HIS B 1 91 ? -3.934 13.57 5.918 1 98.31 91 HIS B C 1
ATOM 3002 O O . HIS B 1 91 ? -3.932 14.453 6.777 1 98.31 91 HIS B O 1
ATOM 3008 N N . ILE B 1 92 ? -3.305 12.383 6.055 1 98.62 92 ILE B N 1
ATOM 3009 C CA . ILE B 1 92 ? -2.607 12.078 7.301 1 98.62 92 ILE B CA 1
ATOM 3010 C C . ILE B 1 92 ? -1.119 12.383 7.145 1 98.62 92 ILE B C 1
ATOM 3012 O O . ILE B 1 92 ? -0.49 11.977 6.168 1 98.62 92 ILE B O 1
ATOM 3016 N N . ALA B 1 93 ? -0.576 13.117 8.078 1 98.75 93 ALA B N 1
ATOM 3017 C CA . ALA B 1 93 ? 0.844 13.445 8.172 1 98.75 93 ALA B CA 1
ATOM 3018 C C . ALA B 1 93 ? 1.363 13.234 9.586 1 98.75 93 ALA B C 1
ATOM 3020 O O . ALA B 1 93 ? 0.579 13.055 10.523 1 98.75 93 ALA B O 1
ATOM 3021 N N . GLY B 1 94 ? 2.682 13.203 9.695 1 98.75 94 GLY B N 1
ATOM 3022 C CA . GLY B 1 94 ? 3.283 12.969 11 1 98.75 94 GLY B CA 1
ATOM 3023 C C . GLY B 1 94 ? 3.498 14.242 11.797 1 98.75 94 GLY B C 1
ATOM 3024 O O . GLY B 1 94 ? 3.742 15.305 11.227 1 98.75 94 GLY B O 1
ATOM 3025 N N . HIS B 1 95 ? 3.469 14.062 13.117 1 98.81 95 HIS B N 1
ATOM 3026 C CA . HIS B 1 95 ? 3.715 15.164 14.039 1 98.81 95 HIS B CA 1
ATOM 3027 C C . HIS B 1 95 ? 4.676 14.75 15.148 1 98.81 95 HIS B C 1
ATOM 3029 O O . HIS B 1 95 ? 4.441 15.047 16.328 1 98.81 95 HIS B O 1
ATOM 3035 N N . THR B 1 96 ? 5.672 13.984 14.781 1 98.44 96 THR B N 1
ATOM 3036 C CA . THR B 1 96 ? 6.688 13.422 15.664 1 98.44 96 THR B CA 1
ATOM 3037 C C . THR B 1 96 ? 6.074 12.391 16.609 1 98.44 96 THR B C 1
ATOM 3039 O O . THR B 1 96 ? 4.859 12.18 16.594 1 98.44 96 THR B O 1
ATOM 3042 N N . TRP B 1 97 ? 6.949 11.727 17.391 1 98.25 97 TRP B N 1
ATOM 3043 C CA . TRP B 1 97 ? 6.504 10.648 18.266 1 98.25 97 TRP B CA 1
ATOM 3044 C C . TRP B 1 97 ? 6.02 11.195 19.594 1 98.25 97 TRP B C 1
ATOM 3046 O O . TRP B 1 97 ? 4.961 10.797 20.094 1 98.25 97 TRP B O 1
ATOM 3056 N N . SER B 1 98 ? 6.789 12.094 20.141 1 96.81 98 SER B N 1
ATOM 3057 C CA . SER B 1 98 ? 6.512 12.547 21.5 1 96.81 98 SER B CA 1
ATOM 3058 C C . SER B 1 98 ? 6.41 14.07 21.562 1 96.81 98 SER B C 1
ATOM 3060 O O . SER B 1 98 ? 6.523 14.664 22.641 1 96.81 98 SER B O 1
ATOM 3062 N N . HIS B 1 99 ? 6.305 14.742 20.438 1 97.06 99 HIS B N 1
ATOM 3063 C CA . HIS B 1 99 ? 6.043 16.172 20.344 1 97.06 99 HIS B CA 1
ATOM 3064 C C . HIS B 1 99 ? 7.164 16.984 20.984 1 97.06 99 HIS B C 1
ATOM 3066 O O . HIS B 1 99 ? 6.902 17.922 21.734 1 97.06 99 HIS B O 1
ATOM 3072 N N . GLN B 1 100 ? 8.375 16.625 20.688 1 95.44 100 GLN B N 1
ATOM 3073 C CA . GLN B 1 100 ? 9.555 17.312 21.203 1 95.44 100 GLN B CA 1
ATOM 3074 C C . GLN B 1 100 ? 10.047 18.375 20.234 1 95.44 100 GLN B C 1
ATOM 3076 O O . GLN B 1 100 ? 9.727 18.328 19.047 1 95.44 100 GLN B O 1
ATOM 3081 N N . LEU B 1 101 ? 10.797 19.312 20.797 1 97 101 LEU B N 1
ATOM 3082 C CA . LEU B 1 101 ? 11.5 20.266 19.953 1 97 101 LEU B CA 1
ATOM 3083 C C . LEU B 1 101 ? 12.656 19.594 19.219 1 97 101 LEU B C 1
ATOM 3085 O O . LEU B 1 101 ? 13.656 19.219 19.844 1 97 101 LEU B O 1
ATOM 3089 N N . MET B 1 102 ? 12.539 19.547 17.953 1 98 102 MET B N 1
ATOM 3090 C CA . MET B 1 102 ? 13.375 18.656 17.156 1 98 102 MET B CA 1
ATOM 3091 C C . MET B 1 102 ? 14.82 19.125 17.141 1 98 102 MET B C 1
ATOM 3093 O O . MET B 1 102 ? 15.75 18.312 17.125 1 98 102 MET B O 1
ATOM 3097 N N . THR B 1 103 ? 15.078 20.453 17.172 1 96.56 103 THR B N 1
ATOM 3098 C CA . THR B 1 103 ? 16.438 20.969 17.031 1 96.56 103 THR B CA 1
ATOM 3099 C C . THR B 1 103 ? 17.234 20.734 18.312 1 96.56 103 THR B C 1
ATOM 3101 O O . THR B 1 103 ? 18.469 20.859 18.297 1 96.56 103 THR B O 1
ATOM 3104 N N . THR B 1 104 ? 16.562 20.344 19.406 1 96.31 104 THR B N 1
ATOM 3105 C CA . THR B 1 104 ? 17.25 20.109 20.672 1 96.31 104 THR B CA 1
ATOM 3106 C C . THR B 1 104 ? 17.656 18.641 20.797 1 96.31 104 THR B C 1
ATOM 3108 O O . THR B 1 104 ? 18.422 18.281 21.703 1 96.31 104 THR B O 1
ATOM 3111 N N . LEU B 1 105 ? 17.266 17.844 19.875 1 97.38 105 LEU B N 1
ATOM 3112 C CA . LEU B 1 105 ? 17.484 16.406 19.938 1 97.38 105 LEU B CA 1
ATOM 3113 C C . LEU B 1 105 ? 18.766 16.016 19.188 1 97.38 105 LEU B C 1
ATOM 3115 O O . LEU B 1 105 ? 19.203 16.75 18.297 1 97.38 105 LEU B O 1
ATOM 3119 N N . THR B 1 106 ? 19.281 14.828 19.562 1 97.56 106 THR B N 1
ATOM 3120 C CA . THR B 1 106 ? 20.375 14.242 18.797 1 97.56 106 THR B CA 1
ATOM 3121 C C . THR B 1 106 ? 19.875 13.734 17.453 1 97.56 106 THR B C 1
ATOM 3123 O O . THR B 1 106 ? 18.656 13.609 17.234 1 97.56 106 THR B O 1
ATOM 3126 N N . ASN B 1 107 ? 20.812 13.508 16.547 1 97.44 107 ASN B N 1
ATOM 3127 C CA . ASN B 1 107 ? 20.438 12.953 15.25 1 97.44 107 ASN B CA 1
ATOM 3128 C C . ASN B 1 107 ? 19.656 11.656 15.398 1 97.44 107 ASN B C 1
ATOM 3130 O O . ASN B 1 107 ? 18.656 11.438 14.703 1 97.44 107 ASN B O 1
ATOM 3134 N N . GLN B 1 108 ? 20.109 10.836 16.344 1 96.81 108 GLN B N 1
ATOM 3135 C CA . GLN B 1 108 ? 19.438 9.555 16.562 1 96.81 108 GLN B CA 1
ATOM 3136 C C . GLN B 1 108 ? 18.016 9.758 17.094 1 96.81 108 GLN B C 1
ATOM 3138 O O . GLN B 1 108 ? 17.094 9.039 16.703 1 96.81 108 GLN B O 1
ATOM 3143 N N . GLU B 1 109 ? 17.875 10.672 17.906 1 97.62 109 GLU B N 1
ATOM 3144 C CA . GLU B 1 109 ? 16.547 10.953 18.469 1 97.62 109 GLU B CA 1
ATOM 3145 C C . GLU B 1 109 ? 15.617 11.531 17.406 1 97.62 109 GLU B C 1
ATOM 3147 O O . GLU B 1 109 ? 14.438 11.18 17.359 1 97.62 109 GLU B O 1
ATOM 3152 N N . VAL B 1 110 ? 16.156 12.438 16.609 1 98.5 110 VAL B N 1
ATOM 3153 C CA . VAL B 1 110 ? 15.367 13 15.523 1 98.5 110 VAL B CA 1
ATOM 3154 C C . VAL B 1 110 ? 14.891 11.883 14.594 1 98.5 110 VAL B C 1
ATOM 3156 O O . VAL B 1 110 ? 13.711 11.82 14.242 1 98.5 110 VAL B O 1
ATOM 3159 N N . LEU B 1 111 ? 15.828 11.023 14.234 1 98.31 111 LEU B N 1
ATOM 3160 C CA . LEU B 1 111 ? 15.492 9.883 13.391 1 98.31 111 LEU B CA 1
ATOM 3161 C C . LEU B 1 111 ? 14.391 9.039 14.031 1 98.31 111 LEU B C 1
ATOM 3163 O O . LEU B 1 111 ? 13.43 8.656 13.359 1 98.31 111 LEU B O 1
ATOM 3167 N N . ALA B 1 112 ? 14.484 8.766 15.281 1 97.62 112 ALA B N 1
ATOM 3168 C CA . ALA B 1 112 ? 13.508 7.934 15.992 1 97.62 112 ALA B CA 1
ATOM 3169 C C . ALA B 1 112 ? 12.133 8.602 16.016 1 97.62 112 ALA B C 1
ATOM 3171 O O . ALA B 1 112 ? 11.117 7.949 15.766 1 97.62 112 ALA B O 1
ATOM 3172 N N . GLU B 1 113 ? 12.102 9.906 16.328 1 98.69 113 GLU B N 1
ATOM 3173 C CA . GLU B 1 113 ? 10.852 10.656 16.375 1 98.69 113 GLU B CA 1
ATOM 3174 C C . GLU B 1 113 ? 10.102 10.562 15.039 1 98.69 113 GLU B C 1
ATOM 3176 O O . GLU B 1 113 ? 8.875 10.445 15.023 1 98.69 113 GLU B O 1
ATOM 3181 N N . LEU B 1 114 ? 10.852 10.609 13.992 1 98.81 114 LEU B N 1
ATOM 3182 C CA . LEU B 1 114 ? 10.242 10.625 12.664 1 98.81 114 LEU B CA 1
ATOM 3183 C C . LEU B 1 114 ? 9.938 9.211 12.195 1 98.81 114 LEU B C 1
ATOM 3185 O O . LEU B 1 114 ? 8.828 8.922 11.734 1 98.81 114 LEU B O 1
ATOM 3189 N N . TYR B 1 115 ? 10.891 8.32 12.398 1 97.5 115 TYR B N 1
ATOM 3190 C CA . TYR B 1 115 ? 10.812 6.957 11.883 1 97.5 115 TYR B CA 1
ATOM 3191 C C . TYR B 1 115 ? 9.68 6.188 12.555 1 97.5 115 TYR B C 1
ATOM 3193 O O . TYR B 1 115 ? 8.836 5.594 11.875 1 97.5 115 TYR B O 1
ATOM 3201 N N . TYR B 1 116 ? 9.602 6.18 13.82 1 96.94 116 TYR B N 1
ATOM 3202 C CA . TYR B 1 116 ? 8.609 5.387 14.547 1 96.94 116 TYR B CA 1
ATOM 3203 C C . TYR B 1 116 ? 7.215 5.965 14.359 1 96.94 116 TYR B C 1
ATOM 3205 O O . TYR B 1 116 ? 6.227 5.227 14.367 1 96.94 116 TYR B O 1
ATOM 3213 N N . THR B 1 117 ? 7.152 7.215 14.125 1 98.62 117 THR B N 1
ATOM 3214 C CA . THR B 1 117 ? 5.859 7.812 13.805 1 98.62 117 THR B CA 1
ATOM 3215 C C . THR B 1 117 ? 5.348 7.297 12.461 1 98.62 117 THR B C 1
ATOM 3217 O O . THR B 1 117 ? 4.199 6.855 12.359 1 98.62 117 THR B O 1
ATOM 3220 N N . GLN B 1 118 ? 6.203 7.32 11.469 1 97.62 118 GLN B N 1
ATOM 3221 C CA . GLN B 1 118 ? 5.828 6.785 10.164 1 97.62 118 GLN B CA 1
ATOM 3222 C C . GLN B 1 118 ? 5.387 5.328 10.273 1 97.62 118 GLN B C 1
ATOM 3224 O O . GLN B 1 118 ? 4.379 4.934 9.68 1 97.62 118 GLN B O 1
ATOM 3229 N N . LYS B 1 119 ? 6.07 4.574 11.062 1 94.44 119 LYS B N 1
ATOM 3230 C CA . LYS B 1 119 ? 5.777 3.15 11.211 1 94.44 119 LYS B CA 1
ATOM 3231 C C . LYS B 1 119 ? 4.441 2.934 11.906 1 94.44 119 LYS B C 1
ATOM 3233 O O . LYS B 1 119 ? 3.658 2.068 11.508 1 94.44 119 LYS B O 1
ATOM 3238 N N . ALA B 1 120 ? 4.188 3.68 12.93 1 96 120 ALA B N 1
ATOM 3239 C CA . ALA B 1 120 ? 2.93 3.555 13.664 1 96 120 ALA B CA 1
ATOM 3240 C C . ALA B 1 120 ? 1.739 3.9 12.773 1 96 120 ALA B C 1
ATOM 3242 O O . ALA B 1 120 ? 0.742 3.174 12.75 1 96 120 ALA B O 1
ATOM 3243 N N . ILE B 1 121 ? 1.872 4.984 12.016 1 97.5 121 ILE B N 1
ATOM 3244 C CA . ILE B 1 121 ? 0.791 5.395 11.125 1 97.5 121 ILE B CA 1
ATOM 3245 C C . ILE B 1 121 ? 0.56 4.32 10.062 1 97.5 121 ILE B C 1
ATOM 3247 O O . ILE B 1 121 ? -0.583 3.945 9.789 1 97.5 121 ILE B O 1
ATOM 3251 N N . LYS B 1 122 ? 1.647 3.832 9.531 1 93.69 122 LYS B N 1
ATOM 3252 C CA . LYS B 1 122 ? 1.54 2.762 8.539 1 93.69 122 LYS B CA 1
ATOM 3253 C C . LYS B 1 122 ? 0.852 1.535 9.133 1 93.69 122 LYS B C 1
ATOM 3255 O O . LYS B 1 122 ? -0.049 0.964 8.516 1 93.69 122 LYS B O 1
ATOM 3260 N N . TYR B 1 123 ? 1.247 1.177 10.273 1 88.56 123 TYR B N 1
ATOM 3261 C CA . TYR B 1 123 ? 0.727 -0.026 10.906 1 88.56 123 TYR B CA 1
ATOM 3262 C C . TYR B 1 123 ? -0.774 0.088 11.148 1 88.56 123 TYR B C 1
ATOM 3264 O O . TYR B 1 123 ? -1.52 -0.868 10.922 1 88.56 123 TYR B O 1
ATOM 3272 N N . VAL B 1 124 ? -1.193 1.183 11.531 1 91.06 124 VAL B N 1
ATOM 3273 C CA . VAL B 1 124 ? -2.578 1.353 11.961 1 91.06 124 VAL B CA 1
ATOM 3274 C C . VAL B 1 124 ? -3.455 1.676 10.75 1 91.06 124 VAL B C 1
ATOM 3276 O O . VAL B 1 124 ? -4.586 1.196 10.656 1 91.06 124 VAL B O 1
ATOM 3279 N N . THR B 1 125 ? -2.912 2.449 9.812 1 93.25 125 THR B N 1
ATOM 3280 C CA . THR B 1 125 ? -3.789 3.006 8.789 1 93.25 125 THR B CA 1
ATOM 3281 C C . THR B 1 125 ? -3.486 2.391 7.426 1 93.25 125 THR B C 1
ATOM 3283 O O . THR B 1 125 ? -4.273 2.533 6.488 1 93.25 125 THR B O 1
ATOM 3286 N N . GLY B 1 126 ? -2.359 1.819 7.277 1 88.19 126 GLY B N 1
ATOM 3287 C CA . GLY B 1 126 ? -1.988 1.198 6.02 1 88.19 126 GLY B CA 1
ATOM 3288 C C . GLY B 1 126 ? -1.218 2.127 5.098 1 88.19 126 GLY B C 1
ATOM 3289 O O . GLY B 1 126 ? -0.718 1.704 4.055 1 88.19 126 GLY B O 1
ATOM 3290 N N . VAL B 1 127 ? -1.023 3.402 5.492 1 92.81 127 VAL B N 1
ATOM 3291 C CA . VAL B 1 127 ? -0.321 4.336 4.617 1 92.81 127 VAL B CA 1
ATOM 3292 C C . VAL B 1 127 ? 0.899 4.902 5.336 1 92.81 127 VAL B C 1
ATOM 3294 O O . VAL B 1 127 ? 0.907 5.012 6.562 1 92.81 127 VAL B O 1
ATOM 3297 N N . THR B 1 128 ? 1.916 5.211 4.574 1 95.31 128 THR B N 1
ATOM 3298 C CA . THR B 1 128 ? 3.143 5.836 5.055 1 95.31 128 THR B CA 1
ATOM 3299 C C . THR B 1 128 ? 3.213 7.297 4.613 1 95.31 128 THR B C 1
ATOM 3301 O O . THR B 1 128 ? 3.436 7.586 3.436 1 95.31 128 THR B O 1
ATOM 3304 N N . PRO B 1 129 ? 3.096 8.195 5.551 1 98.25 129 PRO B N 1
ATOM 3305 C CA . PRO B 1 129 ? 3.074 9.609 5.172 1 98.25 129 PRO B CA 1
ATOM 3306 C C . PRO B 1 129 ? 4.398 10.086 4.582 1 98.25 129 PRO B C 1
ATOM 3308 O O . PRO B 1 129 ? 5.469 9.672 5.043 1 98.25 129 PRO B O 1
ATOM 3311 N N . LYS B 1 130 ? 4.297 10.953 3.604 1 98.56 130 LYS B N 1
ATOM 3312 C CA . LYS B 1 130 ? 5.465 11.609 3.033 1 98.56 130 LYS B CA 1
ATOM 3313 C C . LYS B 1 130 ? 5.637 13.016 3.604 1 98.56 130 LYS B C 1
ATOM 3315 O O . LYS B 1 130 ? 6.586 13.719 3.258 1 98.56 130 LYS B O 1
ATOM 3320 N N . TYR B 1 131 ? 4.734 13.398 4.488 1 98.81 131 TYR B N 1
ATOM 3321 C CA . TYR B 1 131 ? 4.758 14.742 5.047 1 98.81 131 TYR B CA 1
ATOM 3322 C C . TYR B 1 131 ? 4.664 14.703 6.57 1 98.81 131 TYR B C 1
ATOM 3324 O O . TYR B 1 131 ? 4.191 13.719 7.145 1 98.81 131 TYR B O 1
ATOM 3332 N N . TRP B 1 132 ? 5.148 15.75 7.152 1 98.88 132 TRP B N 1
ATOM 3333 C CA . TRP B 1 132 ? 5.199 15.859 8.609 1 98.88 132 TRP B CA 1
ATOM 3334 C C . TRP B 1 132 ? 5.266 17.312 9.039 1 98.88 132 TRP B C 1
ATOM 3336 O O . TRP B 1 132 ? 5.41 18.219 8.211 1 98.88 132 TRP B O 1
ATOM 3346 N N . ARG B 1 133 ? 4.98 17.531 10.344 1 98.88 133 ARG B N 1
ATOM 3347 C CA . ARG B 1 133 ? 5.113 18.875 10.93 1 98.88 133 ARG B CA 1
ATOM 3348 C C . ARG B 1 133 ? 5.855 18.812 12.258 1 98.88 133 ARG B C 1
ATOM 3350 O O . ARG B 1 133 ? 5.496 18.031 13.141 1 98.88 133 ARG B O 1
ATOM 3357 N N . PRO B 1 134 ? 6.934 19.656 12.367 1 98.62 134 PRO B N 1
ATOM 3358 C CA . PRO B 1 134 ? 7.629 19.688 13.656 1 98.62 134 PRO B CA 1
ATOM 3359 C C . PRO B 1 134 ? 6.816 20.391 14.742 1 98.62 134 PRO B C 1
ATOM 3361 O O . PRO B 1 134 ? 6.129 21.375 14.477 1 98.62 134 PRO B O 1
ATOM 3364 N N . ALA B 1 135 ? 6.941 19.812 15.922 1 97.12 135 ALA B N 1
ATOM 3365 C CA . ALA B 1 135 ? 6.312 20.469 17.062 1 97.12 135 ALA B CA 1
ATOM 3366 C C . ALA B 1 135 ? 6.797 21.906 17.203 1 97.12 135 ALA B C 1
ATOM 3368 O O . ALA B 1 135 ? 8 22.172 17.125 1 97.12 135 ALA B O 1
ATOM 3369 N N . GLN B 1 136 ? 5.809 22.828 17.266 1 94.88 136 GLN B N 1
ATOM 3370 C CA . GLN B 1 136 ? 6.051 24.25 17.438 1 94.88 136 GLN B CA 1
ATOM 3371 C C . GLN B 1 136 ? 6.816 24.828 16.25 1 94.88 136 GLN B C 1
ATOM 3373 O O . GLN B 1 136 ? 7.438 25.891 16.375 1 94.88 136 GLN B O 1
ATOM 3378 N N . GLY B 1 137 ? 6.844 24.094 15.164 1 96.94 137 GLY B N 1
ATOM 3379 C CA . GLY B 1 137 ? 7.559 24.547 13.984 1 96.94 137 GLY B CA 1
ATOM 3380 C C . GLY B 1 137 ? 9.062 24.438 14.117 1 96.94 137 GLY B C 1
ATOM 3381 O O . GLY B 1 137 ? 9.805 24.938 13.273 1 96.94 137 GLY B O 1
ATOM 3382 N N . ASP B 1 138 ? 9.609 23.766 15.117 1 96.81 138 ASP B N 1
ATOM 3383 C CA . ASP B 1 138 ? 11.031 23.719 15.43 1 96.81 138 ASP B CA 1
ATOM 3384 C C . ASP B 1 138 ? 11.797 22.828 14.453 1 96.81 138 ASP B C 1
ATOM 3386 O O . ASP B 1 138 ? 11.906 21.625 14.664 1 96.81 138 ASP B O 1
ATOM 3390 N N . ILE B 1 139 ? 12.43 23.469 13.461 1 97.5 139 ILE B N 1
ATOM 3391 C CA . ILE B 1 139 ? 13.102 22.719 12.406 1 97.5 139 ILE B CA 1
ATOM 3392 C C . ILE B 1 139 ? 14.258 23.547 11.844 1 97.5 139 ILE B C 1
ATOM 3394 O O . ILE B 1 139 ? 14.141 24.766 11.688 1 97.5 139 ILE B O 1
ATOM 3398 N N . ASP B 1 140 ? 15.383 22.906 11.641 1 96.31 140 ASP B N 1
ATOM 3399 C CA . ASP B 1 140 ? 16.531 23.469 10.938 1 96.31 140 ASP B CA 1
ATOM 3400 C C . ASP B 1 140 ? 17.031 22.516 9.859 1 96.31 140 ASP B C 1
ATOM 3402 O O . ASP B 1 140 ? 16.438 21.453 9.625 1 96.31 140 ASP B O 1
ATOM 3406 N N . ASP B 1 141 ? 18.031 22.875 9.141 1 96.56 141 ASP B N 1
ATOM 3407 C CA . ASP B 1 141 ? 18.469 22.094 7.988 1 96.56 141 ASP B CA 1
ATOM 3408 C C . ASP B 1 141 ? 18.953 20.719 8.414 1 96.56 141 ASP B C 1
ATOM 3410 O O . ASP B 1 141 ? 18.844 19.75 7.652 1 96.56 141 ASP B O 1
ATOM 3414 N N . ARG B 1 142 ? 19.547 20.625 9.633 1 95.62 142 ARG B N 1
ATOM 3415 C CA . ARG B 1 142 ? 19.922 19.312 10.133 1 95.62 142 ARG B CA 1
ATOM 3416 C C . ARG B 1 142 ? 18.703 18.391 10.25 1 95.62 142 ARG B C 1
ATOM 3418 O O . ARG B 1 142 ? 18.734 17.25 9.781 1 95.62 142 ARG B O 1
ATOM 3425 N N . VAL B 1 143 ? 17.672 18.906 10.836 1 98 143 VAL B N 1
ATOM 3426 C CA . VAL B 1 143 ? 16.438 18.156 11.016 1 98 143 VAL B CA 1
ATOM 3427 C C . VAL B 1 143 ? 15.797 17.875 9.648 1 98 143 VAL B C 1
ATOM 3429 O O . VAL B 1 143 ? 15.367 16.75 9.383 1 98 143 VAL B O 1
ATOM 3432 N N . ARG B 1 144 ? 15.812 18.859 8.766 1 97.88 144 ARG B N 1
ATOM 3433 C CA . ARG B 1 144 ? 15.273 18.688 7.422 1 97.88 144 ARG B CA 1
ATOM 3434 C C . ARG B 1 144 ? 16 17.578 6.676 1 97.88 144 ARG B C 1
ATOM 3436 O O . ARG B 1 144 ? 15.391 16.812 5.941 1 97.88 144 ARG B O 1
ATOM 3443 N N . TRP B 1 145 ? 17.281 17.562 6.828 1 97.19 145 TRP B N 1
ATOM 3444 C CA . TRP B 1 145 ? 18.078 16.562 6.113 1 97.19 145 TRP B CA 1
ATOM 3445 C C . TRP B 1 145 ? 17.688 15.156 6.531 1 97.19 145 TRP B C 1
ATOM 3447 O O . TRP B 1 145 ? 17.469 14.289 5.68 1 97.19 145 TRP B O 1
ATOM 3457 N N . ILE B 1 146 ? 17.562 14.969 7.797 1 97.75 146 ILE B N 1
ATOM 3458 C CA . ILE B 1 146 ? 17.172 13.656 8.305 1 97.75 146 ILE B CA 1
ATOM 3459 C C . ILE B 1 146 ? 15.781 13.305 7.793 1 97.75 146 ILE B C 1
ATOM 3461 O O . ILE B 1 146 ? 15.539 12.18 7.348 1 97.75 146 ILE B O 1
ATOM 3465 N N . ALA B 1 147 ? 14.867 14.242 7.844 1 98.62 147 ALA B N 1
ATOM 3466 C CA . ALA B 1 147 ? 13.516 14.031 7.332 1 98.62 147 ALA B CA 1
ATOM 3467 C C . ALA B 1 147 ? 13.539 13.672 5.848 1 98.62 147 ALA B C 1
ATOM 3469 O O . ALA B 1 147 ? 12.836 12.766 5.406 1 98.62 147 ALA B O 1
ATOM 3470 N N . THR B 1 148 ? 14.375 14.367 5.094 1 98.06 148 THR B N 1
ATOM 3471 C CA . THR B 1 148 ? 14.5 14.141 3.66 1 98.06 148 THR B CA 1
ATOM 3472 C C . THR B 1 148 ? 14.945 12.703 3.381 1 98.06 148 THR B C 1
ATOM 3474 O O . THR B 1 148 ? 14.422 12.055 2.473 1 98.06 148 THR B O 1
ATOM 3477 N N . GLN B 1 149 ? 15.844 12.18 4.195 1 95.94 149 GLN B N 1
ATOM 3478 C CA . GLN B 1 149 ? 16.328 10.812 4.023 1 95.94 149 GLN B CA 1
ATOM 3479 C C . GLN B 1 149 ? 15.219 9.797 4.281 1 95.94 149 GLN B C 1
ATOM 3481 O O . GLN B 1 149 ? 15.281 8.672 3.797 1 95.94 149 GLN B O 1
ATOM 3486 N N . LEU B 1 150 ? 14.289 10.203 5.02 1 96.81 150 LEU B N 1
ATOM 3487 C CA . LEU B 1 150 ? 13.141 9.352 5.309 1 96.81 150 LEU B CA 1
ATOM 3488 C C . LEU B 1 150 ? 12 9.633 4.336 1 96.81 150 LEU B C 1
ATOM 3490 O O . LEU B 1 150 ? 10.867 9.195 4.559 1 96.81 150 LEU B O 1
ATOM 3494 N N . ASN B 1 151 ? 12.25 10.43 3.314 1 97.06 151 ASN B N 1
ATOM 3495 C CA . ASN B 1 151 ? 11.273 10.805 2.293 1 97.06 151 ASN B CA 1
ATOM 3496 C C . ASN B 1 151 ? 10.172 11.68 2.869 1 97.06 151 ASN B C 1
ATOM 3498 O O . ASN B 1 151 ? 9.008 11.555 2.484 1 97.06 151 ASN B O 1
ATOM 3502 N N . LEU B 1 152 ? 10.57 12.492 3.826 1 98.56 152 LEU B N 1
ATOM 3503 C CA . LEU B 1 152 ? 9.609 13.375 4.477 1 98.56 152 LEU B CA 1
ATOM 3504 C C . LEU B 1 152 ? 9.859 14.828 4.086 1 98.56 152 LEU B C 1
ATOM 3506 O O . LEU B 1 152 ? 11.008 15.266 3.994 1 98.56 152 LEU B O 1
ATOM 3510 N N . THR B 1 153 ? 8.758 15.508 3.885 1 98.69 153 THR B N 1
ATOM 3511 C CA . THR B 1 153 ? 8.742 16.953 3.672 1 98.69 153 THR B CA 1
ATOM 3512 C C . THR B 1 153 ? 7.914 17.641 4.746 1 98.69 153 THR B C 1
ATOM 3514 O O . THR B 1 153 ? 6.812 17.203 5.07 1 98.69 153 THR B O 1
ATOM 3517 N N . ALA B 1 154 ? 8.43 18.766 5.266 1 98.69 154 ALA B N 1
ATOM 3518 C CA . ALA B 1 154 ? 7.719 19.469 6.328 1 98.69 154 ALA B CA 1
ATOM 3519 C C . ALA B 1 154 ? 6.641 20.391 5.75 1 98.69 154 ALA B C 1
ATOM 3521 O O . ALA B 1 154 ? 6.855 21.047 4.73 1 98.69 154 ALA B O 1
ATOM 3522 N N . ILE B 1 155 ? 5.477 20.312 6.441 1 98.75 155 ILE B N 1
ATOM 3523 C CA . ILE B 1 155 ? 4.406 21.281 6.203 1 98.75 155 ILE B CA 1
ATOM 3524 C C . ILE B 1 155 ? 4.266 22.203 7.414 1 98.75 155 ILE B C 1
ATOM 3526 O O . ILE B 1 155 ? 3.906 21.766 8.508 1 98.75 155 ILE B O 1
ATOM 3530 N N . LEU B 1 156 ? 4.57 23.453 7.176 1 98.38 156 LEU B N 1
ATOM 3531 C CA . LEU B 1 156 ? 4.406 24.469 8.203 1 98.38 156 LEU B CA 1
ATOM 3532 C C . LEU B 1 156 ? 3.1 25.234 8.008 1 98.38 156 LEU B C 1
ATOM 3534 O O . LEU B 1 156 ? 2.047 24.625 7.801 1 98.38 156 LEU B O 1
ATOM 3538 N N . TRP B 1 157 ? 3.162 26.562 8.328 1 98.31 157 TRP B N 1
ATOM 3539 C CA . TRP B 1 157 ? 1.969 27.391 8.219 1 98.31 157 TRP B CA 1
ATOM 3540 C C . TRP B 1 157 ? 2.344 28.859 8 1 98.31 157 TRP B C 1
ATOM 3542 O O . TRP B 1 157 ? 3.5 29.25 8.195 1 98.31 157 TRP B O 1
ATOM 3552 N N . ASN B 1 158 ? 1.366 29.609 7.488 1 97.38 158 ASN B N 1
ATOM 3553 C CA . ASN B 1 158 ? 1.568 31.062 7.449 1 97.38 158 ASN B CA 1
ATOM 3554 C C . ASN B 1 158 ? 0.555 31.797 8.328 1 97.38 158 ASN B C 1
ATOM 3556 O O . ASN B 1 158 ? 0.667 33 8.531 1 97.38 158 ASN B O 1
ATOM 3560 N N . LEU B 1 159 ? -0.414 31.125 8.922 1 98.25 159 LEU B N 1
ATOM 3561 C CA . LEU B 1 159 ? -1.318 31.672 9.922 1 98.25 159 LEU B CA 1
ATOM 3562 C C . LEU B 1 159 ? -1.419 30.75 11.133 1 98.25 159 LEU B C 1
ATOM 3564 O O . LEU B 1 159 ? -1.624 29.547 10.984 1 98.25 159 LEU B O 1
ATOM 3568 N N . ASP B 1 160 ? -1.253 31.344 12.32 1 98.19 160 ASP B N 1
ATOM 3569 C CA . ASP B 1 160 ? -1.302 30.609 13.578 1 98.19 160 ASP B CA 1
ATOM 3570 C C . ASP B 1 160 ? -2.436 31.125 14.469 1 98.19 160 ASP B C 1
ATOM 3572 O O . ASP B 1 160 ? -2.404 32.25 14.93 1 98.19 160 ASP B O 1
ATOM 3576 N N . THR B 1 161 ? -3.359 30.219 14.828 1 98.5 161 THR B N 1
ATOM 3577 C CA . THR B 1 161 ? -4.508 30.625 15.633 1 98.5 161 THR B CA 1
ATOM 3578 C C . THR B 1 161 ? -4.129 30.75 17.109 1 98.5 161 THR B C 1
ATOM 3580 O O . THR B 1 161 ? -4.84 31.391 17.875 1 98.5 161 THR B O 1
ATOM 3583 N N . ASP B 1 162 ? -3.051 30.094 17.484 1 97.88 162 ASP B N 1
ATOM 3584 C CA . ASP B 1 162 ? -2.613 29.969 18.875 1 97.88 162 ASP B CA 1
ATOM 3585 C C . ASP B 1 162 ? -3.686 29.297 19.734 1 97.88 162 ASP B C 1
ATOM 3587 O O . ASP 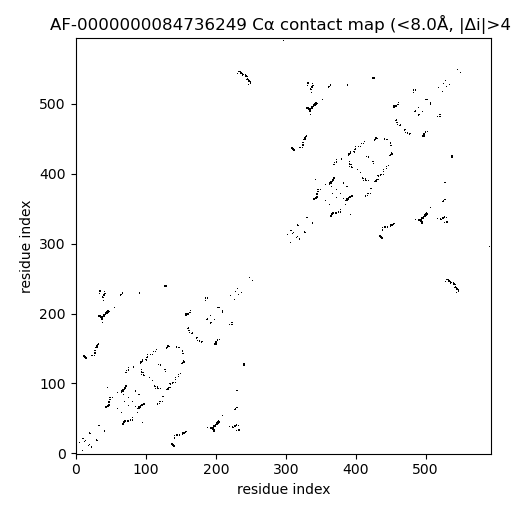B 1 162 ? -3.803 29.594 20.922 1 97.88 162 ASP B O 1
ATOM 3591 N N . ASP B 1 163 ? -4.449 28.453 19.109 1 98 163 ASP B N 1
ATOM 3592 C CA . ASP B 1 163 ? -5.594 27.891 19.828 1 98 163 ASP B CA 1
ATOM 3593 C C . ASP B 1 163 ? -5.137 27 20.984 1 98 163 ASP B C 1
ATOM 3595 O O . ASP B 1 163 ? -5.805 26.938 22.016 1 98 163 ASP B O 1
ATOM 3599 N N . TRP B 1 164 ? -4.035 26.406 20.891 1 96.75 164 TRP B N 1
ATOM 3600 C CA . TRP B 1 164 ? -3.51 25.516 21.938 1 96.75 164 TRP B CA 1
ATOM 3601 C C . TRP B 1 164 ? -3.197 26.297 23.203 1 96.75 164 TRP B C 1
ATOM 3603 O O . TRP B 1 164 ? -3.186 25.734 24.297 1 96.75 164 TRP B O 1
ATOM 3613 N N . ALA B 1 165 ? -2.998 27.547 23.109 1 96.5 165 ALA B N 1
ATOM 3614 C CA . ALA B 1 165 ? -2.469 28.359 24.203 1 96.5 165 ALA B CA 1
ATOM 3615 C C . ALA B 1 165 ? -3.598 28.953 25.031 1 96.5 165 ALA B C 1
ATOM 3617 O O . ALA B 1 165 ? -3.361 29.469 26.125 1 96.5 165 ALA B O 1
ATOM 3618 N N . ALA B 1 166 ? -4.801 28.859 24.516 1 96.25 166 ALA B N 1
ATOM 3619 C CA . ALA B 1 166 ? -5.926 29.469 25.219 1 96.25 166 ALA B CA 1
ATOM 3620 C C . ALA B 1 166 ? -6.074 28.891 26.625 1 96.25 166 ALA B C 1
ATOM 3622 O O . ALA B 1 166 ? -6.203 27.672 26.781 1 96.25 166 ALA B O 1
ATOM 3623 N N . GLY B 1 167 ? -5.949 29.734 27.578 1 92.44 167 GLY B N 1
ATOM 3624 C CA . GLY B 1 167 ? -6.141 29.312 28.969 1 92.44 167 GLY B CA 1
ATOM 3625 C C . GLY B 1 167 ? -4.91 28.656 29.562 1 92.44 167 GLY B C 1
ATOM 3626 O O . GLY B 1 167 ? -4.891 28.328 30.75 1 92.44 167 GLY B O 1
ATOM 3627 N N . THR B 1 168 ? -3.838 28.406 28.781 1 92.19 168 THR B N 1
ATOM 3628 C CA . THR B 1 168 ? -2.654 27.719 29.297 1 92.19 168 THR B CA 1
ATOM 3629 C C . THR B 1 168 ? -1.44 28.641 29.25 1 92.19 168 THR B C 1
ATOM 3631 O O . THR B 1 168 ? -0.535 28.531 30.078 1 92.19 168 THR B O 1
ATOM 3634 N N . THR B 1 169 ? -1.364 29.5 28.297 1 92.56 169 THR B N 1
ATOM 3635 C CA . THR B 1 169 ? -0.315 30.516 28.188 1 92.56 169 THR B CA 1
ATOM 3636 C C . THR B 1 169 ? -0.801 31.859 28.703 1 92.56 169 THR B C 1
ATOM 3638 O O . THR B 1 169 ? -1.855 32.344 28.297 1 92.56 169 THR B O 1
ATOM 3641 N N . PRO B 1 170 ? -0.065 32.438 29.594 1 94.25 170 PRO B N 1
ATOM 3642 C CA . PRO B 1 170 ? -0.495 33.719 30.125 1 94.25 170 PRO B CA 1
ATOM 3643 C C . PRO B 1 170 ? -0.757 34.75 29.031 1 94.25 170 PRO B C 1
ATOM 3645 O O . PRO B 1 170 ? 0.064 34.938 28.125 1 94.25 170 PRO B O 1
ATOM 3648 N N . GLY B 1 171 ? -1.915 35.312 29.094 1 93.81 171 GLY B N 1
ATOM 3649 C CA . GLY B 1 171 ? -2.236 36.375 28.172 1 93.81 171 GLY B CA 1
ATOM 3650 C C . GLY B 1 171 ? -3.01 35.906 26.953 1 93.81 171 GLY B C 1
ATOM 3651 O O . GLY B 1 171 ? -3.576 36.719 26.219 1 93.81 171 GLY B O 1
ATOM 3652 N N . ILE B 1 172 ? -3.01 34.719 26.688 1 96.25 172 ILE B N 1
ATOM 3653 C CA . ILE B 1 172 ? -3.771 34.156 25.562 1 96.25 172 ILE B CA 1
ATOM 3654 C C . ILE B 1 172 ? -5.07 33.531 26.078 1 96.25 172 ILE B C 1
ATOM 3656 O O . ILE B 1 172 ? -5.047 32.531 26.781 1 96.25 172 ILE B O 1
ATOM 3660 N N . THR B 1 173 ? -6.184 34.156 25.812 1 96.88 173 THR B N 1
ATOM 3661 C CA . THR B 1 173 ? -7.504 33.719 26.234 1 96.88 173 THR B CA 1
ATOM 3662 C C . THR B 1 173 ? -8.297 33.156 25.062 1 96.88 173 THR B C 1
ATOM 3664 O O . THR B 1 173 ? -7.84 33.188 23.922 1 96.88 173 THR B O 1
ATOM 3667 N N . ALA B 1 174 ? -9.469 32.594 25.391 1 97.44 174 ALA B N 1
ATOM 3668 C CA . ALA B 1 174 ? -10.375 32.188 24.328 1 97.44 174 ALA B CA 1
ATOM 3669 C C . ALA B 1 174 ? -10.719 33.344 23.391 1 97.44 174 ALA B C 1
ATOM 3671 O O . ALA B 1 174 ? -10.844 33.156 22.188 1 97.44 174 ALA B O 1
ATOM 3672 N N . GLU B 1 175 ? -10.859 34.5 23.984 1 97.44 175 GLU B N 1
ATOM 3673 C CA . GLU B 1 175 ? -11.18 35.688 23.203 1 97.44 175 GLU B CA 1
ATOM 3674 C C . GLU B 1 175 ? -10.031 36.031 22.25 1 97.44 175 GLU B C 1
ATOM 3676 O O . GLU B 1 175 ? -10.266 36.438 21.109 1 97.44 175 GLU B O 1
ATOM 3681 N N . THR B 1 176 ? -8.805 35.938 22.766 1 98 176 THR B N 1
ATOM 3682 C CA . THR B 1 176 ? -7.633 36.188 21.953 1 98 176 THR B CA 1
ATOM 3683 C C . THR B 1 176 ? -7.625 35.281 20.719 1 98 176 THR B C 1
ATOM 3685 O O . THR B 1 176 ? -7.387 35.719 19.609 1 98 176 THR B O 1
ATOM 3688 N N . VAL B 1 177 ? -7.914 34.031 20.906 1 98.56 177 VAL B N 1
ATOM 3689 C CA . VAL B 1 177 ? -7.914 33.031 19.844 1 98.56 177 VAL B CA 1
ATOM 3690 C C . VAL B 1 177 ? -9.055 33.312 18.859 1 98.56 177 VAL B C 1
ATOM 3692 O O . VAL B 1 177 ? -8.859 33.281 17.641 1 98.56 177 VAL B O 1
ATOM 3695 N N . SER B 1 178 ? -10.219 33.625 19.391 1 98.5 178 SER B N 1
ATOM 3696 C CA . SER B 1 178 ? -11.352 33.969 18.531 1 98.5 178 SER B CA 1
ATOM 3697 C C . SER B 1 178 ? -11.031 35.188 17.656 1 98.5 178 SER B C 1
ATOM 3699 O O . SER B 1 178 ? -11.406 35.219 16.484 1 98.5 178 SER B O 1
ATOM 3701 N N . GLN B 1 179 ? -10.367 36.125 18.234 1 98.38 179 GLN B N 1
ATOM 3702 C CA . GLN B 1 179 ? -9.977 37.312 17.469 1 98.38 179 GLN B CA 1
ATOM 3703 C C . GLN B 1 179 ? -9.016 36.938 16.344 1 98.38 179 GLN B C 1
ATOM 3705 O O . GLN B 1 179 ? -9.086 37.5 15.242 1 98.38 179 GLN B O 1
ATOM 3710 N N . ASN B 1 180 ? -8.062 36.062 16.625 1 98.5 180 ASN B N 1
ATOM 3711 C CA . ASN B 1 180 ? -7.18 35.562 15.562 1 98.5 180 ASN B CA 1
ATOM 3712 C C . ASN B 1 180 ? -7.969 34.969 14.414 1 98.5 180 ASN B C 1
ATOM 3714 O O . ASN B 1 180 ? -7.715 35.25 13.242 1 98.5 180 ASN B O 1
ATOM 3718 N N . TYR B 1 181 ? -8.953 34.094 14.719 1 98.69 181 TYR B N 1
ATOM 3719 C CA . TYR B 1 181 ? -9.828 33.5 13.703 1 98.69 181 TYR B CA 1
ATOM 3720 C C . TYR B 1 181 ? -10.5 34.594 12.883 1 98.69 181 TYR B C 1
ATOM 3722 O O . TYR B 1 181 ? -10.508 34.562 11.656 1 98.69 181 TYR B O 1
ATOM 3730 N N . GLU B 1 182 ? -11.07 35.562 13.57 1 98.62 182 GLU B N 1
ATOM 3731 C CA . GLU B 1 182 ? -11.797 36.656 12.898 1 98.62 182 GLU B CA 1
ATOM 3732 C C . GLU B 1 182 ? -10.867 37.438 11.977 1 98.62 182 GLU B C 1
ATOM 3734 O O . GLU B 1 182 ? -11.266 37.812 10.875 1 98.62 182 GLU B O 1
ATOM 3739 N N . ASP B 1 183 ? -9.695 37.719 12.445 1 98.69 183 ASP B N 1
ATOM 3740 C CA . ASP B 1 183 ? -8.719 38.406 11.633 1 98.69 183 ASP B CA 1
ATOM 3741 C C . ASP B 1 183 ? -8.398 37.625 10.352 1 98.69 183 ASP B C 1
ATOM 3743 O O . ASP B 1 183 ? -8.32 38.219 9.273 1 98.69 183 ASP B O 1
ATOM 3747 N N . TYR B 1 184 ? -8.211 36.375 10.484 1 98.62 184 TYR B N 1
ATOM 3748 C CA . TYR B 1 184 ? -7.875 35.562 9.328 1 98.62 184 TYR B CA 1
ATOM 3749 C C . TYR B 1 184 ? -9.062 35.406 8.391 1 98.62 184 TYR B C 1
ATOM 3751 O O . TYR B 1 184 ? -8.898 35.344 7.168 1 98.62 184 TYR B O 1
ATOM 3759 N N . ILE B 1 185 ? -10.312 35.344 8.922 1 98.62 185 ILE B N 1
ATOM 3760 C CA . ILE B 1 185 ? -11.523 35.344 8.109 1 98.62 185 ILE B CA 1
ATOM 3761 C C . ILE B 1 185 ? -11.594 36.656 7.312 1 98.62 185 ILE B C 1
ATOM 3763 O O . ILE B 1 185 ? -11.859 36.656 6.109 1 98.62 185 ILE B O 1
ATOM 3767 N N . LYS B 1 186 ? -11.273 37.75 7.969 1 98.5 186 LYS B N 1
ATOM 3768 C CA . LYS B 1 186 ? -11.258 39.062 7.309 1 98.5 186 LYS B CA 1
ATOM 3769 C C . LYS B 1 186 ? -10.242 39.094 6.176 1 98.5 186 LYS B C 1
ATOM 3771 O O . LYS B 1 186 ? -10.484 39.719 5.133 1 98.5 186 LYS B O 1
ATOM 3776 N N . MET B 1 187 ? -9.125 38.469 6.328 1 98.12 187 MET B N 1
ATOM 3777 C CA . MET B 1 187 ? -8.094 38.375 5.297 1 98.12 187 MET B CA 1
ATOM 3778 C C . MET B 1 187 ? -8.625 37.688 4.039 1 98.12 187 MET B C 1
ATOM 3780 O O . MET B 1 187 ? -8.219 38.031 2.926 1 98.12 187 MET B O 1
ATOM 3784 N N . GLY B 1 188 ? -9.508 36.781 4.215 1 97 188 GLY B N 1
ATOM 3785 C CA . GLY B 1 188 ? -10.133 36.125 3.08 1 97 188 GLY B CA 1
ATOM 3786 C C . GLY B 1 188 ? -11.07 37.031 2.303 1 97 188 GLY B C 1
ATOM 3787 O O . GLY B 1 188 ? -11.25 36.844 1.097 1 97 188 GLY B O 1
ATOM 3788 N N . SER B 1 189 ? -11.648 38 2.963 1 96.31 189 SER B N 1
ATOM 3789 C CA . SER B 1 189 ? -12.672 38.844 2.367 1 96.31 189 SER B CA 1
ATOM 3790 C C . SER B 1 189 ? -12.062 40.156 1.817 1 96.31 189 SER B C 1
ATOM 3792 O O . SER B 1 189 ? -12.664 40.812 0.964 1 96.31 189 SER B O 1
ATOM 3794 N N . ASN B 1 190 ? -10.844 40.375 2.248 1 97.31 190 ASN B N 1
ATOM 3795 C CA . ASN B 1 190 ? -10.32 41.688 1.884 1 97.31 190 ASN B CA 1
ATOM 3796 C C . ASN B 1 190 ? -9.289 41.594 0.764 1 97.31 190 ASN B C 1
ATOM 3798 O O . ASN B 1 190 ? -8.562 42.531 0.487 1 97.31 190 ASN B O 1
ATOM 3802 N N . GLY B 1 191 ? -9.102 40.469 0.189 1 95.62 191 GLY B N 1
ATOM 3803 C CA . GLY B 1 191 ? -8.242 40.312 -0.977 1 95.62 191 GLY B CA 1
ATOM 3804 C C . GLY B 1 191 ? -6.848 39.844 -0.631 1 95.62 191 GLY B C 1
ATOM 3805 O O . GLY B 1 191 ? -6.035 39.594 -1.521 1 95.62 191 GLY B O 1
ATOM 3806 N N . THR B 1 192 ? -6.492 39.688 0.685 1 97.12 192 THR B N 1
ATOM 3807 C CA . THR B 1 192 ? -5.176 39.25 1.134 1 97.12 192 THR B CA 1
ATOM 3808 C C . THR B 1 192 ? -4.793 37.938 0.471 1 97.12 192 THR B C 1
ATOM 3810 O O . THR B 1 192 ? -3.629 37.719 0.125 1 97.12 192 THR B O 1
ATOM 3813 N N . PHE B 1 193 ? -5.766 37.094 0.222 1 97.19 193 PHE B N 1
ATOM 3814 C CA . PHE B 1 193 ? -5.492 35.781 -0.309 1 97.19 193 PHE B CA 1
ATOM 3815 C C . PHE B 1 193 ? -6.141 35.594 -1.678 1 97.19 193 PHE B C 1
ATOM 3817 O O . PHE B 1 193 ? -6.527 34.469 -2.045 1 97.19 193 PHE B O 1
ATOM 3824 N N . ALA B 1 194 ? -6.184 36.688 -2.424 1 94.56 194 ALA B N 1
ATOM 3825 C CA . ALA B 1 194 ? -6.777 36.656 -3.758 1 94.56 194 ALA B CA 1
ATOM 3826 C C . ALA B 1 194 ? -5.891 35.906 -4.746 1 94.56 194 ALA B C 1
ATOM 3828 O O . ALA B 1 194 ? -6.379 35.375 -5.734 1 94.56 194 ALA B O 1
ATOM 3829 N N . ASN B 1 195 ? -4.59 35.875 -4.492 1 94.5 195 ASN B N 1
ATOM 3830 C CA . ASN B 1 195 ? -3.662 35.281 -5.445 1 94.5 195 ASN B CA 1
ATOM 3831 C C . ASN B 1 195 ? -2.922 34.094 -4.836 1 94.5 195 ASN B C 1
ATOM 3833 O O . ASN B 1 195 ? -1.995 33.562 -5.445 1 94.5 195 ASN B O 1
ATOM 3837 N N . SER B 1 196 ? -3.205 33.781 -3.684 1 94.69 196 SER B N 1
ATOM 3838 C CA . SER B 1 196 ? -2.672 32.625 -2.967 1 94.69 196 SER B CA 1
ATOM 3839 C C . SER B 1 196 ? -3.609 32.188 -1.846 1 94.69 196 SER B C 1
ATOM 3841 O O . SER B 1 196 ? -4.668 32.781 -1.646 1 94.69 196 SER B O 1
ATOM 3843 N N . GLY B 1 197 ? -3.32 31.094 -1.244 1 96.31 197 GLY B N 1
ATOM 3844 C CA . GLY B 1 197 ? -4.039 30.641 -0.065 1 96.31 197 GLY B CA 1
ATOM 3845 C C . GLY B 1 197 ? -3.166 30.578 1.176 1 96.31 197 GLY B C 1
ATOM 3846 O O . GLY B 1 197 ? -2.086 31.172 1.213 1 96.31 197 GLY B O 1
ATOM 3847 N N . ASN B 1 198 ? -3.771 30.047 2.184 1 98.06 198 ASN B N 1
ATOM 3848 C CA . ASN B 1 198 ? -3.061 29.938 3.453 1 98.06 198 ASN B CA 1
ATOM 3849 C C . ASN B 1 198 ? -3.084 28.516 3.984 1 98.06 198 ASN B C 1
ATOM 3851 O O . ASN B 1 198 ? -3.742 27.641 3.408 1 98.06 198 ASN B O 1
ATOM 3855 N N . ILE B 1 199 ? -2.215 28.234 4.863 1 98.69 199 ILE B N 1
ATOM 3856 C CA . ILE B 1 199 ? -2.256 27.094 5.773 1 98.69 199 ILE B CA 1
ATOM 3857 C C . ILE B 1 199 ? -2.418 27.594 7.211 1 98.69 199 ILE B C 1
ATOM 3859 O O . ILE B 1 199 ? -1.559 28.312 7.727 1 98.69 199 ILE B O 1
ATOM 3863 N N . VAL B 1 200 ? -3.525 27.219 7.824 1 98.81 200 VAL B N 1
ATOM 3864 C CA . VAL B 1 200 ? -3.844 27.719 9.164 1 98.81 200 VAL B CA 1
ATOM 3865 C C . VAL B 1 200 ? -3.527 26.641 10.195 1 98.81 200 VAL B C 1
ATOM 3867 O O . VAL B 1 200 ? -4.016 25.516 10.094 1 98.81 200 VAL B O 1
ATOM 3870 N N . LEU B 1 201 ? -2.715 27.016 11.148 1 98.75 201 LEU B N 1
ATOM 3871 C CA . LEU B 1 201 ? -2.373 26.109 12.234 1 98.75 201 LEU B CA 1
ATOM 3872 C C . LEU B 1 201 ? -3.488 26.062 13.273 1 98.75 201 LEU B C 1
ATOM 3874 O O . LEU B 1 201 ? -3.824 27.078 13.883 1 98.75 201 LEU B O 1
ATOM 3878 N N . THR B 1 202 ? -4.121 24.922 13.43 1 98.5 202 THR B N 1
ATOM 3879 C CA . THR B 1 202 ? -5.113 24.594 14.445 1 98.5 202 THR B CA 1
ATOM 3880 C C . THR B 1 202 ? -4.832 23.234 15.062 1 98.5 202 THR B C 1
ATOM 3882 O O . THR B 1 202 ? -3.891 22.547 14.664 1 98.5 202 THR B O 1
ATOM 3885 N N . HIS B 1 203 ? -5.617 22.906 16.203 1 97.94 203 HIS B N 1
ATOM 3886 C CA . HIS B 1 203 ? -5.254 21.688 16.938 1 97.94 203 HIS B CA 1
ATOM 3887 C C . HIS B 1 203 ? -6.484 20.844 17.266 1 97.94 203 HIS B C 1
ATOM 3889 O O . HIS B 1 203 ? -7.57 21.391 17.484 1 97.94 203 HIS B O 1
ATOM 3895 N N . GLU B 1 204 ? -6.172 19.578 17.219 1 96.81 204 GLU B N 1
ATOM 3896 C CA . GLU B 1 204 ? -7.066 18.562 17.781 1 96.81 204 GLU B CA 1
ATOM 3897 C C . GLU B 1 204 ? -6.566 18.062 19.125 1 96.81 204 GLU B C 1
ATOM 3899 O O . GLU B 1 204 ? -6.223 16.875 19.266 1 96.81 204 GLU B O 1
ATOM 3904 N N . ILE B 1 205 ? -6.559 18.891 20.094 1 94.56 205 ILE B N 1
ATOM 3905 C CA . ILE B 1 205 ? -6.047 18.547 21.422 1 94.56 205 ILE B CA 1
ATOM 3906 C C . ILE B 1 205 ? -7.203 18.141 22.328 1 94.56 205 ILE B C 1
ATOM 3908 O O . ILE B 1 205 ? -7.145 17.109 23 1 94.56 205 ILE B O 1
ATOM 3912 N N . ASN B 1 206 ? -8.203 18.953 22.422 1 92.5 206 ASN B N 1
ATOM 3913 C CA . ASN B 1 206 ? -9.367 18.812 23.281 1 92.5 206 ASN B CA 1
ATOM 3914 C C . ASN B 1 206 ? -10.586 19.516 22.719 1 92.5 206 ASN B C 1
ATOM 3916 O O . ASN B 1 206 ? -10.531 20.078 21.609 1 92.5 206 ASN B O 1
ATOM 3920 N N . ASN B 1 207 ? -11.664 19.531 23.438 1 93.12 207 ASN B N 1
ATOM 3921 C CA . ASN B 1 207 ? -12.914 20.094 22.953 1 93.12 207 ASN B CA 1
ATOM 3922 C C . ASN B 1 207 ? -12.781 21.594 22.672 1 93.12 207 ASN B C 1
ATOM 3924 O O . ASN B 1 207 ? -13.398 22.109 21.75 1 93.12 207 ASN B O 1
ATOM 3928 N N . MET B 1 208 ? -11.992 22.234 23.438 1 94.5 208 MET B N 1
ATOM 3929 C CA . MET B 1 208 ? -11.844 23.688 23.266 1 94.5 208 MET B CA 1
ATOM 3930 C C . MET B 1 208 ? -11.18 24.016 21.938 1 94.5 208 MET B C 1
ATOM 3932 O O . MET B 1 208 ? -11.703 24.797 21.141 1 94.5 208 MET B O 1
ATOM 3936 N N . THR B 1 209 ? -10.039 23.406 21.656 1 96.12 209 THR B N 1
ATOM 3937 C CA . THR B 1 209 ? -9.32 23.688 20.422 1 96.12 209 THR B CA 1
ATOM 3938 C C . THR B 1 209 ? -10.172 23.344 19.203 1 96.12 209 THR B C 1
ATOM 3940 O O . THR B 1 209 ? -10.25 24.109 18.25 1 96.12 209 THR B O 1
ATOM 3943 N N . MET B 1 210 ? -10.875 22.219 19.203 1 95.62 210 MET B N 1
ATOM 3944 C CA . MET B 1 210 ? -11.75 21.844 18.094 1 95.62 210 MET B CA 1
ATOM 3945 C C . MET B 1 210 ? -12.953 22.766 18.016 1 95.62 210 MET B C 1
ATOM 3947 O O . MET B 1 210 ? -13.398 23.109 16.922 1 95.62 210 MET B O 1
ATOM 3951 N N . GLY B 1 211 ? -13.43 23.156 19.156 1 96.19 211 GLY B N 1
ATOM 3952 C CA . GLY B 1 211 ? -14.578 24.047 19.219 1 96.19 211 GLY B CA 1
ATOM 3953 C C . GLY B 1 211 ? -14.328 25.391 18.578 1 96.19 211 GLY B C 1
ATOM 3954 O O . GLY B 1 211 ? -15.242 25.984 17.984 1 96.19 211 GLY B O 1
ATOM 3955 N N . PHE B 1 212 ? -13.086 25.938 18.672 1 97.94 212 PHE B N 1
ATOM 3956 C CA . PHE B 1 212 ? -12.766 27.219 18.031 1 97.94 212 PHE B CA 1
ATOM 3957 C C . PHE B 1 212 ? -13.039 27.156 16.531 1 97.94 212 PHE B C 1
ATOM 3959 O O . PHE B 1 212 ? -13.633 28.078 15.969 1 97.94 212 PHE B O 1
ATOM 3966 N N . PHE B 1 213 ? -12.648 26.109 15.875 1 98.19 213 PHE B N 1
ATOM 3967 C CA . PHE B 1 213 ? -12.898 25.969 14.445 1 98.19 213 PHE B CA 1
ATOM 3968 C C . PHE B 1 213 ? -14.391 25.859 14.156 1 98.19 213 PHE B C 1
ATOM 3970 O O . PHE B 1 213 ? -14.906 26.547 13.273 1 98.19 213 PHE B O 1
ATOM 3977 N N . LEU B 1 214 ? -15.086 24.969 14.914 1 97.44 214 LEU B N 1
ATOM 3978 C CA . LEU B 1 214 ? -16.516 24.766 14.688 1 97.44 214 LEU B CA 1
ATOM 3979 C C . LEU B 1 214 ? -17.281 26.078 14.812 1 97.44 214 LEU B C 1
ATOM 3981 O O . LEU B 1 214 ? -18.172 26.359 14.008 1 97.44 214 LEU B O 1
ATOM 3985 N N . ASP B 1 215 ? -16.875 26.859 15.75 1 98.19 215 ASP B N 1
ATOM 3986 C CA . ASP B 1 215 ? -17.562 28.109 16.031 1 98.19 215 ASP B CA 1
ATOM 3987 C C . ASP B 1 215 ? -17.375 29.109 14.891 1 98.19 215 ASP B C 1
ATOM 3989 O O . ASP B 1 215 ? -18.172 30.047 14.742 1 98.19 215 ASP B O 1
ATOM 3993 N N . HIS B 1 216 ? -16.344 28.969 14.094 1 98.62 216 HIS B N 1
ATOM 3994 C CA . HIS B 1 216 ? -16 30 13.117 1 98.62 216 HIS B CA 1
ATOM 3995 C C . HIS B 1 216 ? -16.172 29.469 11.695 1 98.62 216 HIS B C 1
ATOM 3997 O O . HIS B 1 216 ? -16 30.219 10.727 1 98.62 216 HIS B O 1
ATOM 4003 N N . TYR B 1 217 ? -16.547 28.188 11.477 1 98.62 217 TYR B N 1
ATOM 4004 C CA . TYR B 1 217 ? -16.547 27.562 10.156 1 98.62 217 TYR B CA 1
ATOM 4005 C C . TYR B 1 217 ? -17.516 28.266 9.219 1 98.62 217 TYR B C 1
ATOM 4007 O O . TYR B 1 217 ? -17.219 28.469 8.039 1 98.62 217 TYR B O 1
ATOM 4015 N N . GLU B 1 218 ? -18.703 28.641 9.703 1 98.19 218 GLU B N 1
ATOM 4016 C CA . GLU B 1 218 ? -19.688 29.281 8.852 1 98.19 218 GLU B CA 1
ATOM 4017 C C . GLU B 1 218 ? -19.125 30.562 8.234 1 98.19 218 GLU B C 1
ATOM 4019 O O . GLU B 1 218 ? -19.359 30.844 7.055 1 98.19 218 GLU B O 1
ATOM 4024 N N . GLU B 1 219 ? -18.406 31.344 9 1 98.56 219 GLU B N 1
ATOM 4025 C CA . GLU B 1 219 ? -17.812 32.562 8.492 1 98.56 219 GLU B CA 1
ATOM 4026 C C . GLU B 1 219 ? -16.609 32.281 7.605 1 98.56 219 GLU B C 1
ATOM 4028 O O . GLU B 1 219 ? -16.359 33.031 6.645 1 98.56 219 GLU B O 1
ATOM 4033 N N . ILE B 1 220 ? -15.859 31.219 7.938 1 98.62 220 ILE B N 1
ATOM 4034 C CA . ILE B 1 220 ? -14.711 30.828 7.125 1 98.62 220 ILE B CA 1
ATOM 4035 C C . ILE B 1 220 ? -15.172 30.484 5.707 1 98.62 220 ILE B C 1
ATOM 4037 O O . ILE B 1 220 ? -14.602 30.984 4.734 1 98.62 220 ILE B O 1
ATOM 4041 N N . LYS B 1 221 ? -16.203 29.656 5.582 1 97.56 221 LYS B N 1
ATOM 4042 C CA . LYS B 1 221 ? -16.625 29.188 4.262 1 97.56 221 LYS B CA 1
ATOM 4043 C C . LYS B 1 221 ? -17.234 30.328 3.455 1 97.56 221 LYS B C 1
ATOM 4045 O O . LYS B 1 221 ? -17.344 30.25 2.229 1 97.56 221 LYS B O 1
ATOM 4050 N N . LYS B 1 222 ? -17.703 31.438 4.078 1 97.56 222 LYS B N 1
ATOM 4051 C CA . LYS B 1 222 ? -18.172 32.625 3.379 1 97.56 222 LYS B CA 1
ATOM 4052 C C . LYS B 1 222 ? -17.016 33.469 2.865 1 97.56 222 LYS B C 1
ATOM 4054 O O . LYS B 1 222 ? -17.094 34.094 1.797 1 97.56 222 LYS B O 1
ATOM 4059 N N . ALA B 1 223 ? -15.914 33.5 3.621 1 98.12 223 ALA B N 1
ATOM 4060 C CA . ALA B 1 223 ? -14.773 34.375 3.33 1 98.12 223 ALA B CA 1
ATOM 4061 C C . ALA B 1 223 ? -13.836 33.719 2.32 1 98.12 223 ALA B C 1
ATOM 4063 O O . ALA B 1 223 ? -13.148 34.438 1.562 1 98.12 223 ALA B O 1
ATOM 4064 N N . TYR B 1 224 ? -13.711 32.469 2.334 1 97.94 224 TYR B N 1
ATOM 4065 C CA . TYR B 1 224 ? -12.859 31.703 1.432 1 97.94 224 TYR B CA 1
ATOM 4066 C C . TYR B 1 224 ? -13.688 30.797 0.53 1 97.94 224 TYR B C 1
ATOM 4068 O O . TYR B 1 224 ? -14.523 30.031 1.011 1 97.94 224 TYR B O 1
ATOM 4076 N N . THR B 1 225 ? -13.406 30.828 -0.801 1 96.19 225 THR B N 1
ATOM 4077 C CA . THR B 1 225 ? -14.156 30.016 -1.749 1 96.19 225 THR B CA 1
ATOM 4078 C C . THR B 1 225 ? -13.891 28.531 -1.517 1 96.19 225 THR B C 1
ATOM 4080 O O . THR B 1 225 ? -14.758 27.688 -1.762 1 96.19 225 THR B O 1
ATOM 4083 N N . HIS B 1 226 ? -12.656 28.25 -0.994 1 95.81 226 HIS B N 1
ATOM 4084 C CA . HIS B 1 226 ? -12.281 26.859 -0.816 1 95.81 226 HIS B CA 1
ATOM 4085 C C . HIS B 1 226 ? -11.664 26.625 0.561 1 95.81 226 HIS B C 1
ATOM 4087 O O . HIS B 1 226 ? -10.789 27.375 0.99 1 95.81 226 HIS B O 1
ATOM 4093 N N . VAL B 1 227 ? -12.188 25.609 1.274 1 98.06 227 VAL B N 1
ATOM 4094 C CA . VAL B 1 227 ? -11.578 25.062 2.482 1 98.06 227 VAL B CA 1
ATOM 4095 C C . VAL B 1 227 ? -11.078 23.641 2.215 1 98.06 227 VAL B C 1
ATOM 4097 O O . VAL B 1 227 ? -11.883 22.719 2.059 1 98.06 227 VAL B O 1
ATOM 4100 N N . LEU B 1 228 ? -9.703 23.5 2.182 1 97.81 228 LEU B N 1
ATOM 4101 C CA . LEU B 1 228 ? -9.141 22.266 1.643 1 97.81 228 LEU B CA 1
ATOM 4102 C C . LEU B 1 228 ? -8.008 21.75 2.531 1 97.81 228 LEU B C 1
ATOM 4104 O O . LEU B 1 228 ? -7.383 22.531 3.254 1 97.81 228 LEU B O 1
ATOM 4108 N N . ASP B 1 229 ? -7.781 20.453 2.434 1 98.19 229 ASP B N 1
ATOM 4109 C CA . ASP B 1 229 ? -6.547 19.891 2.98 1 98.19 229 ASP B CA 1
ATOM 4110 C C . ASP B 1 229 ? -5.332 20.375 2.189 1 98.19 229 ASP B C 1
ATOM 4112 O O . ASP B 1 229 ? -5.469 20.844 1.057 1 98.19 229 ASP B O 1
ATOM 4116 N N . VAL B 1 230 ? -4.18 20.203 2.795 1 98.69 230 VAL B N 1
ATOM 4117 C CA . VAL B 1 230 ? -2.961 20.766 2.219 1 98.69 230 VAL B CA 1
ATOM 4118 C C . VAL B 1 230 ? -2.549 19.938 0.995 1 98.69 230 VAL B C 1
ATOM 4120 O O . VAL B 1 230 ? -2.037 20.5 0.018 1 98.69 230 VAL B O 1
ATOM 4123 N N . ALA B 1 231 ? -2.717 18.625 1.036 1 98.25 231 ALA B N 1
ATOM 4124 C CA . ALA B 1 231 ? -2.369 17.828 -0.14 1 98.25 231 ALA B CA 1
ATOM 4125 C C . ALA B 1 231 ? -3.086 18.359 -1.383 1 98.25 231 ALA B C 1
ATOM 4127 O O . ALA B 1 231 ? -2.467 18.531 -2.434 1 98.25 231 ALA B O 1
ATOM 4128 N N . THR B 1 232 ? -4.352 18.688 -1.272 1 96.75 232 THR B N 1
ATOM 4129 C CA . THR B 1 232 ? -5.172 19.125 -2.398 1 96.75 232 THR B CA 1
ATOM 4130 C C . THR B 1 232 ? -4.777 20.531 -2.84 1 96.75 232 THR B C 1
ATOM 4132 O O . THR B 1 232 ? -4.59 20.781 -4.031 1 96.75 232 THR B O 1
ATOM 4135 N N . CYS B 1 233 ? -4.59 21.453 -1.91 1 95.94 233 CYS B N 1
ATOM 4136 C CA . CYS B 1 233 ? -4.297 22.812 -2.332 1 95.94 233 CYS B CA 1
ATOM 4137 C C . CYS B 1 233 ? -2.875 22.938 -2.863 1 95.94 233 CYS B C 1
ATOM 4139 O O . CYS B 1 233 ? -2.539 23.906 -3.545 1 95.94 233 CYS B O 1
ATOM 4141 N N . MET B 1 234 ? -2.059 21.922 -2.559 1 97.69 234 MET B N 1
ATOM 4142 C CA . MET B 1 234 ? -0.698 21.859 -3.086 1 97.69 234 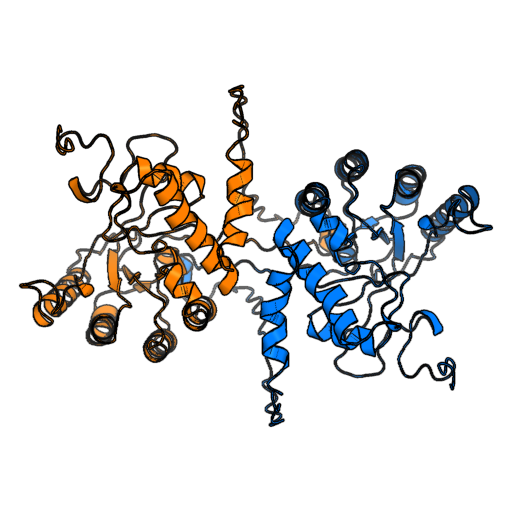MET B CA 1
ATOM 4143 C C . MET B 1 234 ? -0.639 21 -4.348 1 97.69 234 MET B C 1
ATOM 4145 O O . MET B 1 234 ? 0.429 20.828 -4.938 1 97.69 234 MET B O 1
ATOM 4149 N N . ASN B 1 235 ? -1.714 20.438 -4.758 1 96.06 235 ASN B N 1
ATOM 4150 C CA . ASN B 1 235 ? -1.806 19.547 -5.902 1 96.06 235 ASN B CA 1
ATOM 4151 C C . ASN B 1 235 ? -0.938 18.297 -5.719 1 96.06 235 ASN B C 1
ATOM 4153 O O . ASN B 1 235 ? -0.321 17.828 -6.668 1 96.06 235 ASN B O 1
ATOM 4157 N N . ILE B 1 236 ? -0.831 17.891 -4.508 1 96.25 236 ILE B N 1
ATOM 4158 C CA . ILE B 1 236 ? -0.164 16.625 -4.191 1 96.25 236 ILE B CA 1
ATOM 4159 C C . ILE B 1 236 ? -1.155 15.477 -4.316 1 96.25 236 ILE B C 1
ATOM 4161 O O . ILE B 1 236 ? -1.93 15.211 -3.393 1 96.25 236 ILE B O 1
ATOM 4165 N N . THR B 1 237 ? -1.042 14.711 -5.328 1 94.12 237 THR B N 1
ATOM 4166 C CA . THR B 1 237 ? -2.043 13.688 -5.59 1 94.12 237 THR B CA 1
ATOM 4167 C C . THR B 1 237 ? -1.656 12.375 -4.914 1 94.12 237 THR B C 1
ATOM 4169 O O . THR B 1 237 ? -2.51 11.516 -4.676 1 94.12 237 THR B O 1
ATOM 4172 N N . ASN B 1 238 ? -0.31 12.125 -4.633 1 94.75 238 ASN B N 1
ATOM 4173 C CA . ASN B 1 238 ? 0.181 10.922 -3.979 1 94.75 238 ASN B CA 1
ATOM 4174 C C . ASN B 1 238 ? 0.962 11.25 -2.709 1 94.75 238 ASN B C 1
ATOM 4176 O O . ASN B 1 238 ? 2.191 11.164 -2.691 1 94.75 238 ASN B O 1
ATOM 4180 N N . PRO B 1 239 ? 0.259 11.539 -1.597 1 97.06 239 PRO B N 1
ATOM 4181 C CA . PRO B 1 239 ? 0.955 11.977 -0.384 1 97.06 239 PRO B CA 1
ATOM 4182 C C . PRO B 1 239 ? 1.457 10.805 0.46 1 97.06 239 PRO B C 1
ATOM 4184 O O . PRO B 1 239 ? 2.002 11.016 1.548 1 97.06 239 PRO B O 1
ATOM 4187 N N . TYR B 1 240 ? 1.332 9.586 -0.028 1 96.25 240 TYR B N 1
ATOM 4188 C CA . TYR B 1 240 ? 1.797 8.406 0.685 1 96.25 240 TYR B CA 1
ATOM 4189 C C . TYR B 1 240 ? 2.732 7.578 -0.187 1 96.25 240 TYR B C 1
ATOM 4191 O O . TYR B 1 240 ? 2.762 7.742 -1.409 1 96.25 240 TYR B O 1
ATOM 4199 N N . VAL B 1 241 ? 3.463 6.73 0.484 1 92.5 241 VAL B N 1
ATOM 4200 C CA . VAL B 1 241 ? 4.504 5.961 -0.192 1 92.5 241 VAL B CA 1
ATOM 4201 C C . VAL B 1 241 ? 3.867 4.836 -1.004 1 92.5 241 VAL B C 1
ATOM 4203 O O . VAL B 1 241 ? 4.359 4.48 -2.078 1 92.5 241 VAL B O 1
ATOM 4206 N N . GLU B 1 242 ? 2.787 4.266 -0.458 1 87.12 242 GLU B N 1
ATOM 4207 C CA . GLU B 1 242 ? 2.184 3.072 -1.048 1 87.12 242 GLU B CA 1
ATOM 4208 C C . GLU B 1 242 ? 1.614 3.369 -2.432 1 87.12 242 GLU B C 1
ATOM 4210 O O . GLU B 1 242 ? 1.002 4.418 -2.646 1 87.12 242 GLU B O 1
ATOM 4215 N N . THR B 1 243 ? 1.895 2.566 -3.303 1 86.62 243 THR B N 1
ATOM 4216 C CA . THR B 1 243 ? 1.34 2.59 -4.652 1 86.62 243 THR B CA 1
ATOM 4217 C C . THR B 1 243 ? 0.647 1.27 -4.977 1 86.62 243 THR B C 1
ATOM 4219 O O . THR B 1 243 ? 0.979 0.231 -4.398 1 86.62 243 THR B O 1
ATOM 4222 N N . THR B 1 244 ? -0.407 1.351 -5.77 1 86.25 244 THR B N 1
ATOM 4223 C CA . THR B 1 244 ? -1.08 0.142 -6.234 1 86.25 244 THR B CA 1
ATOM 4224 C C . THR B 1 244 ? -0.233 -0.58 -7.277 1 86.25 244 THR B C 1
ATOM 4226 O O . THR B 1 244 ? 0.267 0.043 -8.219 1 86.25 244 THR B O 1
ATOM 4229 N N . VAL B 1 245 ? 0.023 -1.855 -6.992 1 79.94 245 VAL B N 1
ATOM 4230 C CA . VAL B 1 245 ? 0.64 -2.711 -8 1 79.94 245 VAL B CA 1
ATOM 4231 C C . VAL B 1 245 ? -0.438 -3.311 -8.898 1 79.94 245 VAL B C 1
ATOM 4233 O O . VAL B 1 245 ? -1.343 -4 -8.422 1 79.94 245 VAL B O 1
ATOM 4236 N N . THR B 1 246 ? -0.407 -2.969 -10.156 1 84.94 246 THR B N 1
ATOM 4237 C CA . THR B 1 246 ? -1.407 -3.471 -11.094 1 84.94 246 THR B CA 1
ATOM 4238 C C . THR B 1 246 ? -0.774 -4.426 -12.102 1 84.94 246 THR B C 1
ATOM 4240 O O . THR B 1 246 ? 0.437 -4.387 -12.32 1 84.94 246 THR B O 1
ATOM 4243 N N . PHE B 1 247 ? -1.522 -5.387 -12.602 1 91.12 247 PHE B N 1
ATOM 4244 C CA . PHE B 1 247 ? -1.185 -6.293 -13.695 1 91.12 247 PHE B CA 1
ATOM 4245 C C . PHE B 1 247 ? -2.01 -5.973 -14.938 1 91.12 247 PHE B C 1
ATOM 4247 O O . PHE B 1 247 ? -3.131 -5.473 -14.828 1 91.12 247 PHE B O 1
ATOM 4254 N N . PRO B 1 248 ? -1.446 -6.176 -16.141 1 87.88 248 PRO B N 1
ATOM 4255 C CA . PRO B 1 248 ? -2.225 -5.949 -17.359 1 87.88 248 PRO B CA 1
ATOM 4256 C C . PRO B 1 248 ? -3.332 -6.98 -17.562 1 87.88 248 PRO B C 1
ATOM 4258 O O . PRO B 1 248 ? -3.24 -8.094 -17.031 1 87.88 248 PRO B O 1
ATOM 4261 N N . THR B 1 249 ? -4.441 -6.527 -18.203 1 87.75 249 THR B N 1
ATOM 4262 C CA . THR B 1 249 ? -5.363 -7.516 -18.75 1 87.75 249 THR B CA 1
ATOM 4263 C C . THR B 1 249 ? -4.676 -8.359 -19.828 1 87.75 249 THR B C 1
ATOM 4265 O O . THR B 1 249 ? -3.596 -8.008 -20.297 1 87.75 249 THR B O 1
ATOM 4268 N N . PHE B 1 250 ? -5.32 -9.484 -20.078 1 90.88 250 PHE B N 1
ATOM 4269 C CA . PHE B 1 250 ? -4.789 -10.32 -21.156 1 90.88 250 PHE B CA 1
ATOM 4270 C C . PHE B 1 250 ? -4.652 -9.516 -22.438 1 90.88 250 PHE B C 1
ATOM 4272 O O . PHE B 1 250 ? -3.604 -9.539 -23.094 1 90.88 250 PHE B O 1
ATOM 4279 N N . GLU B 1 251 ? -5.707 -8.766 -22.812 1 86.5 251 GLU B N 1
ATOM 4280 C CA . GLU B 1 251 ? -5.695 -7.961 -24.031 1 86.5 251 GLU B CA 1
ATOM 4281 C C . GLU B 1 251 ? -4.543 -6.961 -24.031 1 86.5 251 GLU B C 1
ATOM 4283 O O . GLU B 1 251 ? -3.859 -6.781 -25.031 1 86.5 251 GLU B O 1
ATOM 4288 N N . GLN B 1 252 ? -4.293 -6.312 -22.875 1 82.56 252 GLN B N 1
ATOM 4289 C CA . GLN B 1 252 ? -3.193 -5.367 -22.734 1 82.56 252 GLN B CA 1
ATOM 4290 C C . GLN B 1 252 ? -1.845 -6.062 -22.891 1 82.56 252 GLN B C 1
ATOM 4292 O O . GLN B 1 252 ? -0.91 -5.504 -23.469 1 82.56 252 GLN B O 1
ATOM 4297 N N . ALA B 1 253 ? -1.801 -7.312 -22.422 1 84.62 253 ALA B N 1
ATOM 4298 C CA . ALA B 1 253 ? -0.546 -8.062 -22.406 1 84.62 253 ALA B CA 1
ATOM 4299 C C . ALA B 1 253 ? -0.178 -8.539 -23.797 1 84.62 253 ALA B C 1
ATOM 4301 O O . ALA B 1 253 ? 1.002 -8.602 -24.156 1 84.62 253 ALA B O 1
ATOM 4302 N N . ILE B 1 254 ? -1.216 -8.922 -24.656 1 84.81 254 ILE B N 1
ATOM 4303 C CA . ILE B 1 254 ? -0.9 -9.516 -25.953 1 84.81 254 ILE B CA 1
ATOM 4304 C C . ILE B 1 254 ? -0.89 -8.43 -27.031 1 84.81 254 ILE B C 1
ATOM 4306 O O . ILE B 1 254 ? -0.429 -8.656 -28.141 1 84.81 254 ILE B O 1
ATOM 4310 N N . GLY B 1 255 ? -1.855 -7.297 -26.953 1 72 255 GLY B N 1
ATOM 4311 C CA . GLY B 1 255 ? -1.954 -6.215 -27.922 1 72 255 GLY B CA 1
ATOM 4312 C C . GLY B 1 255 ? -0.79 -5.242 -27.844 1 72 255 GLY B C 1
ATOM 4313 O O . GLY B 1 255 ? -0.171 -5.086 -26.797 1 72 255 GLY B O 1
ATOM 4314 N N . GLY B 1 256 ? 0.153 -5.121 -28.75 1 50.09 256 GLY B N 1
ATOM 4315 C CA . GLY B 1 256 ? 1.152 -4.074 -28.906 1 50.09 256 GLY B CA 1
ATOM 4316 C C . GLY B 1 256 ? 0.79 -2.789 -28.188 1 50.09 256 GLY B C 1
ATOM 4317 O O . GLY B 1 256 ? -0.349 -2.617 -27.75 1 50.09 256 GLY B O 1
ATOM 4318 N N . ALA B 1 257 ? 1.724 -1.603 -28.281 1 38.03 257 ALA B N 1
ATOM 4319 C CA . ALA B 1 257 ? 2.041 -0.321 -27.656 1 38.03 257 ALA B CA 1
ATOM 4320 C C . ALA B 1 257 ? 0.85 0.631 -27.719 1 38.03 257 ALA B C 1
ATOM 4322 O O . ALA B 1 257 ? 0.943 1.783 -27.281 1 38.03 257 ALA B O 1
ATOM 4323 N N . SER B 1 258 ? -0.293 0.43 -28.656 1 32.06 258 SER B N 1
ATOM 4324 C CA . SER B 1 258 ? -0.769 1.805 -28.766 1 32.06 258 SER B CA 1
ATOM 4325 C C . SER B 1 258 ? -1.358 2.297 -27.453 1 32.06 258 SER B C 1
ATOM 4327 O O . SER B 1 258 ? -2.086 3.291 -27.422 1 32.06 258 SER B O 1
ATOM 4329 N N . ALA B 1 259 ? -1.909 1.508 -26.688 1 34.59 259 ALA B N 1
ATOM 4330 C CA . ALA B 1 259 ? -2.391 2.281 -25.531 1 34.59 259 ALA B CA 1
ATOM 4331 C C . ALA B 1 259 ? -1.276 3.141 -24.953 1 34.59 259 ALA B C 1
ATOM 4333 O O . ALA B 1 259 ? -0.162 2.658 -24.734 1 34.59 259 ALA B O 1
ATOM 4334 N N . THR B 1 260 ? -1.364 4.445 -25.172 1 27.36 260 THR B N 1
ATOM 4335 C CA . THR B 1 260 ? -0.691 5.457 -24.359 1 27.36 260 THR B CA 1
ATOM 4336 C C . THR B 1 260 ? -0.708 5.066 -22.891 1 27.36 260 THR B C 1
ATOM 4338 O O . THR B 1 260 ? -1.77 5.027 -22.266 1 27.36 260 THR B O 1
ATOM 4341 N N . ALA B 1 261 ? -0.306 4.047 -22.5 1 32.84 261 ALA B N 1
ATOM 4342 C CA . ALA B 1 261 ? -0.039 4.105 -21.078 1 32.84 261 ALA B CA 1
ATOM 4343 C C . ALA B 1 261 ? 0.363 5.516 -20.641 1 32.84 261 ALA B C 1
ATOM 4345 O O . ALA B 1 261 ? 1.294 6.098 -21.203 1 32.84 261 ALA B O 1
ATOM 4346 N N . SER B 1 262 ? -0.645 6.371 -20.406 1 26.94 262 SER B N 1
ATOM 4347 C CA . SER B 1 262 ? -0.061 7.379 -19.516 1 26.94 262 SER B CA 1
ATOM 4348 C C . SER B 1 262 ? 0.862 6.738 -18.484 1 26.94 262 SER B C 1
ATOM 4350 O O . SER B 1 262 ? 0.411 5.973 -17.625 1 26.94 262 SER B O 1
ATOM 4352 N N . ASN B 1 263 ? 1.861 6.184 -18.922 1 29.52 263 ASN B N 1
ATOM 4353 C CA . ASN B 1 263 ? 3.08 5.906 -18.172 1 29.52 263 ASN B CA 1
ATOM 4354 C C . ASN B 1 263 ? 3.316 6.949 -17.094 1 29.52 263 ASN B C 1
ATOM 4356 O O . ASN B 1 263 ? 3.814 8.039 -17.359 1 29.52 263 ASN B O 1
ATOM 4360 N N . GLY B 1 264 ? 2.303 7.34 -16.297 1 26.66 264 GLY B N 1
ATOM 4361 C CA . GLY B 1 264 ? 3.061 8.008 -15.258 1 26.66 264 GLY B CA 1
ATOM 4362 C C . GLY B 1 264 ? 4.199 7.168 -14.719 1 26.66 264 GLY B C 1
ATOM 4363 O O . GLY B 1 264 ? 3.98 6.273 -13.898 1 26.66 264 GLY B O 1
ATOM 4364 N N . SER B 1 265 ? 4.957 6.656 -15.633 1 27.59 265 SER B N 1
ATOM 4365 C CA . SER B 1 265 ? 6.289 6.156 -15.32 1 27.59 265 SER B CA 1
ATOM 4366 C C . SER B 1 265 ? 7.035 7.113 -14.398 1 27.59 265 SER B C 1
ATOM 4368 O O . SER B 1 265 ? 7.402 8.219 -14.805 1 27.59 265 SER B O 1
ATOM 4370 N N . SER B 1 266 ? 6.531 7.402 -13.227 1 27.03 266 SER B N 1
ATOM 4371 C CA . SER B 1 266 ? 7.617 8.039 -12.492 1 27.03 266 SER B CA 1
ATOM 4372 C C . SER B 1 266 ? 8.906 7.227 -12.594 1 27.03 266 SER B C 1
ATOM 4374 O O . SER B 1 266 ? 8.93 6.047 -12.234 1 27.03 266 SER B O 1
ATOM 4376 N N . THR B 1 267 ? 9.578 7.434 -13.719 1 25.53 267 THR B N 1
ATOM 4377 C CA . THR B 1 267 ? 11.016 7.176 -13.812 1 25.53 267 THR B CA 1
ATOM 4378 C C . THR B 1 267 ? 11.727 7.605 -12.531 1 25.53 267 THR B C 1
ATOM 4380 O O . THR B 1 267 ? 11.75 8.789 -12.195 1 25.53 267 THR B O 1
ATOM 4383 N N . LEU B 1 268 ? 11.648 6.859 -11.547 1 22.8 268 LEU B N 1
ATOM 4384 C CA . LEU B 1 268 ? 12.68 7.121 -10.547 1 22.8 268 LEU B CA 1
ATOM 4385 C C . LEU B 1 268 ? 14.07 7.016 -11.164 1 22.8 268 LEU B C 1
ATOM 4387 O O . LEU B 1 268 ? 14.469 5.945 -11.625 1 22.8 268 LEU B O 1
ATOM 4391 N N . SER B 1 269 ? 14.391 7.957 -12.047 1 23.33 269 SER B N 1
ATOM 4392 C CA . SER B 1 269 ? 15.805 8.117 -12.375 1 23.33 269 SER B CA 1
ATOM 4393 C C . SER B 1 269 ? 16.672 8.117 -11.117 1 23.33 269 SER B C 1
ATOM 4395 O O . SER B 1 269 ? 16.609 9.055 -10.328 1 23.33 269 SER B O 1
ATOM 4397 N N . VAL B 1 270 ? 16.844 7.043 -10.539 1 23.66 270 VAL B N 1
ATOM 4398 C CA . VAL B 1 270 ? 17.984 6.992 -9.617 1 23.66 270 VAL B CA 1
ATOM 4399 C C . VAL B 1 270 ? 19.281 7.141 -10.398 1 23.66 270 VAL B C 1
ATOM 4401 O O . VAL B 1 270 ? 19.609 6.301 -11.25 1 23.66 270 VAL B O 1
ATOM 4404 N N . ALA B 1 271 ? 19.641 8.32 -10.852 1 23.44 271 ALA B N 1
ATOM 4405 C CA . ALA B 1 271 ? 21.047 8.57 -11.141 1 23.44 271 ALA B CA 1
ATOM 4406 C C . ALA B 1 271 ? 21.953 8.023 -10.031 1 23.44 271 ALA B C 1
ATOM 4408 O O . ALA B 1 271 ? 21.828 8.43 -8.875 1 23.44 271 ALA B O 1
ATOM 4409 N N . ALA B 1 272 ? 22.469 6.855 -10.312 1 24.86 272 ALA B N 1
ATOM 4410 C CA . ALA B 1 272 ? 23.562 6.266 -9.547 1 24.86 272 ALA B CA 1
ATOM 4411 C C . ALA B 1 272 ? 24.812 7.125 -9.641 1 24.86 272 ALA B C 1
ATOM 4413 O O . ALA B 1 272 ? 25.469 7.176 -10.68 1 24.86 272 ALA B O 1
ATOM 4414 N N . LYS B 1 273 ? 24.859 8.305 -9.109 1 24.98 273 LYS B N 1
ATOM 4415 C CA . LYS B 1 273 ? 26.234 8.742 -8.875 1 24.98 273 LYS B CA 1
ATOM 4416 C C . LYS B 1 273 ? 27.047 7.66 -8.164 1 24.98 273 LYS B C 1
ATOM 4418 O O . LYS B 1 273 ? 26.641 7.164 -7.109 1 24.98 273 LYS B O 1
ATOM 4423 N N . SER B 1 274 ? 27.891 6.934 -8.891 1 22.62 274 SER B N 1
ATOM 4424 C CA . SER B 1 274 ? 28.953 6.047 -8.438 1 22.62 274 SER B CA 1
ATOM 4425 C C . SER B 1 274 ? 29.812 6.711 -7.367 1 22.62 274 SER B C 1
ATOM 4427 O O . SER B 1 274 ? 30.953 7.082 -7.625 1 22.62 274 SER B O 1
ATOM 4429 N N . ALA B 1 275 ? 29.453 7.754 -6.711 1 26.58 275 ALA B N 1
ATOM 4430 C CA . ALA B 1 275 ? 30.516 8.039 -5.734 1 26.58 275 ALA B CA 1
ATOM 4431 C C . ALA B 1 275 ? 30.859 6.801 -4.914 1 26.58 275 ALA B C 1
ATOM 4433 O O . ALA B 1 275 ? 29.969 6.141 -4.375 1 26.58 275 ALA B O 1
ATOM 4434 N N . GLY B 1 276 ? 31.938 6.078 -5.184 1 24.44 276 GLY B N 1
ATOM 4435 C CA . GLY B 1 276 ? 32.719 5.074 -4.477 1 24.44 276 GLY B CA 1
ATOM 4436 C C . GLY B 1 276 ? 32.844 5.359 -2.992 1 24.44 276 GLY B C 1
ATOM 4437 O O . GLY B 1 276 ? 33.969 5.582 -2.496 1 24.44 276 GLY B O 1
ATOM 4438 N N . ALA B 1 277 ? 32.094 6.285 -2.408 1 26.06 277 ALA B N 1
ATOM 4439 C CA . ALA B 1 277 ? 32.5 6.289 -1.007 1 26.06 277 ALA B CA 1
ATOM 4440 C C . ALA B 1 277 ? 32.25 4.938 -0.353 1 26.06 277 ALA B C 1
ATOM 4442 O O . ALA B 1 277 ? 31.156 4.371 -0.498 1 26.06 277 ALA B O 1
ATOM 4443 N N . THR B 1 278 ? 33.219 4.129 -0.038 1 23.73 278 THR B N 1
ATOM 4444 C CA . THR B 1 278 ? 33.312 3.01 0.891 1 23.73 278 THR B CA 1
ATOM 4445 C C . THR B 1 278 ? 32.531 3.287 2.166 1 23.73 278 THR B C 1
ATOM 4447 O O . THR B 1 278 ? 32.875 4.199 2.924 1 23.73 278 THR B O 1
ATOM 4450 N N . ILE B 1 279 ? 31.281 3.273 1.994 1 26.23 279 ILE B N 1
ATOM 4451 C CA . ILE B 1 279 ? 30.625 3.293 3.295 1 26.23 279 ILE B CA 1
ATOM 4452 C C . ILE B 1 279 ? 31.109 2.121 4.141 1 26.23 279 ILE B C 1
ATOM 4454 O O . ILE B 1 279 ? 30.953 0.96 3.754 1 26.23 279 ILE B O 1
ATOM 4458 N N . GLN B 1 280 ? 32.188 2.355 4.824 1 24.17 280 GLN B N 1
ATOM 4459 C CA . GLN B 1 280 ? 32.531 1.485 5.945 1 24.17 280 GLN B CA 1
ATOM 4460 C C . GLN B 1 280 ? 31.344 1.321 6.895 1 24.17 280 GLN B C 1
ATOM 4462 O O . GLN B 1 280 ? 30.891 2.293 7.508 1 24.17 280 GLN B O 1
ATOM 4467 N N . LEU B 1 281 ? 30.422 0.508 6.418 1 26.73 281 LEU B N 1
ATOM 4468 C CA . LEU B 1 281 ? 29.391 0.053 7.348 1 26.73 281 LEU B CA 1
ATOM 4469 C C . LEU B 1 281 ? 30 -0.34 8.688 1 26.73 281 LEU B C 1
ATOM 4471 O O . LEU B 1 281 ? 30.844 -1.244 8.75 1 26.73 281 LEU B O 1
ATOM 4475 N N . ASN B 1 282 ? 30.25 0.675 9.422 1 26.47 282 ASN B N 1
ATOM 4476 C CA . ASN B 1 282 ? 30.547 0.228 10.781 1 26.47 282 ASN B CA 1
ATOM 4477 C C . ASN B 1 282 ? 29.484 -0.738 11.297 1 26.47 282 ASN B C 1
ATOM 4479 O O . ASN B 1 282 ? 28.312 -0.635 10.922 1 26.47 282 ASN B O 1
ATOM 4483 N N . GLY B 1 283 ? 29.812 -1.994 11.734 1 25.88 283 GLY B N 1
ATOM 4484 C CA . GLY B 1 283 ? 29.156 -3.168 12.305 1 25.88 283 GLY B CA 1
ATOM 4485 C C . GLY B 1 283 ? 28.031 -2.828 13.258 1 25.88 283 GLY B C 1
ATOM 4486 O O . GLY B 1 283 ? 27.25 -3.699 13.633 1 25.88 283 GLY B O 1
ATOM 4487 N N . SER B 1 284 ? 28.078 -1.691 13.906 1 25.41 284 SER B N 1
ATOM 4488 C CA . SER B 1 284 ? 27.234 -1.578 15.094 1 25.41 284 SER B CA 1
ATOM 4489 C C . SER B 1 284 ? 25.781 -1.291 14.727 1 25.41 284 SER B C 1
ATOM 4491 O O . SER B 1 284 ? 24.906 -1.378 15.578 1 25.41 284 SER B O 1
ATOM 4493 N N . LEU B 1 285 ? 25.469 -0.69 13.57 1 27.3 285 LEU B N 1
ATOM 4494 C CA . LEU B 1 285 ? 24.109 -0.158 13.445 1 27.3 285 LEU B CA 1
ATOM 4495 C C . LEU B 1 285 ? 23.125 -1.261 13.07 1 27.3 285 LEU B C 1
ATOM 4497 O O . LEU B 1 285 ? 21.922 -1.01 12.945 1 27.3 285 LEU B O 1
ATOM 4501 N N . LEU B 1 286 ? 23.609 -2.363 12.492 1 29.19 286 LEU B N 1
ATOM 4502 C CA . LEU B 1 286 ? 22.672 -3.441 12.188 1 29.19 286 LEU B CA 1
ATOM 4503 C C . LEU B 1 286 ? 21.953 -3.898 13.445 1 29.19 286 LEU B C 1
ATOM 4505 O O . LEU B 1 286 ? 20.859 -4.461 13.367 1 29.19 286 LEU B O 1
ATOM 4509 N N . VAL B 1 287 ? 22.594 -3.779 14.656 1 26.23 287 VAL B N 1
ATOM 4510 C CA . VAL B 1 287 ? 22.047 -4.398 15.867 1 26.23 287 VAL B CA 1
ATOM 4511 C C . VAL B 1 287 ? 20.844 -3.607 16.359 1 26.23 287 VAL B C 1
ATOM 4513 O O . VAL B 1 287 ? 20 -4.141 17.078 1 26.23 287 VAL B O 1
ATOM 4516 N N . ALA B 1 288 ? 20.797 -2.312 16.094 1 26.8 288 ALA B N 1
ATOM 4517 C CA . ALA B 1 288 ? 19.75 -1.572 16.781 1 26.8 288 ALA B CA 1
ATOM 4518 C C . ALA B 1 288 ? 18.375 -1.883 16.203 1 26.8 288 ALA B C 1
ATOM 4520 O O . ALA B 1 288 ? 17.359 -1.729 16.875 1 26.8 288 ALA B O 1
ATOM 4521 N N . ALA B 1 289 ? 18.281 -2.092 14.906 1 29.58 289 ALA B N 1
ATOM 4522 C CA . ALA B 1 289 ? 16.938 -2.32 14.391 1 29.58 289 ALA B CA 1
ATOM 4523 C C . ALA B 1 289 ? 16.344 -3.604 14.961 1 29.58 289 ALA B C 1
ATOM 4525 O O . ALA B 1 289 ? 15.117 -3.74 15.047 1 29.58 289 ALA B O 1
ATOM 4526 N N . LEU B 1 290 ? 17.141 -4.582 15.297 1 28.66 290 LEU B N 1
ATOM 4527 C CA . LEU B 1 290 ? 16.625 -5.805 15.906 1 28.66 290 LEU B CA 1
ATOM 4528 C C . LEU B 1 290 ? 16.188 -5.555 17.344 1 28.66 290 LEU B C 1
ATOM 4530 O O . LEU B 1 290 ? 15.344 -6.281 17.875 1 28.66 290 LEU B O 1
ATOM 4534 N N . MET B 1 291 ? 16.844 -4.598 18.078 1 29.52 291 MET B N 1
ATOM 4535 C CA . MET B 1 291 ? 16.578 -4.508 19.516 1 29.52 291 MET B CA 1
ATOM 4536 C C . MET B 1 291 ? 15.25 -3.818 19.781 1 29.52 291 MET B C 1
ATOM 4538 O O . MET B 1 291 ? 14.727 -3.877 20.906 1 29.52 291 MET B O 1
ATOM 4542 N N . GLY B 1 292 ? 14.836 -2.846 19 1 28.62 292 GLY B N 1
ATOM 4543 C CA . GLY B 1 292 ? 13.617 -2.174 19.422 1 28.62 292 GLY B CA 1
ATOM 4544 C C . GLY B 1 292 ? 12.422 -3.102 19.5 1 28.62 292 GLY B C 1
ATOM 4545 O O . GLY B 1 292 ? 11.352 -2.705 19.953 1 28.62 292 GLY B O 1
ATOM 4546 N N . LEU B 1 293 ? 12.469 -4.203 18.781 1 28.75 293 LEU B N 1
ATOM 4547 C CA . LEU B 1 293 ? 11.344 -5.121 18.984 1 28.75 293 LEU B CA 1
ATOM 4548 C C . LEU B 1 293 ? 11.367 -5.719 20.391 1 28.75 293 LEU B C 1
ATOM 4550 O O . LEU B 1 293 ? 10.375 -6.297 20.828 1 28.75 293 LEU B O 1
ATOM 4554 N N . LEU B 1 294 ? 12.555 -5.699 21.047 1 27.78 294 LEU B N 1
ATOM 4555 C CA . LEU B 1 294 ? 12.578 -6.398 22.328 1 27.78 294 LEU B CA 1
ATOM 4556 C C . LEU B 1 294 ? 12 -5.531 23.438 1 27.78 294 LEU B C 1
ATOM 4558 O O . LEU B 1 294 ? 11.836 -5.988 24.578 1 27.78 294 LEU B O 1
ATOM 4562 N N . VAL B 1 295 ? 12 -4.219 23.375 1 24.12 295 VAL B N 1
ATOM 4563 C CA . VAL B 1 295 ? 11.688 -3.531 24.625 1 24.12 295 VAL B CA 1
ATOM 4564 C C . VAL B 1 295 ? 10.203 -3.686 24.953 1 24.12 295 VAL B C 1
ATOM 4566 O O . VAL B 1 295 ? 9.766 -3.346 26.047 1 24.12 295 VAL B O 1
ATOM 4569 N N . PHE B 1 296 ? 9.219 -3.875 24.047 1 25.25 296 PHE B N 1
ATOM 4570 C CA . PHE B 1 296 ? 7.906 -3.906 24.672 1 25.25 296 PHE B CA 1
ATOM 4571 C C . PHE B 1 296 ? 7.66 -5.25 25.344 1 25.25 296 PHE B C 1
ATOM 4573 O O . PHE B 1 296 ? 6.535 -5.551 25.766 1 25.25 296 PHE B O 1
ATOM 4580 N N . ALA B 1 297 ? 8.812 -6.074 25.734 1 22.59 297 ALA B N 1
ATOM 4581 C CA . ALA B 1 297 ? 8.328 -6.906 26.828 1 22.59 297 ALA B CA 1
ATOM 4582 C C . ALA B 1 297 ? 8.359 -6.137 28.156 1 22.59 297 ALA B C 1
ATOM 4584 O O . ALA B 1 297 ? 9.336 -5.449 28.453 1 22.59 297 ALA B O 1
#

Nearest PDB structures (foldseek):
  7bly-assembly1_A  TM=8.761E-01  e=1.867E-17  Aspergillus niger CBS 513.88
  5o6y-assembly4_D  TM=8.380E-01  e=4.192E-17  Bacillus cereus ATCC 14579
  2y8u-assembly1_A  TM=8.954E-01  e=1.864E-15  Aspergillus nidulans FGSC A4
  6hpa-assembly1_A  TM=8.738E-01  e=1.206E-15  Bacillus anthracis
  7bkf-assembly1_A  TM=8.755E-01  e=2.247E-15  Bacillus anthracis

Sequence (594 aa):
MTGYDTASDPACWWSSTNCKTPKTEGINADIYACPEPDVWGLTFDDGPNCSHNAFYDYLEQNKLKASMFYIGSNVVNWPYGAMRGIKDGHHIAGHTWSHQLMTTLTNQEVLAELYYTQKAIKYVTGVTPKYWRPAQGDIDDRVRWIATQLNLTAILWNLDTDDWAAGTTPGITAETVSQNYEDYIKMGSNGTFANSGNIVLTHEINNMTMGFFLDHYEEIKKAYTHVLDVATCMNITNPYVETTVTFPTFEQAIGGASATASNGSSTLSVAAKSAGATIQLNGSLLVAALMGLLVFAMTGYDTASDPACWWSSTNCKTPKTEGINADIYACPEPDVWGLTFDDGPNCSHNAFYDYLEQNKLKASMFYIGSNVVNWPYGAMRGIKDGHHIAGHTWSHQLMTTLTNQEVLAELYYTQKAIKYVTGVTPKYWRPAQGDIDDRVRWIATQLNLTAILWNLDTDDWAAGTTPGITAETVSQNYEDYIKMGSNGTFANSGNIVLTHEINNMTMGFFLDHYEEIKKAYTHVLDVATCMNITNPYVETTVTFPTFEQAIGGASATASNGSSTLSVAAKSAGATIQLNGSLLVAALMGLLVFA